Protein AF-L7ECY3-F1 (afdb_monomer_lite)

Structure (mmCIF, N/CA/C/O backbone):
data_AF-L7ECY3-F1
#
_entry.id   AF-L7ECY3-F1
#
loop_
_atom_site.group_PDB
_atom_site.id
_atom_site.type_symbol
_atom_site.label_atom_id
_atom_site.label_alt_id
_atom_site.label_comp_id
_atom_site.label_asym_id
_atom_site.label_entity_id
_atom_site.label_seq_id
_atom_site.pdbx_PDB_ins_code
_atom_site.Cartn_x
_atom_site.Cartn_y
_atom_site.Cartn_z
_atom_site.occupancy
_atom_site.B_iso_or_equiv
_atom_site.auth_seq_id
_atom_site.auth_comp_id
_atom_site.auth_asym_id
_atom_site.auth_atom_id
_atom_site.pdbx_PDB_model_num
ATOM 1 N N . MET A 1 1 ? -14.727 -26.544 20.961 1.00 54.22 1 MET A N 1
ATOM 2 C CA . MET A 1 1 ? -14.556 -26.053 19.570 1.00 54.22 1 MET A CA 1
ATOM 3 C C . MET A 1 1 ? -13.583 -24.887 19.441 1.00 54.22 1 MET A C 1
ATOM 5 O O . MET A 1 1 ? -12.848 -24.878 18.470 1.00 54.22 1 MET A O 1
ATOM 9 N N . ASN A 1 2 ? -13.467 -23.989 20.429 1.00 36.88 2 ASN A N 1
ATOM 10 C CA . ASN A 1 2 ? -12.485 -22.880 20.446 1.00 36.88 2 ASN A CA 1
ATOM 11 C C . ASN A 1 2 ? -10.991 -23.298 20.517 1.00 36.88 2 ASN A C 1
ATOM 13 O O . ASN A 1 2 ? -10.120 -22.446 20.679 1.00 36.88 2 ASN A O 1
ATOM 17 N N . SER A 1 3 ? -10.691 -24.599 20.462 1.00 44.31 3 SER A N 1
ATOM 18 C CA . SER A 1 3 ? -9.338 -25.172 20.406 1.00 44.31 3 SER A CA 1
ATOM 19 C C . SER A 1 3 ? -8.960 -25.699 19.016 1.00 44.31 3 SER A C 1
ATOM 21 O O . SER A 1 3 ? -7.806 -26.066 18.807 1.00 44.31 3 SER A O 1
ATOM 23 N N . LEU A 1 4 ? -9.905 -25.750 18.069 1.00 56.19 4 LEU A N 1
ATOM 24 C CA . LEU A 1 4 ? -9.630 -26.172 16.697 1.00 56.19 4 LEU A CA 1
ATOM 25 C C . LEU A 1 4 ? -8.868 -25.052 15.977 1.00 56.19 4 LEU A C 1
ATOM 27 O O . LEU A 1 4 ? -9.356 -23.928 15.875 1.00 56.19 4 LEU A O 1
ATOM 31 N N . LYS A 1 5 ? -7.666 -25.356 15.483 1.00 59.69 5 LYS A N 1
ATOM 32 C CA . LYS A 1 5 ? -6.870 -24.436 14.660 1.00 59.69 5 LYS A CA 1
ATOM 33 C C . LYS A 1 5 ? -7.397 -24.476 13.219 1.00 59.69 5 LYS A C 1
ATOM 35 O O . LYS A 1 5 ? -6.937 -25.295 12.434 1.00 59.69 5 LYS A O 1
ATOM 40 N N . LEU A 1 6 ? -8.377 -23.630 12.895 1.00 64.31 6 LEU A N 1
ATOM 41 C CA . LEU A 1 6 ? -9.083 -23.630 11.598 1.00 64.31 6 LEU A CA 1
ATOM 42 C C . LEU A 1 6 ? -8.637 -22.517 10.627 1.00 64.31 6 LEU A C 1
ATOM 44 O O . LEU A 1 6 ? -9.327 -22.232 9.657 1.00 64.31 6 LEU A O 1
ATOM 48 N N . GLY A 1 7 ? -7.497 -21.873 10.879 1.00 57.50 7 GLY A N 1
ATOM 49 C CA . GLY A 1 7 ? -7.129 -20.610 10.224 1.00 57.50 7 GLY A CA 1
ATOM 50 C C . GLY A 1 7 ? -7.496 -19.400 11.088 1.00 57.50 7 GLY A C 1
ATOM 51 O O . GLY A 1 7 ? -7.814 -19.561 12.269 1.00 57.50 7 GLY A O 1
ATOM 52 N N . LYS A 1 8 ? -7.395 -18.185 10.538 1.00 54.59 8 LYS A N 1
ATOM 53 C CA . LYS A 1 8 ? -7.606 -16.927 11.279 1.00 54.59 8 LYS A CA 1
ATOM 54 C C . LYS A 1 8 ? -9.090 -16.571 11.362 1.00 54.59 8 LYS A C 1
ATOM 56 O O . LYS A 1 8 ? -9.564 -16.187 12.429 1.00 54.59 8 LYS A O 1
ATOM 61 N N . THR A 1 9 ? -9.814 -16.726 10.261 1.00 59.56 9 THR A N 1
ATOM 62 C CA . THR A 1 9 ? -11.258 -16.476 10.154 1.00 59.56 9 THR A CA 1
ATOM 63 C C . THR A 1 9 ? -12.061 -17.752 9.898 1.00 59.56 9 THR A C 1
ATOM 65 O O . THR A 1 9 ? -13.291 -17.716 9.937 1.00 59.56 9 THR A O 1
ATOM 68 N N . GLY A 1 10 ? -11.394 -18.902 9.735 1.00 66.75 10 GLY A N 1
ATOM 69 C CA . GLY A 1 10 ? -12.051 -20.206 9.724 1.00 66.75 10 GLY A CA 1
ATOM 70 C C . GLY A 1 10 ? -12.831 -20.480 11.014 1.00 66.75 10 GLY A C 1
ATOM 71 O O . GLY A 1 10 ? -12.507 -19.997 12.104 1.00 66.75 10 GLY A O 1
ATOM 72 N N . TYR A 1 11 ? -13.916 -21.236 10.897 1.00 74.00 11 TYR A N 1
ATOM 73 C CA . TYR A 1 11 ? -14.860 -21.439 11.989 1.00 74.00 11 TYR A CA 1
ATOM 74 C C . TYR A 1 11 ? -15.510 -22.815 11.930 1.00 74.00 11 TYR A C 1
ATOM 76 O O . TYR A 1 11 ? -15.665 -23.405 10.869 1.00 74.00 11 TYR A O 1
ATOM 84 N N . GLY A 1 12 ? -15.913 -23.331 13.090 1.00 81.88 12 GLY A N 1
ATOM 85 C CA . GLY A 1 12 ? -16.667 -24.577 13.185 1.00 81.88 12 GLY A CA 1
ATOM 86 C C . GLY A 1 12 ? -18.099 -24.339 13.643 1.00 81.88 12 GLY A C 1
ATOM 87 O O . GLY A 1 12 ? -18.350 -23.416 14.416 1.00 81.88 12 GLY A O 1
ATOM 88 N N . PHE A 1 13 ? -19.022 -25.194 13.216 1.00 86.19 13 PHE A N 1
ATOM 89 C CA . PHE A 1 13 ? -20.404 -25.243 13.698 1.00 86.19 13 PHE A CA 1
ATOM 90 C C . PHE A 1 13 ? -20.873 -26.699 13.852 1.00 86.19 13 PHE A C 1
ATOM 92 O O . PHE A 1 13 ? -20.286 -27.608 13.273 1.00 86.19 13 PHE A O 1
ATOM 99 N N . ILE A 1 14 ? -21.896 -26.951 14.669 1.00 89.75 14 ILE A N 1
ATOM 100 C CA . ILE A 1 14 ? -22.497 -28.279 14.863 1.00 89.75 14 ILE A CA 1
ATOM 101 C C . ILE A 1 14 ? -23.955 -28.230 14.429 1.00 89.75 14 ILE A C 1
ATOM 103 O O . ILE A 1 14 ? -24.700 -27.332 14.825 1.00 89.75 14 ILE A O 1
ATOM 107 N N . LEU A 1 15 ? -24.366 -29.244 13.673 1.00 91.38 15 LEU A N 1
ATOM 108 C CA . LEU A 1 15 ? -25.742 -29.453 13.243 1.00 91.38 15 LEU A CA 1
ATOM 109 C C . LEU A 1 15 ? -26.373 -30.655 13.950 1.00 91.38 15 LEU A C 1
ATOM 111 O O . LEU A 1 15 ? -25.722 -31.676 14.169 1.00 91.38 15 LEU A O 1
ATOM 115 N N . SER A 1 16 ? -27.667 -30.560 14.245 1.00 91.06 16 SER A N 1
ATOM 116 C CA . SER A 1 16 ? -28.492 -31.689 14.683 1.00 91.06 16 SER A CA 1
ATOM 117 C C . SER A 1 16 ? -28.787 -32.654 13.527 1.00 91.06 16 SER A C 1
ATOM 119 O O . SER A 1 16 ? -28.632 -32.286 12.365 1.00 91.06 16 SER A O 1
ATOM 121 N N . LYS A 1 17 ? -29.343 -33.846 13.812 1.00 86.44 17 LYS A N 1
ATOM 122 C CA . LYS A 1 17 ? -29.855 -34.775 12.774 1.00 86.44 17 LYS A CA 1
ATOM 123 C C . LYS A 1 17 ? -30.837 -34.123 11.790 1.00 86.44 17 LYS A C 1
ATOM 125 O O . LYS A 1 17 ? -30.978 -34.585 10.663 1.00 86.44 17 LYS A O 1
ATOM 130 N N . LYS A 1 18 ? -31.547 -33.075 12.223 1.00 83.81 18 LYS A N 1
ATOM 131 C CA . LYS A 1 18 ? -32.533 -32.349 11.408 1.00 83.81 18 LYS A CA 1
ATOM 132 C C . LYS A 1 18 ? -31.918 -31.172 10.635 1.00 83.81 18 LYS A C 1
ATOM 134 O O . LYS A 1 18 ? -32.619 -30.540 9.853 1.00 83.81 18 LYS A O 1
ATOM 139 N N . GLY A 1 19 ? -30.627 -30.882 10.824 1.00 84.25 19 GLY A N 1
ATOM 140 C CA . GLY A 1 19 ? -29.931 -29.763 10.183 1.00 84.25 19 GLY A CA 1
ATOM 141 C C . GLY A 1 19 ? -30.067 -28.424 10.911 1.00 84.25 19 GLY A C 1
ATOM 142 O O . GLY A 1 19 ? -29.747 -27.393 10.326 1.00 84.25 19 GLY A O 1
ATOM 143 N N . THR A 1 20 ? -30.542 -28.428 12.158 1.00 90.88 20 THR A N 1
ATOM 144 C CA . THR A 1 20 ? -30.627 -27.241 13.027 1.00 90.88 20 THR A CA 1
ATOM 145 C C . THR A 1 20 ? -29.268 -26.941 13.652 1.00 90.88 20 THR A C 1
ATOM 147 O O . THR A 1 20 ? -28.582 -27.882 14.060 1.00 90.88 20 THR A O 1
ATOM 150 N N . PHE A 1 21 ? -28.885 -25.670 13.772 1.00 85.38 21 PHE A N 1
ATOM 151 C CA . PHE A 1 21 ? -27.644 -25.294 14.454 1.00 85.38 21 PHE A CA 1
ATOM 152 C C . PHE A 1 21 ? -27.738 -25.564 15.960 1.00 85.38 21 PHE A C 1
ATOM 154 O O . PHE A 1 21 ? -28.559 -24.982 16.660 1.00 85.38 21 PHE A O 1
ATOM 161 N N . ILE A 1 22 ? -26.875 -26.449 16.453 1.00 88.81 22 ILE A N 1
ATOM 162 C CA . ILE A 1 22 ? -26.677 -26.703 17.891 1.00 88.81 22 ILE A CA 1
ATOM 163 C C . ILE A 1 22 ? -25.593 -25.774 18.430 1.00 88.81 22 ILE A C 1
ATOM 165 O O . ILE A 1 22 ? -25.663 -25.288 19.553 1.00 88.81 22 ILE A O 1
ATOM 169 N N . TYR A 1 23 ? -24.584 -25.523 17.603 1.00 84.00 23 TYR A N 1
ATOM 170 C CA . TYR A 1 23 ? -23.548 -24.542 17.861 1.00 84.00 23 TYR A CA 1
ATOM 171 C C . TYR A 1 23 ? -23.211 -23.864 16.540 1.00 84.00 23 TYR A C 1
ATOM 173 O O . TYR A 1 23 ? -22.997 -24.541 15.538 1.00 84.00 23 TYR A O 1
ATOM 181 N N . SER A 1 24 ? -23.144 -22.543 16.536 1.00 80.00 24 SER A N 1
ATOM 182 C CA . SER A 1 24 ? -22.712 -21.740 15.398 1.00 80.00 24 SER A CA 1
ATOM 183 C C . SER A 1 24 ? -21.917 -20.551 15.928 1.00 80.00 24 SER A C 1
ATOM 185 O O . SER A 1 24 ? -22.194 -20.090 17.036 1.00 80.00 24 SER A O 1
ATOM 187 N N . PRO A 1 25 ? -20.957 -20.015 15.158 1.00 66.19 25 PRO A N 1
ATOM 188 C CA . PRO A 1 25 ? -20.384 -18.703 15.425 1.00 66.19 25 PRO A CA 1
ATOM 189 C C . PRO A 1 25 ? -21.398 -17.570 15.583 1.00 66.19 25 PRO A C 1
ATOM 191 O O . PRO A 1 25 ? -21.076 -16.586 16.238 1.00 66.19 25 PRO A O 1
ATOM 194 N N . ILE A 1 26 ? -22.565 -17.699 14.945 1.00 67.69 26 ILE A N 1
ATOM 195 C CA . ILE A 1 26 ? -23.657 -16.725 14.978 1.00 67.69 26 ILE A CA 1
ATOM 196 C C . ILE A 1 26 ? -24.711 -17.261 15.947 1.00 67.69 26 ILE A C 1
ATOM 198 O O . ILE A 1 26 ? -25.405 -18.235 15.642 1.00 67.69 26 ILE A O 1
ATOM 202 N N . GLU A 1 27 ? -24.787 -16.661 17.136 1.00 73.06 27 GLU A N 1
ATOM 203 C CA . GLU A 1 27 ? -25.639 -17.145 18.230 1.00 73.06 27 GLU A CA 1
ATOM 204 C C . GLU A 1 27 ? -27.126 -17.126 17.877 1.00 73.06 27 GLU A C 1
ATOM 206 O O . GLU A 1 27 ? -27.859 -18.030 18.282 1.00 73.06 27 GLU A O 1
ATOM 211 N N . ASP A 1 28 ? -27.568 -16.150 17.087 1.00 75.00 28 ASP A N 1
ATOM 212 C CA . ASP A 1 28 ? -28.979 -15.993 16.725 1.00 75.00 28 ASP A CA 1
ATOM 213 C C . ASP A 1 28 ? -29.500 -17.188 15.934 1.00 75.00 28 ASP A C 1
ATOM 215 O O . ASP A 1 28 ? -30.645 -17.596 16.090 1.00 75.00 28 ASP A O 1
ATOM 219 N N . TRP A 1 29 ? -28.641 -17.858 15.164 1.00 80.81 29 TRP A N 1
ATOM 220 C CA . TRP A 1 29 ? -29.030 -19.077 14.455 1.00 80.81 29 TRP A CA 1
ATOM 221 C C . TRP A 1 29 ? -29.322 -20.237 15.400 1.00 80.81 29 TRP A C 1
ATOM 223 O O . TRP A 1 29 ? -30.154 -21.088 15.087 1.00 80.81 29 TRP A O 1
ATOM 233 N N . VAL A 1 30 ? -28.636 -20.274 16.542 1.00 84.06 30 VAL A N 1
ATOM 234 C CA . VAL A 1 30 ? -28.876 -21.268 17.588 1.00 84.06 30 VAL A CA 1
ATOM 235 C C . VAL A 1 30 ? -30.139 -20.895 18.368 1.00 84.06 30 VAL A C 1
ATOM 237 O O . VAL A 1 30 ? -31.000 -21.751 18.565 1.00 84.06 30 VAL A O 1
ATOM 240 N N . LYS A 1 31 ? -30.289 -19.619 18.756 1.00 79.00 31 LYS A N 1
ATOM 241 C CA . LYS A 1 31 ? -31.447 -19.110 19.519 1.00 79.00 31 LYS A CA 1
ATOM 242 C C . LYS A 1 31 ? -32.758 -19.240 18.738 1.00 79.00 31 LYS A C 1
ATOM 244 O O . LYS A 1 31 ? -33.741 -19.739 19.275 1.00 79.00 31 LYS A O 1
ATOM 249 N N . GLU A 1 32 ? -32.752 -18.872 17.460 1.00 86.88 32 GLU A N 1
ATOM 250 C CA . GLU A 1 32 ? -33.910 -18.959 16.557 1.00 86.88 32 GLU A CA 1
ATOM 251 C C . GLU A 1 32 ? -34.105 -20.362 15.953 1.00 86.88 32 GLU A C 1
ATOM 253 O O . GLU A 1 32 ? -34.997 -20.564 15.132 1.00 86.88 32 GLU A O 1
ATOM 258 N N . GLN A 1 33 ? -33.268 -21.341 16.324 1.00 86.31 33 GLN A N 1
ATOM 259 C CA . GLN A 1 33 ? -33.304 -22.710 15.794 1.00 86.31 33 GLN A CA 1
ATOM 260 C C . GLN A 1 33 ? -33.306 -22.769 14.255 1.00 86.31 33 GLN A C 1
ATOM 262 O O . GLN A 1 33 ? -33.983 -23.605 13.642 1.00 86.31 33 GLN A O 1
ATOM 267 N N . LYS A 1 34 ? -32.514 -21.901 13.613 1.00 84.19 34 LYS A N 1
ATOM 268 C CA . LYS A 1 34 ? -32.373 -21.889 12.154 1.00 84.19 34 LYS A CA 1
ATOM 269 C C . LYS A 1 34 ? -31.776 -23.198 11.661 1.00 84.19 34 LYS A C 1
ATOM 271 O O . LYS A 1 34 ? -30.968 -23.859 12.323 1.00 84.19 34 LYS A O 1
ATOM 276 N N . THR A 1 35 ? -32.164 -23.568 10.449 1.00 87.50 35 THR A N 1
ATOM 277 C CA . THR A 1 35 ? -31.600 -24.721 9.747 1.00 87.50 35 THR A CA 1
ATOM 278 C C . THR A 1 35 ? -30.519 -24.279 8.774 1.00 87.50 35 THR A C 1
ATOM 280 O O . THR A 1 35 ? -30.615 -23.212 8.166 1.00 87.50 35 THR A O 1
ATOM 283 N N . ILE A 1 36 ? -29.518 -25.131 8.541 1.00 83.62 36 ILE A N 1
ATOM 284 C CA . ILE A 1 36 ? -28.485 -24.863 7.531 1.00 83.62 36 ILE A CA 1
ATOM 285 C C . ILE A 1 36 ? -29.093 -24.605 6.145 1.00 83.62 36 ILE A C 1
ATOM 287 O O . ILE A 1 36 ? -28.574 -23.807 5.375 1.00 83.62 36 ILE A O 1
ATOM 291 N N . PHE A 1 37 ? -30.238 -25.219 5.837 1.00 86.00 37 PHE A N 1
ATOM 292 C CA . PHE A 1 37 ? -30.914 -25.043 4.554 1.00 86.00 37 PHE A CA 1
ATOM 293 C C . PHE A 1 37 ? -31.521 -23.651 4.364 1.00 86.00 37 PHE A C 1
ATOM 295 O O . PHE A 1 37 ? -31.550 -23.191 3.227 1.00 86.00 37 PHE A O 1
ATOM 302 N N . GLN A 1 38 ? -31.952 -22.986 5.442 1.00 80.19 38 GLN A N 1
ATOM 303 C CA . GLN A 1 38 ? -32.421 -21.595 5.391 1.00 80.19 38 GLN A CA 1
ATOM 304 C C . GLN A 1 38 ? -31.268 -20.627 5.102 1.00 80.19 38 GLN A C 1
ATOM 306 O O . GLN A 1 38 ? -31.436 -19.682 4.337 1.00 80.19 38 GLN A O 1
ATOM 311 N N . ILE A 1 39 ? -30.084 -20.903 5.653 1.00 76.94 39 ILE A N 1
ATOM 312 C CA . ILE A 1 39 ? -28.880 -20.106 5.383 1.00 76.94 39 ILE A CA 1
ATOM 313 C C . ILE A 1 39 ? -28.397 -20.341 3.950 1.00 76.94 39 ILE A C 1
ATOM 315 O O . ILE A 1 39 ? -28.126 -19.396 3.219 1.00 76.94 39 ILE A O 1
ATOM 319 N N . ILE A 1 40 ? -28.362 -21.603 3.506 1.00 75.88 40 ILE A N 1
ATOM 320 C CA . ILE A 1 40 ? -27.972 -21.952 2.134 1.00 75.88 40 ILE A CA 1
ATOM 321 C C . ILE A 1 40 ? -28.878 -21.250 1.118 1.00 75.88 40 ILE A C 1
ATOM 323 O O . ILE A 1 40 ? -28.370 -20.753 0.119 1.00 75.88 40 ILE A O 1
ATOM 327 N N . SER A 1 41 ? -30.193 -21.172 1.361 1.00 71.19 41 SER A N 1
ATOM 328 C CA . SER A 1 41 ? -31.131 -20.518 0.436 1.00 71.19 41 SER A CA 1
ATOM 329 C C . SER A 1 41 ? -30.921 -19.013 0.263 1.00 71.19 41 SER A C 1
ATOM 331 O O . SER A 1 41 ? -31.427 -18.464 -0.709 1.00 71.19 41 SER A O 1
ATOM 333 N N . GLN A 1 42 ? -30.184 -18.360 1.164 1.00 65.19 42 GLN A N 1
ATOM 334 C CA . GLN A 1 42 ? -29.850 -16.935 1.069 1.00 65.19 42 GLN A CA 1
ATOM 335 C C . GLN A 1 42 ? -28.554 -16.679 0.275 1.00 65.19 42 GLN A C 1
ATOM 337 O O . GLN A 1 42 ? -28.247 -15.534 -0.034 1.00 65.19 42 GLN A O 1
ATOM 342 N N . GLY A 1 43 ? -27.792 -17.727 -0.065 1.00 57.00 43 GLY A N 1
ATOM 343 C CA . GLY A 1 43 ? -26.504 -17.619 -0.755 1.00 57.00 43 GLY A CA 1
ATOM 344 C C . GLY A 1 43 ? -26.574 -17.752 -2.281 1.00 57.00 43 GLY A C 1
ATOM 345 O O . GLY A 1 43 ? -27.524 -18.295 -2.849 1.00 57.00 43 GLY A O 1
ATOM 346 N N . TYR A 1 44 ? -25.509 -17.316 -2.959 1.00 45.44 44 TYR A N 1
ATOM 347 C CA . TYR A 1 44 ? -25.327 -17.487 -4.403 1.00 45.44 44 TYR A CA 1
ATOM 348 C C . TYR A 1 44 ? -25.124 -18.979 -4.760 1.00 45.44 44 TYR A C 1
ATOM 350 O O . TYR A 1 44 ? -24.268 -19.654 -4.194 1.00 45.44 44 TYR A O 1
ATOM 358 N N . LYS A 1 45 ? -25.917 -19.518 -5.704 1.00 58.12 45 LYS A N 1
ATOM 359 C CA . LYS A 1 45 ? -25.908 -20.939 -6.152 1.00 58.12 45 LYS A CA 1
ATOM 360 C C . LYS A 1 45 ? -26.132 -21.975 -5.019 1.00 58.12 45 LYS A C 1
ATOM 362 O O . LYS A 1 45 ? -25.305 -22.872 -4.819 1.00 58.12 45 LYS A O 1
ATOM 367 N N . PRO A 1 46 ? -27.300 -21.951 -4.349 1.00 63.50 46 PRO A N 1
ATOM 368 C CA . PRO A 1 46 ? -27.599 -22.770 -3.163 1.00 63.50 46 PRO A CA 1
ATOM 369 C C . PRO A 1 46 ? -27.536 -24.288 -3.407 1.00 63.50 46 PRO A C 1
ATOM 371 O O . PRO A 1 46 ? -27.222 -25.065 -2.502 1.00 63.50 46 PRO A O 1
ATOM 374 N N . GLU A 1 47 ? -27.808 -24.728 -4.638 1.00 68.56 47 GLU A N 1
ATOM 375 C CA . GLU A 1 47 ? -27.823 -26.140 -5.048 1.00 68.56 47 GLU A CA 1
ATOM 376 C C . GLU A 1 47 ? -26.496 -26.863 -4.752 1.00 68.56 47 GLU A C 1
ATOM 378 O O . GLU A 1 47 ? -26.505 -28.016 -4.309 1.00 68.56 47 GLU A O 1
ATOM 383 N N . LYS A 1 48 ? -25.353 -26.173 -4.912 1.00 75.31 48 LYS A N 1
ATOM 384 C CA . LYS A 1 48 ? -24.019 -26.768 -4.728 1.00 75.31 48 LYS A CA 1
ATOM 385 C C . LYS A 1 48 ? -23.754 -27.218 -3.291 1.00 75.31 48 LYS A C 1
ATOM 387 O O . LYS A 1 48 ? -23.141 -28.261 -3.101 1.00 75.31 48 LYS A O 1
ATOM 392 N N . LEU A 1 49 ? -24.232 -26.472 -2.292 1.00 77.31 49 LEU A N 1
ATOM 393 C CA . LEU A 1 49 ? -24.019 -26.780 -0.871 1.00 77.31 49 LEU A CA 1
ATOM 394 C C . LEU A 1 49 ? -25.173 -27.602 -0.270 1.00 77.31 49 LEU A C 1
ATOM 396 O O . LEU A 1 49 ? -24.986 -28.365 0.681 1.00 77.31 49 LEU A O 1
ATOM 400 N N . ARG A 1 50 ? -26.373 -27.516 -0.857 1.00 81.81 50 ARG A N 1
ATOM 401 C CA . ARG A 1 50 ? -27.578 -28.196 -0.361 1.00 81.81 50 ARG A CA 1
ATOM 402 C C . ARG A 1 50 ? -27.506 -29.719 -0.466 1.00 81.81 50 ARG A C 1
ATOM 404 O O . ARG A 1 50 ? -27.910 -30.413 0.470 1.00 81.81 50 ARG A O 1
ATOM 411 N N . VAL A 1 51 ? -27.030 -30.248 -1.596 1.00 82.50 51 VAL A N 1
ATOM 412 C CA . VAL A 1 51 ? -26.937 -31.703 -1.822 1.00 82.50 51 VAL A CA 1
ATOM 413 C C . VAL A 1 51 ? -25.911 -32.354 -0.884 1.00 82.50 51 VAL A C 1
ATOM 415 O O . VAL A 1 51 ? -26.264 -33.344 -0.232 1.00 82.50 51 VAL A O 1
ATOM 418 N N . PRO A 1 52 ? -24.690 -31.807 -0.737 1.00 83.00 52 PRO A N 1
ATOM 419 C CA . PRO A 1 52 ? -23.718 -32.319 0.220 1.00 83.00 52 PRO A CA 1
ATOM 420 C C . PRO A 1 52 ? -24.216 -32.203 1.664 1.00 83.00 52 PRO A C 1
ATOM 422 O O . PRO A 1 52 ? -24.230 -33.208 2.367 1.00 83.00 52 PRO A O 1
ATOM 425 N N . ALA A 1 53 ? -24.774 -31.063 2.087 1.00 83.00 53 ALA A N 1
ATOM 426 C CA . ALA A 1 53 ? -25.314 -30.917 3.444 1.00 83.00 53 ALA A CA 1
ATOM 427 C C . ALA A 1 53 ? -26.381 -31.982 3.785 1.00 83.00 53 ALA A C 1
ATOM 429 O O . ALA A 1 53 ? -26.363 -32.560 4.870 1.00 83.00 53 ALA A O 1
ATOM 430 N N . LYS A 1 54 ? -27.275 -32.334 2.845 1.00 86.25 54 LYS A N 1
ATOM 431 C CA . LYS A 1 54 ? -28.244 -33.434 3.042 1.00 86.25 54 LYS A CA 1
ATOM 432 C C . LYS A 1 54 ? -27.578 -34.798 3.224 1.00 86.25 54 LYS A C 1
ATOM 434 O O . LYS A 1 54 ? -28.065 -35.603 4.015 1.00 86.25 54 LYS A O 1
ATOM 439 N N . LYS A 1 55 ? -26.511 -35.086 2.475 1.00 84.75 55 LYS A N 1
ATOM 440 C CA . LYS A 1 55 ? -25.751 -36.339 2.607 1.00 84.75 55 LYS A CA 1
ATOM 441 C C . LYS A 1 55 ? -24.979 -36.376 3.932 1.00 84.75 55 LYS A C 1
ATOM 443 O O . LYS A 1 55 ? -24.996 -37.404 4.603 1.00 84.75 55 LYS A O 1
ATOM 448 N N . ALA A 1 56 ? -24.408 -35.250 4.357 1.00 85.38 56 ALA A N 1
ATOM 449 C CA . ALA A 1 56 ? -23.718 -35.120 5.638 1.00 85.38 56 ALA A CA 1
ATOM 450 C C . ALA A 1 56 ? -24.632 -35.435 6.833 1.00 85.38 56 ALA A C 1
ATOM 452 O O . ALA A 1 56 ? -24.267 -36.218 7.709 1.00 85.38 56 ALA A O 1
ATOM 453 N N . LEU A 1 57 ? -25.868 -34.921 6.819 1.00 85.44 57 LEU A N 1
ATOM 454 C CA . LEU A 1 57 ? -26.870 -35.206 7.857 1.00 85.44 57 LEU A CA 1
ATOM 455 C C . LEU A 1 57 ? -27.320 -36.678 7.898 1.00 85.44 57 LEU A C 1
ATOM 457 O O . LEU A 1 57 ? -27.833 -37.135 8.917 1.00 85.44 57 LEU A O 1
ATOM 461 N N . LYS A 1 58 ? -27.116 -37.439 6.814 1.00 85.88 58 LYS A N 1
ATOM 462 C CA . LYS A 1 58 ? -27.354 -38.894 6.768 1.00 85.88 58 LYS A CA 1
ATOM 463 C C . LYS A 1 58 ? -26.160 -39.720 7.262 1.00 85.88 58 LYS A C 1
ATOM 465 O O . LYS A 1 58 ? -26.216 -40.944 7.199 1.00 85.88 58 LYS A O 1
ATOM 470 N N . GLY A 1 59 ? -25.104 -39.076 7.760 1.00 82.06 59 GLY A N 1
ATOM 471 C CA . GLY A 1 59 ? -23.933 -39.748 8.323 1.00 82.06 59 GLY A CA 1
ATOM 472 C C . GLY A 1 59 ? -22.780 -39.951 7.342 1.00 82.06 59 GLY A C 1
ATOM 473 O O . GLY A 1 59 ? -21.883 -40.739 7.627 1.00 82.06 59 GLY A O 1
ATOM 474 N N . SER A 1 60 ? -22.772 -39.272 6.191 1.00 84.69 60 SER A N 1
ATOM 475 C CA . SER A 1 60 ? -21.621 -39.292 5.280 1.00 84.69 60 SER A CA 1
ATOM 476 C C . SER A 1 60 ? -20.587 -38.234 5.667 1.00 84.69 60 SER A C 1
ATOM 478 O O . SER A 1 60 ? -20.948 -37.090 5.933 1.00 84.69 60 SER A O 1
ATOM 480 N N . LYS A 1 61 ? -19.301 -38.596 5.637 1.00 87.81 61 LYS A N 1
ATOM 481 C CA . LYS A 1 61 ? -18.205 -37.619 5.668 1.00 87.81 61 LYS A CA 1
ATOM 482 C C . LYS A 1 61 ? -18.136 -36.902 4.330 1.00 87.81 61 LYS A C 1
ATOM 484 O O . LYS A 1 61 ? -18.232 -37.556 3.289 1.00 87.81 61 LYS A O 1
ATOM 489 N N . ILE A 1 62 ? -18.006 -35.583 4.353 1.00 86.06 62 ILE A N 1
ATOM 490 C CA . ILE A 1 62 ? -17.960 -34.775 3.135 1.00 86.06 62 ILE A CA 1
ATOM 491 C C . ILE A 1 62 ? -16.901 -33.703 3.285 1.00 86.06 62 ILE A C 1
ATOM 493 O O . ILE A 1 62 ? -16.900 -32.962 4.260 1.00 86.06 62 ILE A O 1
ATOM 497 N N . GLU A 1 63 ? -16.068 -33.595 2.267 1.00 87.62 63 GLU A N 1
ATOM 498 C CA . GLU A 1 63 ? -15.156 -32.489 2.045 1.00 87.62 63 GLU A CA 1
ATOM 499 C C . GLU A 1 63 ? -15.521 -31.865 0.704 1.00 87.62 63 GLU A C 1
ATOM 501 O O . GLU A 1 63 ? -15.784 -32.581 -0.268 1.00 87.62 63 GLU A O 1
ATOM 506 N N . MET A 1 64 ? -15.600 -30.540 0.657 1.00 83.56 64 MET A N 1
ATOM 507 C CA . MET A 1 64 ? -15.836 -29.842 -0.596 1.00 83.56 64 MET A CA 1
ATOM 508 C C . MET A 1 64 ? -15.303 -28.417 -0.572 1.00 83.56 64 MET A C 1
ATOM 510 O O . MET A 1 64 ? -15.317 -27.738 0.459 1.00 83.56 64 MET A O 1
ATOM 514 N N . ASP A 1 65 ? -14.943 -27.955 -1.762 1.00 80.31 65 ASP A N 1
ATOM 515 C CA . ASP A 1 65 ? -14.820 -26.539 -2.059 1.00 80.31 65 ASP A CA 1
ATOM 516 C C . ASP A 1 65 ? -16.213 -25.917 -2.112 1.00 80.31 65 ASP A C 1
ATOM 518 O O . ASP A 1 65 ? -17.135 -26.434 -2.758 1.00 80.31 65 ASP A O 1
ATOM 522 N N . PHE A 1 66 ? -16.372 -24.778 -1.460 1.00 73.44 66 PHE A N 1
ATOM 523 C CA . PHE A 1 66 ? -17.564 -23.962 -1.582 1.00 73.44 66 PHE A CA 1
ATOM 524 C C . PHE A 1 66 ? -17.205 -22.486 -1.493 1.00 73.44 66 PHE A C 1
ATOM 526 O O . PHE A 1 66 ? -16.219 -22.083 -0.882 1.00 73.44 66 PHE A O 1
ATOM 533 N N . GLU A 1 67 ? -18.036 -21.668 -2.115 1.00 63.53 67 GLU A N 1
ATOM 534 C CA . GLU A 1 67 ? -18.004 -20.235 -1.894 1.00 63.53 67 GLU A CA 1
ATOM 535 C C . GLU A 1 67 ? -18.797 -19.968 -0.619 1.00 63.53 67 GLU A C 1
ATOM 537 O O . GLU A 1 67 ? -19.968 -20.346 -0.520 1.00 63.53 67 GLU A O 1
ATOM 542 N N . ASN A 1 68 ? -18.138 -19.410 0.391 1.00 59.19 68 ASN A N 1
ATOM 543 C CA . ASN A 1 68 ? -18.758 -19.208 1.689 1.00 59.19 68 ASN A CA 1
ATOM 544 C C . ASN A 1 68 ? -19.901 -18.186 1.565 1.00 59.19 68 ASN A C 1
ATOM 546 O O . ASN A 1 68 ? -19.622 -17.024 1.280 1.00 59.19 68 ASN A O 1
ATOM 550 N N . PRO A 1 69 ? -21.170 -18.564 1.822 1.00 55.88 69 PRO A N 1
ATOM 551 C CA . PRO A 1 69 ? -22.315 -17.670 1.648 1.00 55.88 69 PRO A CA 1
ATOM 552 C C . PRO A 1 69 ? -22.252 -16.411 2.513 1.00 55.88 69 PRO A C 1
ATOM 554 O O . PRO A 1 69 ? -22.900 -15.424 2.194 1.00 55.88 69 PRO A O 1
ATOM 557 N N . LEU A 1 70 ? -21.493 -16.456 3.612 1.00 52.34 70 LEU A N 1
ATOM 558 C CA . LEU A 1 70 ? -21.345 -15.344 4.549 1.00 52.34 70 LEU A CA 1
ATOM 559 C C . LEU A 1 70 ? -20.227 -14.381 4.156 1.00 52.34 70 LEU A C 1
ATOM 561 O O . LEU A 1 70 ? -20.220 -13.249 4.622 1.00 52.34 70 LEU A O 1
ATOM 565 N N . THR A 1 71 ? -19.245 -14.838 3.373 1.00 53.62 71 THR A N 1
ATOM 566 C CA . THR A 1 71 ? -18.027 -14.056 3.099 1.00 53.62 71 THR A CA 1
ATOM 567 C C . THR A 1 71 ? -17.716 -13.884 1.614 1.00 53.62 71 THR A C 1
ATOM 569 O O . THR A 1 71 ? -16.849 -13.083 1.283 1.00 53.62 71 THR A O 1
ATOM 572 N N . GLY A 1 72 ? -18.370 -14.631 0.719 1.00 52.91 72 GLY A N 1
ATOM 573 C CA . GLY A 1 72 ? -18.065 -14.673 -0.717 1.00 52.91 72 GLY A CA 1
ATOM 574 C C . GLY A 1 72 ? -16.695 -15.279 -1.051 1.00 52.91 72 GLY A C 1
ATOM 575 O O . GLY A 1 72 ? -16.240 -15.194 -2.185 1.00 52.91 72 GLY A O 1
ATOM 576 N N . GLN A 1 73 ? -15.994 -15.860 -0.071 1.00 56.69 73 GLN A N 1
ATOM 577 C CA . GLN A 1 73 ? -14.625 -16.358 -0.242 1.00 56.69 73 GLN A CA 1
ATOM 578 C C . GLN A 1 73 ? -14.591 -17.853 -0.559 1.00 56.69 73 GLN A C 1
ATOM 580 O O . GLN A 1 73 ? -15.330 -18.643 0.042 1.00 56.69 73 GLN A O 1
ATOM 585 N N . SER A 1 74 ? -13.655 -18.253 -1.424 1.00 70.00 74 SER A N 1
ATOM 586 C CA . SER A 1 74 ? -13.326 -19.659 -1.672 1.00 70.00 74 SER A CA 1
ATOM 587 C C . SER A 1 74 ? -12.868 -20.335 -0.383 1.00 70.00 74 SER A C 1
ATOM 589 O O . SER A 1 74 ? -11.879 -19.952 0.247 1.00 70.00 74 SER A O 1
ATOM 591 N N . SER A 1 75 ? -13.629 -21.335 0.039 1.00 76.00 75 SER A N 1
ATOM 592 C CA . SER A 1 75 ? -13.475 -21.995 1.328 1.00 76.00 75 SER A CA 1
ATOM 593 C C . SER A 1 75 ? -13.576 -23.508 1.170 1.00 76.00 75 SER A C 1
ATOM 595 O O . SER A 1 75 ? -14.272 -24.016 0.293 1.00 76.00 75 SER A O 1
ATOM 597 N N . TRP A 1 76 ? -12.917 -24.241 2.058 1.00 83.62 76 TRP A N 1
ATOM 598 C CA . TRP A 1 76 ? -13.162 -25.662 2.269 1.00 83.62 76 TRP A CA 1
ATOM 599 C C . TRP A 1 76 ? -14.158 -25.843 3.404 1.00 83.62 76 TRP A C 1
ATOM 601 O O . TRP A 1 76 ? -14.014 -25.219 4.458 1.00 83.62 76 TRP A O 1
ATOM 611 N N . ILE A 1 77 ? -15.149 -26.711 3.217 1.00 86.81 77 ILE A N 1
ATOM 612 C CA . ILE A 1 77 ? -16.008 -27.181 4.305 1.00 86.81 77 ILE A CA 1
ATOM 613 C C . ILE A 1 77 ? -15.874 -28.685 4.472 1.00 86.81 77 ILE A C 1
ATOM 615 O O . ILE A 1 77 ? -15.970 -29.455 3.517 1.00 86.81 77 ILE A O 1
ATOM 619 N N . PHE A 1 78 ? -15.690 -29.086 5.722 1.00 88.88 78 PHE A N 1
ATOM 620 C CA . PHE A 1 78 ? -15.619 -30.472 6.147 1.00 88.88 78 PHE A CA 1
ATOM 621 C C . PHE A 1 78 ? -16.821 -30.762 7.027 1.00 88.88 78 PHE A C 1
ATOM 623 O O . PHE A 1 78 ? -17.007 -30.087 8.036 1.00 88.88 78 PHE A O 1
ATOM 630 N N . PHE A 1 79 ? -17.615 -31.760 6.662 1.00 89.38 79 PHE A N 1
ATOM 631 C CA . PHE A 1 79 ? -18.694 -32.303 7.472 1.00 89.38 79 PHE A CA 1
ATOM 632 C C . PHE A 1 79 ? -18.287 -33.671 8.013 1.00 89.38 79 PHE A C 1
ATOM 634 O O . PHE A 1 79 ? -18.099 -34.617 7.247 1.00 89.38 79 PHE A O 1
ATOM 641 N N . GLU A 1 80 ? -18.222 -33.779 9.334 1.00 90.19 80 GLU A N 1
ATOM 642 C CA . GLU A 1 80 ? -17.840 -34.981 10.060 1.00 90.19 80 GLU A CA 1
ATOM 643 C C . GLU A 1 80 ? -18.989 -35.408 10.997 1.00 90.19 80 GLU A C 1
ATOM 645 O O . GLU A 1 80 ? -19.333 -34.684 11.938 1.00 90.19 80 GLU A O 1
ATOM 650 N N . PRO A 1 81 ? -19.640 -36.560 10.762 1.00 88.25 81 PRO A N 1
ATOM 651 C CA . PRO A 1 81 ? -20.705 -37.050 11.625 1.00 88.25 81 PRO A CA 1
ATOM 652 C C . PRO A 1 81 ? -20.141 -37.547 12.963 1.00 88.25 81 PRO A C 1
ATOM 654 O O . PRO A 1 81 ? -19.153 -38.274 13.008 1.00 88.25 81 PRO A O 1
ATOM 657 N N . ILE A 1 82 ? -20.805 -37.190 14.061 1.00 88.69 82 ILE A N 1
ATOM 658 C CA . ILE A 1 82 ? -20.505 -37.633 15.425 1.00 88.69 82 ILE A CA 1
ATOM 659 C C . ILE A 1 82 ? -21.340 -38.897 15.697 1.00 88.69 82 ILE A C 1
ATOM 661 O O . ILE A 1 82 ? -22.560 -38.787 15.866 1.00 88.69 82 ILE A O 1
ATOM 665 N N . PRO A 1 83 ? -20.735 -40.102 15.756 1.00 80.44 83 PRO A N 1
ATOM 666 C CA . PRO A 1 83 ? -21.485 -41.365 15.755 1.00 80.44 83 PRO A CA 1
ATOM 667 C C . PRO A 1 83 ? -22.431 -41.540 16.949 1.00 80.44 83 PRO A C 1
ATOM 669 O O . PRO A 1 83 ? -23.496 -42.134 16.815 1.00 80.44 83 PRO A O 1
ATOM 672 N N . THR A 1 84 ? -22.061 -41.004 18.112 1.00 81.81 84 THR A N 1
ATOM 673 C CA . THR A 1 84 ? -22.789 -41.194 19.375 1.00 81.81 84 THR A CA 1
ATOM 674 C C . THR A 1 84 ? -24.072 -40.371 19.466 1.00 81.81 84 THR A C 1
ATOM 676 O O . THR A 1 84 ? -25.048 -40.824 20.055 1.00 81.81 84 THR A O 1
ATOM 679 N N . THR A 1 85 ? -24.104 -39.177 18.871 1.00 85.81 85 THR A N 1
ATOM 680 C CA . THR A 1 85 ? -25.261 -38.263 18.923 1.00 85.81 85 THR A CA 1
ATOM 681 C C . THR A 1 85 ? -26.024 -38.199 17.599 1.00 85.81 85 THR A C 1
ATOM 683 O O . THR A 1 85 ? -27.184 -37.784 17.552 1.00 85.81 85 THR A O 1
ATOM 686 N N . GLY A 1 86 ? -25.381 -38.601 16.499 1.00 82.12 86 GLY A N 1
ATOM 687 C CA . GLY A 1 86 ? -25.858 -38.374 15.138 1.00 82.12 86 GLY A CA 1
ATOM 688 C C . GLY A 1 86 ? -25.865 -36.899 14.731 1.00 82.12 86 GLY A C 1
ATOM 689 O O . GLY A 1 86 ? -26.569 -36.532 13.794 1.00 82.12 86 GLY A O 1
ATOM 690 N N . TRP A 1 87 ? -25.137 -36.048 15.452 1.00 92.44 87 TRP A N 1
ATOM 691 C CA . TRP A 1 87 ? -24.880 -34.666 15.051 1.00 92.44 87 TRP A CA 1
ATOM 692 C C . TRP A 1 87 ? -23.781 -34.617 13.993 1.00 92.44 87 TRP A C 1
ATOM 694 O O . TRP A 1 87 ? -23.022 -35.570 13.839 1.00 92.44 87 TRP A O 1
ATOM 704 N N . THR A 1 88 ? -23.657 -33.499 13.291 1.00 90.25 88 THR A N 1
ATOM 705 C CA . THR A 1 88 ? -22.586 -33.286 12.313 1.00 90.25 88 THR A CA 1
ATOM 706 C C . THR A 1 88 ? -21.731 -32.112 12.757 1.00 90.25 88 THR A C 1
ATOM 708 O O . THR A 1 88 ? -22.221 -30.986 12.849 1.00 90.25 88 THR A O 1
ATOM 711 N N . LEU A 1 89 ? -20.453 -32.366 13.031 1.00 89.75 89 LEU A N 1
ATOM 712 C CA . LEU A 1 89 ? -19.449 -31.327 13.212 1.00 89.75 89 LEU A CA 1
ATOM 713 C C . LEU A 1 89 ? -19.044 -30.808 11.837 1.00 89.75 89 LEU A C 1
ATOM 715 O O . LEU A 1 89 ? -18.675 -31.583 10.964 1.00 89.75 89 LEU A O 1
ATOM 719 N N . SER A 1 90 ? -19.108 -29.500 11.649 1.00 87.75 90 SER A N 1
ATOM 720 C CA . SER A 1 90 ? -18.695 -28.847 10.414 1.00 87.75 90 SER A CA 1
ATOM 721 C C . SER A 1 90 ? -17.540 -27.900 10.698 1.00 87.75 90 SER A C 1
ATOM 723 O O . SER A 1 90 ? -17.594 -27.147 11.672 1.00 87.75 90 SER A O 1
ATOM 725 N N . ALA A 1 91 ? -16.504 -27.929 9.869 1.00 86.62 91 ALA A N 1
ATOM 726 C CA . ALA A 1 91 ? -15.372 -27.014 9.941 1.00 86.62 91 ALA A CA 1
ATOM 727 C C . ALA A 1 91 ? -15.199 -26.309 8.597 1.00 86.62 91 ALA A C 1
ATOM 729 O O . ALA A 1 91 ? -15.110 -26.963 7.561 1.00 86.62 91 ALA A O 1
ATOM 730 N N . VAL A 1 92 ? -15.165 -24.981 8.632 1.00 81.44 92 VAL A N 1
ATOM 731 C CA . VAL A 1 92 ? -14.942 -24.112 7.480 1.00 81.44 92 VAL A CA 1
ATOM 732 C C . VAL A 1 92 ? -13.544 -23.525 7.580 1.00 81.44 92 VAL A C 1
ATOM 734 O O . VAL A 1 92 ? -13.188 -22.909 8.586 1.00 81.44 92 VAL A O 1
ATOM 737 N N . PHE A 1 93 ? -12.776 -23.707 6.519 1.00 76.69 93 PHE A N 1
ATOM 738 C CA . PHE A 1 93 ? -11.409 -23.244 6.360 1.00 76.69 93 PHE A CA 1
ATOM 739 C C . PHE A 1 93 ? -11.350 -22.313 5.152 1.00 76.69 93 PHE A C 1
ATOM 741 O O . PHE A 1 93 ? -11.854 -22.657 4.086 1.00 76.69 93 PHE A O 1
ATOM 748 N N . ILE A 1 94 ? -10.730 -21.148 5.295 1.00 70.38 94 ILE A N 1
ATOM 749 C CA . ILE A 1 94 ? -10.585 -20.210 4.178 1.00 70.38 94 ILE A CA 1
ATOM 750 C C . ILE A 1 94 ? -9.271 -20.520 3.469 1.00 70.38 94 ILE A C 1
ATOM 752 O O . ILE A 1 94 ? -8.203 -20.501 4.088 1.00 70.38 94 ILE A O 1
ATOM 756 N N . GLN A 1 95 ? -9.365 -20.863 2.180 1.00 66.12 95 GLN A N 1
ATOM 757 C CA . GLN A 1 95 ? -8.232 -21.349 1.381 1.00 66.12 95 GLN A CA 1
ATOM 758 C C . GLN A 1 95 ? -7.090 -20.331 1.389 1.00 66.12 95 GLN A C 1
ATOM 760 O O . GLN A 1 95 ? -5.934 -20.667 1.667 1.00 66.12 95 GLN A O 1
ATOM 765 N N . ASP A 1 96 ? -7.468 -19.066 1.215 1.00 56.88 96 ASP A N 1
ATOM 766 C CA . ASP A 1 96 ? -6.579 -17.912 1.188 1.00 56.88 96 ASP A CA 1
ATOM 767 C C . ASP A 1 96 ? -5.868 -17.650 2.513 1.00 56.88 96 ASP A C 1
ATOM 769 O O . ASP A 1 96 ? -4.991 -16.810 2.525 1.00 56.88 96 ASP A O 1
ATOM 773 N N . GLU A 1 97 ? -6.209 -18.298 3.631 1.00 59.12 97 GLU A N 1
ATOM 774 C CA . GLU A 1 97 ? -5.523 -18.087 4.917 1.00 59.12 97 GLU A CA 1
ATOM 775 C C . GLU A 1 97 ? -4.541 -19.201 5.274 1.00 59.12 97 GLU A C 1
ATOM 777 O O . GLU A 1 97 ? -3.567 -18.975 5.993 1.00 59.12 97 GLU A O 1
ATOM 782 N N . ILE A 1 98 ? -4.807 -20.414 4.798 1.00 59.19 98 ILE A N 1
ATOM 783 C CA . ILE A 1 98 ? -4.067 -21.628 5.170 1.00 59.19 98 ILE A CA 1
ATOM 784 C C . ILE A 1 98 ? -2.896 -21.857 4.226 1.00 59.19 98 ILE A C 1
ATOM 786 O O . ILE A 1 98 ? -1.841 -22.330 4.644 1.00 59.19 98 ILE A O 1
ATOM 790 N N . LEU A 1 99 ? -3.052 -21.459 2.965 1.00 54.38 99 LEU A N 1
ATOM 791 C CA . LEU A 1 99 ? -1.994 -21.522 1.962 1.00 54.38 99 LEU A CA 1
ATOM 792 C C . LEU A 1 99 ? -0.914 -20.437 2.173 1.00 54.38 99 LEU A C 1
ATOM 794 O O . LEU A 1 99 ? 0.128 -20.457 1.519 1.00 54.38 99 LEU A O 1
ATOM 798 N N . LEU A 1 100 ? -1.112 -19.517 3.127 1.00 52.53 100 LEU A N 1
ATOM 799 C CA . LEU A 1 100 ? -0.250 -18.362 3.389 1.00 52.53 100 LEU A CA 1
ATOM 800 C C . LEU A 1 100 ? 0.967 -18.664 4.281 1.00 52.53 100 LEU A C 1
ATOM 802 O O . LEU A 1 100 ? 1.244 -17.933 5.233 1.00 52.53 100 LEU A O 1
ATOM 806 N N . ASN A 1 101 ? 1.793 -19.651 3.925 1.00 49.84 101 ASN A N 1
ATOM 807 C CA . ASN A 1 101 ? 3.216 -19.585 4.296 1.00 49.84 101 ASN A CA 1
ATOM 808 C C . ASN A 1 101 ? 3.951 -18.645 3.306 1.00 49.84 101 ASN A C 1
ATOM 810 O O . ASN A 1 101 ? 4.804 -19.059 2.515 1.00 49.84 101 ASN A O 1
ATOM 814 N N . THR A 1 102 ? 3.522 -17.374 3.301 1.00 57.59 102 THR A N 1
ATOM 815 C CA . THR A 1 102 ? 3.616 -16.403 2.188 1.00 57.59 102 THR A CA 1
ATOM 816 C C . THR A 1 102 ? 5.019 -16.017 1.778 1.00 57.59 102 THR A C 1
ATOM 818 O O . THR A 1 102 ? 5.315 -16.018 0.589 1.00 57.59 102 THR A O 1
ATOM 821 N N . LYS A 1 103 ? 5.912 -15.716 2.727 1.00 62.09 103 LYS A N 1
ATOM 822 C CA . LYS A 1 103 ? 7.247 -15.201 2.375 1.00 62.09 103 LYS A CA 1
ATOM 823 C C . LYS A 1 103 ? 8.082 -16.222 1.603 1.00 62.09 103 LYS A C 1
ATOM 825 O O . LYS A 1 103 ? 8.773 -15.872 0.653 1.00 62.09 103 LYS A O 1
ATOM 830 N N . SER A 1 104 ? 7.994 -17.499 1.981 1.00 68.50 104 SER A N 1
ATOM 831 C CA . SER A 1 104 ? 8.751 -18.560 1.306 1.00 68.50 104 SER A CA 1
ATOM 832 C C . SER A 1 104 ? 8.219 -18.855 -0.099 1.00 68.50 104 SER A C 1
ATOM 834 O O . SER A 1 104 ? 9.002 -19.165 -0.994 1.00 68.50 104 SER A O 1
ATOM 836 N N . LEU A 1 105 ? 6.902 -18.739 -0.301 1.00 75.88 105 LEU A N 1
ATOM 837 C CA . LEU A 1 105 ? 6.263 -18.936 -1.597 1.00 75.88 105 LEU A CA 1
ATOM 838 C C . LEU A 1 105 ? 6.533 -17.748 -2.527 1.00 75.88 105 LEU A C 1
ATOM 840 O O . LEU A 1 105 ? 6.927 -17.961 -3.668 1.00 75.88 105 LEU A O 1
ATOM 844 N N . HIS A 1 106 ? 6.411 -16.519 -2.022 1.00 78.12 106 HIS A N 1
ATOM 845 C CA . HIS A 1 106 ? 6.673 -15.292 -2.775 1.00 78.12 106 HIS A CA 1
ATOM 846 C C . HIS A 1 106 ? 8.093 -15.279 -3.360 1.00 78.12 106 HIS A C 1
ATOM 848 O O . HIS A 1 106 ? 8.263 -15.185 -4.575 1.00 78.12 106 HIS A O 1
ATOM 854 N N . ASN A 1 107 ? 9.109 -15.525 -2.526 1.00 82.25 107 ASN A N 1
ATOM 855 C CA . ASN A 1 107 ? 10.504 -15.561 -2.977 1.00 82.25 107 ASN A CA 1
ATOM 856 C C . ASN A 1 107 ? 10.758 -16.677 -4.005 1.00 82.25 107 ASN A C 1
ATOM 858 O O . ASN A 1 107 ? 11.521 -16.493 -4.953 1.00 82.25 107 ASN A O 1
ATOM 862 N N . LYS A 1 108 ? 10.103 -17.838 -3.850 1.00 88.19 108 LYS A N 1
ATOM 863 C CA . LYS A 1 108 ? 10.186 -18.929 -4.834 1.00 88.19 108 LYS A CA 1
ATOM 864 C C . LYS A 1 108 ? 9.555 -18.536 -6.167 1.00 88.19 108 LYS A C 1
ATOM 866 O O . LYS A 1 108 ? 10.130 -18.847 -7.204 1.00 88.19 108 LYS A O 1
ATOM 871 N N . LEU A 1 109 ? 8.413 -17.847 -6.156 1.00 90.19 109 LEU A N 1
ATOM 872 C CA . LEU A 1 109 ? 7.750 -17.379 -7.375 1.00 90.19 109 LEU A CA 1
ATOM 873 C C . LEU A 1 109 ? 8.587 -16.328 -8.118 1.00 90.19 109 LEU A C 1
ATOM 875 O O . LEU A 1 109 ? 8.686 -16.408 -9.341 1.00 90.19 109 LEU A O 1
ATOM 879 N N . ILE A 1 110 ? 9.247 -15.410 -7.403 1.00 90.25 110 ILE A N 1
ATOM 880 C CA . ILE A 1 110 ? 10.195 -14.454 -8.004 1.00 90.25 110 ILE A CA 1
ATOM 881 C C . ILE A 1 110 ? 11.376 -15.194 -8.650 1.00 90.25 110 ILE A C 1
ATOM 883 O O . ILE A 1 110 ? 11.759 -14.899 -9.782 1.00 90.25 110 ILE A O 1
ATOM 887 N N . LEU A 1 111 ? 11.931 -16.203 -7.972 1.00 92.00 111 LEU A N 1
ATOM 888 C CA . LEU A 1 111 ? 13.053 -16.979 -8.506 1.00 92.00 111 LEU A CA 1
ATOM 889 C C . LEU A 1 111 ? 12.658 -17.796 -9.747 1.00 92.00 111 LEU A C 1
ATOM 891 O O . LEU A 1 111 ? 13.408 -17.836 -10.723 1.00 92.00 111 LEU A O 1
ATOM 895 N N . ILE A 1 112 ? 11.466 -18.399 -9.745 1.00 94.19 112 ILE A N 1
ATOM 896 C CA . ILE A 1 112 ? 10.896 -19.077 -10.920 1.00 94.19 112 ILE A CA 1
ATOM 897 C C . ILE A 1 112 ? 10.715 -18.084 -12.073 1.00 94.19 112 ILE A C 1
ATOM 899 O O . ILE A 1 112 ? 11.067 -18.395 -13.210 1.00 94.19 112 ILE A O 1
ATOM 903 N N . ASN A 1 113 ? 10.222 -16.874 -11.795 1.00 95.06 113 ASN A N 1
ATOM 904 C CA . ASN A 1 113 ? 10.072 -15.831 -12.806 1.00 95.06 113 ASN A CA 1
ATOM 905 C C . ASN A 1 113 ? 11.416 -15.490 -13.478 1.00 95.06 113 ASN A C 1
ATOM 907 O O . ASN A 1 113 ? 11.492 -15.461 -14.706 1.00 95.06 113 ASN A O 1
ATOM 911 N N . LEU A 1 114 ? 12.495 -15.345 -12.702 1.00 95.19 114 LEU A N 1
ATOM 912 C CA . LEU A 1 114 ? 13.834 -15.087 -13.242 1.00 95.19 114 LEU A CA 1
ATOM 913 C C . LEU A 1 114 ? 14.341 -16.230 -14.140 1.00 95.19 114 LEU A C 1
ATOM 915 O O . LEU A 1 114 ? 14.912 -15.982 -15.205 1.00 95.19 114 LEU A O 1
ATOM 919 N N . GLN A 1 115 ? 14.108 -17.484 -13.741 1.00 96.75 115 GLN A N 1
ATOM 920 C CA . GLN A 1 115 ? 14.470 -18.655 -14.547 1.00 96.75 115 GLN A CA 1
ATOM 921 C C . GLN A 1 115 ? 13.704 -18.690 -15.872 1.00 96.75 115 GLN A C 1
ATOM 923 O O . GLN A 1 115 ? 14.297 -18.977 -16.911 1.00 96.75 115 GLN A O 1
ATOM 928 N N . ILE A 1 116 ? 12.413 -18.344 -15.854 1.00 96.81 116 ILE A N 1
ATOM 929 C CA . ILE A 1 116 ? 11.579 -18.247 -17.058 1.00 96.81 116 ILE A CA 1
ATOM 930 C C . ILE A 1 116 ? 12.124 -17.170 -18.005 1.00 96.81 116 ILE A C 1
ATOM 932 O O . ILE A 1 116 ? 12.289 -17.431 -19.197 1.00 96.81 116 ILE A O 1
ATOM 936 N N . ILE A 1 117 ? 12.460 -15.985 -17.489 1.00 97.06 117 ILE A N 1
ATOM 937 C CA . ILE A 1 117 ? 13.038 -14.894 -18.290 1.00 97.06 117 ILE A CA 1
ATOM 938 C C . ILE A 1 117 ? 14.360 -15.334 -18.929 1.00 97.06 117 ILE A C 1
ATOM 940 O O . ILE A 1 117 ? 14.560 -15.149 -20.131 1.00 97.06 117 ILE A O 1
ATOM 944 N N . SER A 1 118 ? 15.243 -15.959 -18.146 1.00 96.19 118 SER A N 1
ATOM 945 C CA . SER A 1 118 ? 16.530 -16.462 -18.634 1.00 96.19 118 SER A CA 1
ATOM 946 C C . SER A 1 118 ? 16.349 -17.534 -19.714 1.00 96.19 118 SER A C 1
ATOM 948 O O . SER A 1 118 ? 16.971 -17.458 -20.774 1.00 96.19 118 SER A O 1
ATOM 950 N N . PHE A 1 119 ? 15.437 -18.484 -19.495 1.00 97.69 119 PHE A N 1
ATOM 951 C CA . PHE A 1 119 ? 15.093 -19.515 -20.471 1.00 97.69 119 PHE A CA 1
ATOM 952 C C . PHE A 1 119 ? 14.624 -18.909 -21.800 1.00 97.69 119 PHE A C 1
ATOM 954 O O . PHE A 1 119 ? 15.154 -19.264 -22.854 1.00 97.69 119 PHE A O 1
ATOM 961 N N . PHE A 1 120 ? 13.685 -17.958 -21.765 1.00 97.31 120 PHE A N 1
ATOM 962 C CA . PHE A 1 120 ? 13.184 -17.311 -22.979 1.00 97.31 120 PHE A CA 1
ATOM 963 C C . PHE A 1 120 ? 14.252 -16.477 -23.691 1.00 97.31 120 PHE A C 1
ATOM 965 O O . PHE A 1 120 ? 14.309 -16.501 -24.919 1.00 97.31 120 PHE A O 1
ATOM 972 N N . PHE A 1 121 ? 15.140 -15.803 -22.958 1.00 95.31 121 PHE A N 1
ATOM 973 C CA . PHE A 1 121 ? 16.269 -15.084 -23.551 1.00 95.31 121 PHE A CA 1
ATOM 974 C C . PHE A 1 121 ? 17.161 -16.013 -24.393 1.00 95.31 121 PHE A C 1
ATOM 976 O O . PHE A 1 121 ? 17.398 -15.746 -25.576 1.00 95.31 121 PHE A O 1
ATOM 983 N N . PHE A 1 122 ? 17.596 -17.144 -23.827 1.00 96.12 122 PHE A N 1
ATOM 984 C CA . PHE A 1 122 ? 18.397 -18.129 -24.563 1.00 96.12 122 PHE A CA 1
ATOM 985 C C . PHE A 1 122 ? 17.612 -18.774 -25.711 1.00 96.12 122 PHE A C 1
ATOM 987 O O . PHE A 1 122 ? 18.157 -18.983 -26.799 1.00 96.12 122 PHE A O 1
ATOM 994 N N . LEU A 1 123 ? 16.318 -19.030 -25.511 1.00 96.62 123 LEU A N 1
ATOM 995 C CA . LEU A 1 123 ? 15.441 -19.565 -26.546 1.00 96.62 123 LEU A CA 1
ATOM 996 C C . LEU A 1 123 ? 15.326 -18.611 -27.747 1.00 96.62 123 LEU A C 1
ATOM 998 O O . LEU A 1 123 ? 15.434 -19.054 -28.890 1.00 96.62 123 LEU A O 1
ATOM 1002 N N . PHE A 1 124 ? 15.169 -17.303 -27.523 1.00 96.31 124 PHE A N 1
ATOM 1003 C CA . PHE A 1 124 ? 15.078 -16.314 -28.601 1.00 96.31 124 PHE A CA 1
ATOM 1004 C C . PHE A 1 124 ? 16.374 -16.201 -29.404 1.00 96.31 124 PHE A C 1
ATOM 1006 O O . PHE A 1 124 ? 16.318 -16.085 -30.631 1.00 96.31 124 PHE A O 1
ATOM 1013 N N . ILE A 1 125 ? 17.537 -16.309 -28.753 1.00 94.00 125 ILE A N 1
ATOM 1014 C CA . ILE A 1 125 ? 18.839 -16.352 -29.440 1.00 94.00 125 ILE A CA 1
ATOM 1015 C C . ILE A 1 125 ? 18.886 -17.513 -30.446 1.00 94.00 125 ILE A C 1
ATOM 1017 O O . ILE A 1 125 ? 19.353 -17.331 -31.578 1.00 94.00 125 ILE A O 1
ATOM 1021 N N . LEU A 1 126 ? 18.372 -18.686 -30.060 1.00 94.69 126 LEU A N 1
ATOM 1022 C CA . LEU A 1 126 ? 18.325 -19.878 -30.910 1.00 94.69 126 LEU A CA 1
ATOM 1023 C C . LEU A 1 126 ? 17.280 -19.755 -32.029 1.00 94.69 126 LEU A C 1
ATOM 1025 O O . LEU A 1 126 ? 17.622 -19.955 -33.198 1.00 94.69 126 LEU A O 1
ATOM 1029 N N . ILE A 1 127 ? 16.039 -19.380 -31.696 1.00 95.25 127 ILE A N 1
ATOM 1030 C CA . ILE A 1 127 ? 14.916 -19.271 -32.647 1.00 95.25 127 ILE A CA 1
ATOM 1031 C C . ILE A 1 127 ? 15.226 -18.252 -33.744 1.00 95.25 127 ILE A C 1
ATOM 1033 O O . ILE A 1 127 ? 15.119 -18.562 -34.933 1.00 95.25 127 ILE A O 1
ATOM 1037 N N . PHE A 1 128 ? 15.665 -17.050 -33.366 1.00 94.88 128 PHE A N 1
ATOM 1038 C CA . PHE A 1 128 ? 15.974 -15.993 -34.329 1.00 94.88 128 PHE A CA 1
ATOM 1039 C C . PHE A 1 128 ? 17.360 -16.139 -34.956 1.00 94.88 128 PHE A C 1
ATOM 1041 O O . PHE A 1 128 ? 17.725 -15.344 -35.822 1.00 94.88 128 PHE A O 1
ATOM 1048 N N . ARG A 1 129 ? 18.124 -17.171 -34.571 1.00 92.56 129 ARG A N 1
ATOM 1049 C CA . ARG A 1 129 ? 19.469 -17.460 -35.085 1.00 92.56 129 ARG A CA 1
ATOM 1050 C C . ARG A 1 129 ? 20.396 -16.250 -34.960 1.00 92.56 129 ARG A C 1
ATOM 1052 O O . ARG A 1 129 ? 21.115 -15.909 -35.901 1.00 92.56 129 ARG A O 1
ATOM 1059 N N . ALA A 1 130 ? 20.387 -15.600 -33.796 1.00 88.38 130 ALA A N 1
ATOM 1060 C CA . ALA A 1 130 ? 21.155 -14.377 -33.557 1.00 88.38 130 ALA A CA 1
ATOM 1061 C C . ALA A 1 130 ? 22.670 -14.568 -33.735 1.00 88.38 130 ALA A C 1
ATOM 1063 O O . ALA A 1 130 ? 23.361 -13.622 -34.108 1.00 88.38 130 ALA A O 1
ATOM 1064 N N . TYR A 1 131 ? 23.165 -15.804 -33.600 1.00 87.75 131 TYR A N 1
ATOM 1065 C CA . TYR A 1 131 ? 24.545 -16.190 -33.915 1.00 87.75 131 TYR A CA 1
ATOM 1066 C C . TYR A 1 131 ? 24.965 -15.881 -35.365 1.00 87.75 131 TYR A C 1
ATOM 1068 O O . TYR A 1 131 ? 26.152 -15.764 -35.644 1.00 87.75 131 TYR A O 1
ATOM 1076 N N . LYS A 1 132 ? 24.016 -15.710 -36.300 1.00 87.88 132 LYS A N 1
ATOM 1077 C CA . LYS A 1 132 ? 24.303 -15.293 -37.684 1.00 87.88 132 LYS A CA 1
ATOM 1078 C C . LYS A 1 132 ? 24.569 -13.789 -37.826 1.00 87.88 132 LYS A C 1
ATOM 1080 O O . LYS A 1 132 ? 24.931 -13.340 -38.909 1.00 87.88 132 LYS A O 1
ATOM 1085 N N . GLY A 1 133 ? 24.341 -12.993 -36.778 1.00 83.38 133 GLY A N 1
ATOM 1086 C CA . GLY A 1 133 ? 24.656 -11.560 -36.750 1.00 83.38 133 GLY A CA 1
ATOM 1087 C C . GLY A 1 133 ? 23.825 -10.682 -37.696 1.00 83.38 133 GLY A C 1
ATOM 1088 O O . GLY A 1 133 ? 24.235 -9.561 -38.014 1.00 83.38 133 GLY A O 1
ATOM 1089 N N . SER A 1 134 ? 22.670 -11.159 -38.177 1.00 91.25 134 SER A N 1
ATOM 1090 C CA . SER A 1 134 ? 21.794 -10.362 -39.046 1.00 91.25 134 SER A CA 1
ATOM 1091 C C . SER A 1 134 ? 21.105 -9.246 -38.249 1.00 91.25 134 SER A C 1
ATOM 1093 O O . SER A 1 134 ? 20.705 -9.443 -37.104 1.00 91.25 134 SER A O 1
ATOM 1095 N N . VAL A 1 135 ? 20.934 -8.062 -38.846 1.00 90.69 135 VAL A N 1
ATOM 1096 C CA . VAL A 1 135 ? 20.318 -6.916 -38.148 1.00 90.69 135 VAL A CA 1
ATOM 1097 C C . VAL A 1 135 ? 18.891 -7.251 -37.699 1.00 90.69 135 VAL A C 1
ATOM 1099 O O . VAL A 1 135 ? 18.528 -6.991 -36.557 1.00 90.69 135 VAL A O 1
ATOM 1102 N N . ARG A 1 136 ? 18.111 -7.921 -38.559 1.00 92.06 136 ARG A N 1
ATOM 1103 C CA . ARG A 1 136 ? 16.738 -8.348 -38.247 1.00 92.06 136 ARG A CA 1
ATOM 1104 C C . ARG A 1 136 ? 16.681 -9.346 -37.089 1.00 92.06 136 ARG A C 1
ATOM 1106 O O . ARG A 1 136 ? 15.836 -9.192 -36.216 1.00 92.06 136 ARG A O 1
ATOM 1113 N N . SER A 1 137 ? 17.581 -10.335 -37.052 1.00 93.81 137 SER A N 1
ATOM 1114 C CA . SER A 1 137 ? 17.613 -11.306 -35.946 1.00 93.81 137 SER A CA 1
ATOM 1115 C C . SER A 1 137 ? 17.957 -10.651 -34.613 1.00 93.81 137 SER A C 1
ATOM 1117 O O . SER A 1 137 ? 17.382 -11.014 -33.594 1.00 93.81 137 SER A O 1
ATOM 1119 N N . LEU A 1 138 ? 18.877 -9.681 -34.611 1.00 93.81 138 LEU A N 1
ATOM 1120 C CA . LEU A 1 138 ? 19.265 -8.975 -33.390 1.00 93.81 138 LEU A CA 1
ATOM 1121 C C . LEU A 1 138 ? 18.121 -8.106 -32.848 1.00 93.81 138 LEU A C 1
ATOM 1123 O O . LEU A 1 138 ? 17.853 -8.144 -31.649 1.00 93.81 138 LEU A O 1
ATOM 1127 N N . TRP A 1 139 ? 17.403 -7.396 -33.726 1.00 95.12 139 TRP A N 1
ATOM 1128 C CA . TRP A 1 139 ? 16.188 -6.664 -33.350 1.00 95.12 139 TRP A CA 1
ATOM 1129 C C . TRP A 1 139 ? 15.109 -7.594 -32.798 1.00 95.12 139 TRP A C 1
ATOM 1131 O O . TRP A 1 139 ? 14.547 -7.306 -31.748 1.00 95.12 139 TRP A O 1
ATOM 1141 N N . ALA A 1 140 ? 14.875 -8.741 -33.443 1.00 95.56 140 ALA A N 1
ATOM 1142 C CA . ALA A 1 140 ? 13.898 -9.717 -32.968 1.00 95.56 140 ALA A CA 1
ATOM 1143 C C . ALA A 1 140 ? 14.227 -10.235 -31.556 1.00 95.56 140 ALA A C 1
ATOM 1145 O O . ALA A 1 140 ? 13.329 -10.313 -30.715 1.00 95.56 140 ALA A O 1
ATOM 1146 N N . VAL A 1 141 ? 15.502 -10.530 -31.264 1.00 96.25 141 VAL A N 1
ATOM 1147 C CA . VAL A 1 141 ? 15.937 -10.925 -29.912 1.00 96.25 141 VAL A CA 1
ATOM 1148 C C . VAL A 1 141 ? 15.756 -9.788 -28.916 1.00 96.25 141 VAL A C 1
ATOM 1150 O O . VAL A 1 141 ? 15.175 -10.021 -27.859 1.00 96.25 141 VAL A O 1
ATOM 1153 N N . SER A 1 142 ? 16.219 -8.577 -29.240 1.00 96.81 142 SER A N 1
ATOM 1154 C CA . SER A 1 142 ? 16.096 -7.411 -28.356 1.00 96.81 142 SER A CA 1
ATOM 1155 C C . SER A 1 142 ? 14.633 -7.152 -27.987 1.00 96.81 142 SER A C 1
ATOM 1157 O O . SER A 1 142 ? 14.284 -7.199 -26.809 1.00 96.81 142 SER A O 1
ATOM 1159 N N . SER A 1 143 ? 13.755 -7.007 -28.984 1.00 96.50 143 SER A N 1
ATOM 1160 C CA . SER A 1 143 ? 12.335 -6.730 -28.762 1.00 96.50 143 SER A CA 1
ATOM 1161 C C . SER A 1 143 ? 11.632 -7.855 -27.999 1.00 96.50 143 SER A C 1
ATOM 1163 O O . SER A 1 143 ? 10.899 -7.579 -27.053 1.00 96.50 143 SER A O 1
ATOM 1165 N N . SER A 1 144 ? 11.883 -9.123 -28.347 1.00 97.44 144 SER A N 1
ATOM 1166 C CA . SER A 1 144 ? 11.255 -10.257 -27.648 1.00 97.44 144 SER A CA 1
ATOM 1167 C C . SER A 1 144 ? 11.728 -10.365 -26.195 1.00 97.44 144 SER A C 1
ATOM 1169 O O . SER A 1 144 ? 10.929 -10.626 -25.298 1.00 97.44 144 SER A O 1
ATOM 1171 N N . THR A 1 145 ? 13.013 -10.100 -25.940 1.00 97.31 145 THR A N 1
ATOM 1172 C CA . THR A 1 145 ? 13.574 -10.064 -24.579 1.00 97.31 145 THR A CA 1
ATOM 1173 C C . THR A 1 145 ? 12.947 -8.942 -23.761 1.00 97.31 145 THR A C 1
ATOM 1175 O O . THR A 1 145 ? 12.556 -9.168 -22.619 1.00 97.31 145 THR A O 1
ATOM 1178 N N . SER A 1 146 ? 12.783 -7.751 -24.341 1.00 98.19 146 SER A N 1
ATOM 1179 C CA . SER A 1 146 ? 12.093 -6.634 -23.690 1.00 98.19 146 SER A CA 1
ATOM 1180 C C . SER A 1 146 ? 10.650 -6.976 -23.323 1.00 98.19 146 SER A C 1
ATOM 1182 O O . SER A 1 146 ? 10.233 -6.704 -22.203 1.00 98.19 146 SER A O 1
ATOM 1184 N N . VAL A 1 147 ? 9.901 -7.635 -24.211 1.00 98.06 147 VAL A N 1
ATOM 1185 C CA . VAL A 1 147 ? 8.525 -8.067 -23.910 1.00 98.06 147 VAL A CA 1
ATOM 1186 C C . VAL A 1 147 ? 8.491 -9.045 -22.732 1.00 98.06 147 VAL A C 1
ATOM 1188 O O . VAL A 1 147 ? 7.661 -8.894 -21.838 1.00 98.06 147 VAL A O 1
ATOM 1191 N N . VAL A 1 148 ? 9.412 -10.012 -22.683 1.00 97.94 148 VAL A N 1
ATOM 1192 C CA . VAL A 1 148 ? 9.489 -10.976 -21.573 1.00 97.94 148 VAL A CA 1
ATOM 1193 C C . VAL A 1 148 ? 9.903 -10.311 -20.258 1.00 97.94 148 VAL A C 1
ATOM 1195 O O . VAL A 1 148 ? 9.326 -10.624 -19.219 1.00 97.94 148 VAL A O 1
ATOM 1198 N N . LEU A 1 149 ? 10.842 -9.360 -20.286 1.00 98.19 149 LEU A N 1
ATOM 1199 C CA . LEU A 1 149 ? 11.208 -8.572 -19.103 1.00 98.19 149 LEU A CA 1
ATOM 1200 C C . LEU A 1 149 ? 10.018 -7.753 -18.589 1.00 98.19 149 LEU A C 1
ATOM 1202 O O . LEU A 1 149 ? 9.733 -7.780 -17.395 1.00 98.19 149 LEU A O 1
ATOM 1206 N N . LEU A 1 150 ? 9.290 -7.079 -19.484 1.00 97.44 150 LEU A N 1
ATOM 1207 C CA . LEU A 1 150 ? 8.100 -6.303 -19.129 1.00 97.44 150 LEU A CA 1
ATOM 1208 C C . LEU A 1 150 ? 7.007 -7.192 -18.519 1.00 97.44 150 LEU A C 1
ATOM 1210 O O . LEU A 1 150 ? 6.423 -6.835 -17.497 1.00 97.44 150 LEU A O 1
ATOM 1214 N N . ALA A 1 151 ? 6.769 -8.373 -19.097 1.00 97.81 151 ALA A N 1
ATOM 1215 C CA . ALA A 1 151 ? 5.849 -9.360 -18.536 1.00 97.81 151 ALA A CA 1
ATOM 1216 C C . ALA A 1 151 ? 6.313 -9.862 -17.157 1.00 97.81 151 ALA A C 1
ATOM 1218 O O . ALA A 1 151 ? 5.490 -10.056 -16.265 1.00 97.81 151 ALA A O 1
ATOM 1219 N N . GLY A 1 152 ? 7.624 -10.027 -16.958 1.00 97.38 152 GLY A N 1
ATOM 1220 C CA . GLY A 1 152 ? 8.221 -10.372 -15.669 1.00 97.38 152 GLY A CA 1
ATOM 1221 C C . GLY A 1 152 ? 7.967 -9.322 -14.589 1.00 97.38 152 GLY A C 1
ATOM 1222 O O . GLY A 1 152 ? 7.509 -9.659 -13.500 1.00 97.38 152 GLY A O 1
ATOM 1223 N N . ILE A 1 153 ? 8.172 -8.045 -14.918 1.00 96.69 153 ILE A N 1
ATOM 1224 C CA . ILE A 1 153 ? 7.860 -6.919 -14.025 1.00 96.69 153 ILE A CA 1
ATOM 1225 C C . ILE A 1 153 ? 6.365 -6.914 -13.684 1.00 96.69 153 ILE A C 1
ATOM 1227 O O . ILE A 1 153 ? 6.000 -6.871 -12.510 1.00 96.69 153 ILE A O 1
ATOM 1231 N N . GLY A 1 154 ? 5.500 -7.030 -14.699 1.00 95.19 154 GLY A N 1
ATOM 1232 C CA . GLY A 1 154 ? 4.050 -7.084 -14.509 1.00 95.19 154 GLY A CA 1
ATOM 1233 C C . GLY A 1 154 ? 3.604 -8.261 -13.637 1.00 95.19 154 GLY A C 1
ATOM 1234 O O . GLY A 1 154 ? 2.692 -8.113 -12.827 1.00 95.19 154 GLY A O 1
ATOM 1235 N N . PHE A 1 155 ? 4.278 -9.409 -13.738 1.00 95.19 155 PHE A N 1
ATOM 1236 C CA . PHE A 1 155 ? 4.030 -10.556 -12.868 1.00 95.19 155 PHE A CA 1
ATOM 1237 C C . PHE A 1 155 ? 4.396 -10.266 -11.408 1.00 95.19 155 PHE A C 1
ATOM 1239 O O . PHE A 1 155 ? 3.610 -10.589 -10.520 1.00 95.19 155 PHE A O 1
ATOM 1246 N N . ILE A 1 156 ? 5.535 -9.618 -11.136 1.00 93.94 156 ILE A N 1
ATOM 1247 C CA . ILE A 1 156 ? 5.905 -9.240 -9.761 1.00 93.94 156 ILE A CA 1
ATOM 1248 C C . ILE A 1 156 ? 4.909 -8.218 -9.197 1.00 93.94 156 ILE A C 1
ATOM 1250 O O . ILE A 1 156 ? 4.442 -8.382 -8.071 1.00 93.94 156 ILE A O 1
ATOM 1254 N N . TRP A 1 157 ? 4.507 -7.215 -9.986 1.00 93.31 157 TRP A N 1
ATOM 1255 C CA . TRP A 1 157 ? 3.455 -6.275 -9.580 1.00 93.31 157 TRP A CA 1
ATOM 1256 C C . TRP A 1 157 ? 2.135 -6.988 -9.285 1.00 93.31 157 TRP A C 1
ATOM 1258 O O . TRP A 1 157 ? 1.499 -6.704 -8.274 1.00 93.31 157 TRP A O 1
ATOM 1268 N N . TYR A 1 158 ? 1.741 -7.952 -10.119 1.00 90.88 158 TYR A N 1
ATOM 1269 C CA . TYR A 1 158 ? 0.546 -8.762 -9.891 1.00 90.88 158 TYR A CA 1
ATOM 1270 C C . TYR A 1 158 ? 0.626 -9.553 -8.580 1.00 90.88 158 TYR A C 1
ATOM 1272 O O . TYR A 1 158 ? -0.341 -9.559 -7.815 1.00 90.88 158 TYR A O 1
ATOM 1280 N N . LEU A 1 159 ? 1.772 -10.179 -8.288 1.00 87.75 159 LEU A N 1
ATOM 1281 C CA . LEU A 1 159 ? 1.989 -10.879 -7.020 1.00 87.75 159 LEU A CA 1
ATOM 1282 C C . LEU A 1 159 ? 1.868 -9.929 -5.829 1.00 87.75 159 LEU A C 1
ATOM 1284 O O . LEU A 1 159 ? 1.205 -10.272 -4.854 1.00 87.75 159 LEU A O 1
ATOM 1288 N N . GLN A 1 160 ? 2.463 -8.739 -5.920 1.00 87.06 160 GLN A N 1
ATOM 1289 C CA . GLN A 1 160 ? 2.422 -7.738 -4.858 1.00 87.06 160 GLN A CA 1
ATOM 1290 C C . GLN A 1 160 ? 1.004 -7.180 -4.637 1.00 87.06 160 GLN A C 1
ATOM 1292 O O . GLN A 1 160 ? 0.587 -7.027 -3.493 1.00 87.06 160 GLN A O 1
ATOM 1297 N N . ILE A 1 161 ? 0.238 -6.913 -5.701 1.00 84.69 161 ILE A N 1
ATOM 1298 C CA . ILE A 1 161 ? -1.162 -6.447 -5.613 1.00 84.69 161 ILE A CA 1
ATOM 1299 C C . ILE A 1 161 ? -2.073 -7.527 -5.022 1.00 84.69 161 ILE A C 1
ATOM 1301 O O . ILE A 1 161 ? -3.010 -7.216 -4.285 1.00 84.69 161 ILE A O 1
ATOM 1305 N N . SER A 1 162 ? -1.811 -8.790 -5.362 1.00 78.12 162 SER A N 1
ATOM 1306 C CA . SER A 1 162 ? -2.605 -9.937 -4.910 1.00 78.12 162 SER A CA 1
ATOM 1307 C C . SER A 1 162 ? -2.270 -10.362 -3.478 1.00 78.12 162 SER A C 1
ATOM 1309 O O . SER A 1 162 ? -3.036 -11.102 -2.858 1.00 78.12 162 SER A O 1
ATOM 1311 N N . GLU A 1 163 ? -1.137 -9.920 -2.929 1.00 70.19 163 GLU A N 1
ATOM 1312 C CA . GLU A 1 163 ? -0.724 -10.288 -1.582 1.00 70.19 163 GLU A CA 1
ATOM 1313 C C . GLU A 1 163 ? -1.561 -9.543 -0.530 1.00 70.19 163 GLU A C 1
ATOM 1315 O O . GLU A 1 163 ? -1.328 -8.380 -0.206 1.00 70.19 163 GLU A O 1
ATOM 1320 N N . ARG A 1 164 ? -2.526 -10.243 0.075 1.00 57.12 164 ARG A N 1
ATOM 1321 C CA . ARG A 1 164 ? -3.260 -9.744 1.246 1.00 57.12 164 ARG A CA 1
ATOM 1322 C C . ARG A 1 164 ? -2.390 -9.871 2.499 1.00 57.12 164 ARG A C 1
ATOM 1324 O O . ARG A 1 164 ? -2.487 -10.843 3.251 1.00 57.12 164 ARG A O 1
ATOM 1331 N N . LYS A 1 165 ? -1.515 -8.893 2.738 1.00 53.91 165 LYS A N 1
ATOM 1332 C CA . LYS A 1 165 ? -0.771 -8.791 4.001 1.00 53.91 165 LYS A CA 1
ATOM 1333 C C . LYS A 1 165 ? -1.689 -8.257 5.101 1.00 53.91 165 LYS A C 1
ATOM 1335 O O . LYS A 1 165 ? -1.817 -7.057 5.271 1.00 53.91 165 LYS A O 1
ATOM 1340 N N . ILE A 1 166 ? -2.281 -9.150 5.894 1.00 48.44 166 ILE A N 1
ATOM 1341 C CA . ILE A 1 166 ? -2.648 -8.790 7.271 1.00 48.44 166 ILE A CA 1
ATOM 1342 C C . ILE A 1 166 ? -1.364 -8.946 8.083 1.00 48.44 166 ILE A C 1
ATOM 1344 O O . ILE A 1 166 ? -1.002 -10.071 8.456 1.00 48.44 166 ILE A O 1
ATOM 1348 N N . GLU A 1 167 ? -0.628 -7.852 8.288 1.00 43.72 167 GLU A N 1
ATOM 1349 C CA . GLU A 1 167 ? 0.575 -7.871 9.118 1.00 43.72 167 GLU A CA 1
ATOM 1350 C C . GLU A 1 167 ? 0.205 -8.228 10.563 1.00 43.72 167 GLU A C 1
ATOM 1352 O O . GLU A 1 167 ? -0.335 -7.440 11.330 1.00 43.72 167 GLU A O 1
ATOM 1357 N N . GLN A 1 168 ? 0.502 -9.467 10.951 1.00 40.44 168 GLN A N 1
ATOM 1358 C CA . GLN A 1 168 ? 0.289 -9.976 12.305 1.00 40.44 168 GLN A CA 1
ATOM 1359 C C . GLN A 1 168 ? 1.541 -9.821 13.167 1.00 40.44 168 GLN A C 1
ATOM 1361 O O . GLN A 1 168 ? 2.027 -10.788 13.756 1.00 40.44 168 GLN A O 1
ATOM 1366 N N . ARG A 1 169 ? 2.092 -8.611 13.258 1.00 36.28 169 ARG A N 1
ATOM 1367 C CA . ARG A 1 169 ? 3.057 -8.318 14.322 1.00 36.28 169 ARG A CA 1
ATOM 1368 C C . ARG A 1 169 ? 2.279 -7.816 15.538 1.00 36.28 169 ARG A C 1
ATOM 1370 O O . ARG A 1 169 ? 1.897 -6.662 15.592 1.00 36.28 169 ARG A O 1
ATOM 1377 N N . ASN A 1 170 ? 2.036 -8.718 16.491 1.00 44.12 170 ASN A N 1
ATOM 1378 C CA . ASN A 1 170 ? 1.520 -8.451 17.846 1.00 44.12 170 ASN A CA 1
ATOM 1379 C C . ASN A 1 170 ? 0.058 -7.977 17.993 1.00 44.12 170 ASN A C 1
ATOM 1381 O O . ASN A 1 170 ? -0.350 -7.635 19.102 1.00 44.12 170 ASN A O 1
ATOM 1385 N N . ASN A 1 171 ? -0.751 -8.025 16.934 1.00 57.34 171 ASN A N 1
ATOM 1386 C CA . ASN A 1 171 ? -2.153 -7.607 16.997 1.00 57.34 171 ASN A CA 1
ATOM 1387 C C . ASN A 1 171 ? -3.085 -8.793 17.284 1.00 57.34 171 ASN A C 1
ATOM 1389 O O . ASN A 1 171 ? -3.006 -9.836 16.625 1.00 57.34 171 ASN A O 1
ATOM 1393 N N . ILE A 1 172 ? -4.009 -8.625 18.231 1.00 58.78 172 ILE A N 1
ATOM 1394 C CA . ILE A 1 172 ? -5.076 -9.595 18.504 1.00 58.78 172 ILE A CA 1
ATOM 1395 C C . ILE A 1 172 ? -6.341 -9.088 17.825 1.00 58.78 172 ILE A C 1
ATOM 1397 O O . ILE A 1 172 ? -7.009 -8.195 18.340 1.00 58.78 172 ILE A O 1
ATOM 1401 N N . VAL A 1 173 ? -6.670 -9.656 16.665 1.00 61.03 173 VAL A N 1
ATOM 1402 C CA . VAL A 1 173 ? -7.895 -9.303 15.937 1.00 61.03 173 VAL A CA 1
ATOM 1403 C C . VAL A 1 173 ? -9.110 -9.843 16.693 1.00 61.03 173 VAL A C 1
ATOM 1405 O O . VAL A 1 173 ? -9.221 -11.043 16.963 1.00 61.03 173 VAL A O 1
ATOM 1408 N N . LEU A 1 174 ? -10.029 -8.949 17.042 1.00 58.41 174 LEU A N 1
ATOM 1409 C CA . LEU A 1 174 ? -11.204 -9.238 17.852 1.00 58.41 174 LEU A CA 1
ATOM 1410 C C . LEU A 1 174 ? -12.402 -9.484 16.939 1.00 58.41 174 LEU A C 1
ATOM 1412 O O . LEU A 1 174 ? -13.168 -8.582 16.627 1.00 58.41 174 LEU A O 1
ATOM 1416 N N . LEU A 1 175 ? -12.555 -10.735 16.512 1.00 56.47 175 LEU A N 1
ATOM 1417 C CA . LEU A 1 175 ? -13.624 -11.129 15.590 1.00 56.47 175 LEU A CA 1
ATOM 1418 C C . LEU A 1 175 ? -14.915 -11.558 16.302 1.00 56.47 175 LEU A C 1
ATOM 1420 O O . LEU A 1 175 ? -15.980 -11.557 15.694 1.00 56.47 175 LEU A O 1
ATOM 1424 N N . LYS A 1 176 ? -14.820 -12.023 17.560 1.00 56.00 176 LYS A N 1
ATOM 1425 C CA . LYS A 1 176 ? -15.940 -12.631 18.305 1.00 56.00 176 LYS A CA 1
ATOM 1426 C C . LYS A 1 176 ? -15.821 -12.437 19.814 1.00 56.00 176 LYS A C 1
ATOM 1428 O O . LYS A 1 176 ? -14.724 -12.523 20.375 1.00 56.00 176 LYS A O 1
ATOM 1433 N N . LYS A 1 177 ? -16.979 -12.395 20.481 1.00 56.62 177 LYS A N 1
ATOM 1434 C CA . LYS A 1 177 ? -17.128 -12.431 21.948 1.00 56.62 177 LYS A CA 1
ATOM 1435 C C . LYS A 1 177 ? -16.368 -13.574 22.622 1.00 56.62 177 LYS A C 1
ATOM 1437 O O . LYS A 1 177 ? -15.739 -13.369 23.649 1.00 56.62 177 LYS A O 1
ATOM 1442 N N . ALA A 1 178 ? -16.370 -14.777 22.046 1.00 43.97 178 ALA A N 1
ATOM 1443 C CA . ALA A 1 178 ? -15.676 -15.925 22.637 1.00 43.97 178 ALA A CA 1
ATOM 1444 C C . ALA A 1 178 ? -14.142 -15.760 22.662 1.00 43.97 178 ALA A C 1
ATOM 1446 O O . ALA A 1 178 ? -13.493 -16.166 23.627 1.00 43.97 178 ALA A O 1
ATOM 1447 N N . GLY A 1 179 ? -13.570 -15.158 21.612 1.00 52.12 179 GLY A N 1
ATOM 1448 C CA . GLY A 1 179 ? -12.140 -14.84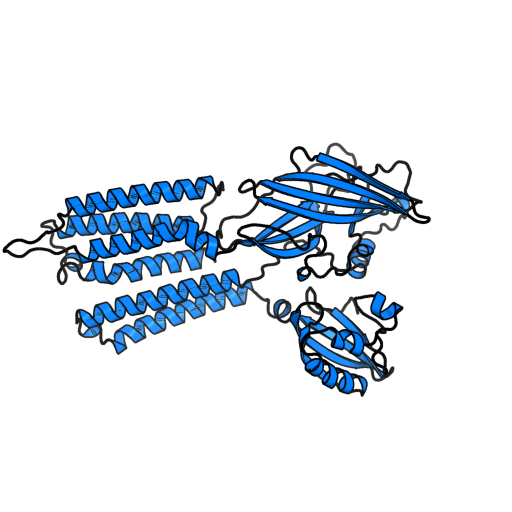4 21.545 1.00 52.12 179 GLY A CA 1
ATOM 1449 C C . GLY A 1 179 ? -11.764 -13.746 22.536 1.00 52.12 179 GLY A C 1
ATOM 1450 O O . GLY A 1 179 ? -10.797 -13.903 23.281 1.00 52.12 179 GLY A O 1
ATOM 1451 N N . LEU A 1 180 ? -12.595 -12.701 22.610 1.00 60.66 180 LEU A N 1
ATOM 1452 C CA . LEU A 1 180 ? -12.484 -11.640 23.607 1.00 60.66 180 LEU A CA 1
ATOM 1453 C C . LEU A 1 180 ? -12.531 -12.211 25.031 1.00 60.66 180 LEU A C 1
ATOM 1455 O O . LEU A 1 180 ? -11.597 -12.014 25.795 1.00 60.66 180 LEU A O 1
ATOM 1459 N N . ASN A 1 181 ? -13.553 -12.996 25.370 1.00 59.78 181 ASN A N 1
ATOM 1460 C CA . ASN A 1 181 ? -13.725 -13.555 26.712 1.00 59.78 181 ASN A CA 1
ATOM 1461 C C . ASN A 1 181 ? -12.540 -14.426 27.140 1.00 59.78 181 ASN A C 1
ATOM 1463 O O . ASN A 1 181 ? -12.122 -14.349 28.290 1.00 59.78 181 ASN A O 1
ATOM 1467 N N . LYS A 1 182 ? -11.958 -15.214 26.227 1.00 56.06 182 LYS A N 1
ATOM 1468 C CA . LYS A 1 182 ? -10.752 -16.005 26.514 1.00 56.06 182 LYS A CA 1
ATOM 1469 C C . LYS A 1 182 ? -9.540 -15.112 26.804 1.00 56.06 182 LYS A C 1
ATOM 1471 O O . LYS A 1 182 ? -8.794 -15.384 27.742 1.00 56.06 182 LYS A O 1
ATOM 1476 N N . PHE A 1 183 ? -9.352 -14.055 26.015 1.00 63.19 183 PHE A N 1
ATOM 1477 C CA . PHE A 1 183 ? -8.280 -13.084 26.230 1.00 63.19 183 PHE A CA 1
ATOM 1478 C C . PHE A 1 183 ? -8.455 -12.347 27.565 1.00 63.19 183 PHE A C 1
ATOM 1480 O O . PHE A 1 183 ? -7.531 -12.306 28.374 1.00 63.19 183 PHE A O 1
ATOM 1487 N N . LEU A 1 184 ? -9.663 -11.859 27.846 1.00 68.81 184 LEU A N 1
ATOM 1488 C CA . LEU A 1 184 ? -9.989 -11.168 29.090 1.00 68.81 184 LEU A CA 1
ATOM 1489 C C . LEU A 1 184 ? -9.852 -12.083 30.317 1.00 68.81 184 LEU A C 1
ATOM 1491 O O . LEU A 1 184 ? -9.325 -11.654 31.337 1.00 68.81 184 LEU A O 1
ATOM 1495 N N . GLN A 1 185 ? -10.254 -13.357 30.218 1.00 65.00 185 GLN A N 1
ATOM 1496 C CA . GLN A 1 185 ? -10.077 -14.344 31.292 1.00 65.00 185 GLN A CA 1
ATOM 1497 C C . GLN A 1 185 ? -8.608 -14.572 31.644 1.00 65.00 185 GLN A C 1
ATOM 1499 O O . GLN A 1 185 ? -8.294 -14.689 32.822 1.00 65.00 185 GLN A O 1
ATOM 1504 N N . SER A 1 186 ? -7.703 -14.573 30.659 1.00 63.41 186 SER A N 1
ATOM 1505 C CA . SER A 1 186 ? -6.261 -14.705 30.926 1.00 63.41 186 SER A CA 1
ATOM 1506 C C . SER A 1 186 ? -5.654 -13.515 31.682 1.00 63.41 186 SER A C 1
ATOM 1508 O O . SER A 1 186 ? -4.515 -13.590 32.132 1.00 63.41 186 SER A O 1
ATOM 1510 N N . ARG A 1 187 ? -6.406 -12.416 31.810 1.00 64.88 187 ARG A N 1
ATOM 1511 C CA . ARG A 1 187 ? -6.001 -11.171 32.472 1.00 64.88 187 ARG A CA 1
ATOM 1512 C C . ARG A 1 187 ? -6.793 -10.879 33.749 1.00 64.88 187 ARG A C 1
ATOM 1514 O O . ARG A 1 187 ? -6.568 -9.838 34.358 1.00 64.88 187 ARG A O 1
ATOM 1521 N N . LYS A 1 188 ? -7.722 -11.750 34.158 1.00 65.00 188 LYS A N 1
ATOM 1522 C CA . LYS A 1 188 ? -8.412 -11.584 35.442 1.00 65.00 188 LYS A CA 1
ATOM 1523 C C . LYS A 1 188 ? -7.429 -11.846 36.584 1.00 65.00 188 LYS A C 1
ATOM 1525 O O . LYS A 1 188 ? -6.778 -12.886 36.599 1.00 65.00 188 LYS A O 1
ATOM 1530 N N . SER A 1 189 ? -7.333 -10.896 37.513 1.00 60.44 189 SER A N 1
ATOM 1531 C CA . SER A 1 189 ? -6.587 -11.068 38.763 1.00 60.44 189 SER A CA 1
ATOM 1532 C C . SER A 1 189 ? -7.319 -12.053 39.683 1.00 60.44 189 SER A C 1
ATOM 1534 O O . SER A 1 189 ? -8.547 -12.148 39.633 1.00 60.44 189 SER A O 1
ATOM 1536 N N . GLU A 1 190 ? -6.580 -12.771 40.534 1.00 58.50 190 GLU A N 1
ATOM 1537 C CA . GLU A 1 190 ? -7.157 -13.631 41.582 1.00 58.50 190 GLU A CA 1
ATOM 1538 C C . GLU A 1 190 ? -7.952 -12.811 42.615 1.00 58.50 190 GLU A C 1
ATOM 1540 O O . GLU A 1 190 ? -8.913 -13.312 43.199 1.00 58.50 190 GLU A O 1
ATOM 1545 N N . ASN A 1 191 ? -7.619 -11.523 42.771 1.00 56.66 191 ASN A N 1
ATOM 1546 C CA . ASN A 1 191 ? -8.381 -10.573 43.573 1.00 56.66 191 ASN A CA 1
ATOM 1547 C C . ASN A 1 191 ? -9.480 -9.881 42.740 1.00 56.66 191 ASN A C 1
ATOM 1549 O O . ASN A 1 191 ? -9.175 -9.193 41.758 1.00 56.66 191 ASN A O 1
ATOM 1553 N N . PRO A 1 192 ? -10.761 -9.952 43.157 1.00 59.75 192 PRO A N 1
ATOM 1554 C CA . PRO A 1 192 ? -11.864 -9.285 42.462 1.00 59.75 192 PRO A CA 1
ATOM 1555 C C . PRO A 1 192 ? -11.735 -7.756 42.398 1.00 59.75 192 PRO A C 1
ATOM 1557 O O . PRO A 1 192 ? -12.193 -7.161 41.428 1.00 59.75 192 PRO A O 1
ATOM 1560 N N . GLN A 1 193 ? -11.105 -7.120 43.397 1.00 58.91 193 GLN A N 1
ATOM 1561 C CA . GLN A 1 193 ? -10.906 -5.661 43.418 1.00 58.91 193 GLN A CA 1
ATOM 1562 C C . GLN A 1 193 ? -9.851 -5.166 42.419 1.00 58.91 193 GLN A C 1
ATOM 1564 O O . GLN A 1 193 ? -9.927 -4.020 41.988 1.00 58.91 193 GLN A O 1
ATOM 1569 N N . ASP A 1 194 ? -8.928 -6.033 41.998 1.00 67.94 194 ASP A N 1
ATOM 1570 C CA . ASP A 1 194 ? -7.882 -5.705 41.021 1.00 67.94 194 ASP A CA 1
ATOM 1571 C C . ASP A 1 194 ? -8.292 -6.076 39.586 1.00 67.94 194 ASP A C 1
ATOM 1573 O O . ASP A 1 194 ? -7.506 -5.945 38.645 1.00 67.94 194 ASP A O 1
ATOM 1577 N N . SER A 1 195 ? -9.518 -6.576 39.395 1.00 76.81 195 SER A N 1
ATOM 1578 C CA . SER A 1 195 ? -10.011 -6.965 38.075 1.00 76.81 195 SER A CA 1
ATOM 1579 C C . SER A 1 195 ? -10.314 -5.735 37.213 1.00 76.81 195 SER A C 1
ATOM 1581 O O . SER A 1 195 ? -10.924 -4.781 37.699 1.00 76.81 195 SER A O 1
ATOM 1583 N N . PRO A 1 196 ? -9.929 -5.746 35.924 1.00 83.38 196 PRO A N 1
ATOM 1584 C CA . PRO A 1 196 ? -10.187 -4.626 35.034 1.00 83.38 196 PRO A CA 1
ATOM 1585 C C . PRO A 1 196 ? -11.684 -4.427 34.813 1.00 83.38 196 PRO A C 1
ATOM 1587 O O . PRO A 1 196 ? -12.445 -5.382 34.629 1.00 83.38 196 PRO A O 1
ATOM 1590 N N . LEU A 1 197 ? -12.089 -3.165 34.773 1.00 88.31 197 LEU A N 1
ATOM 1591 C CA . LEU A 1 197 ? -13.426 -2.762 34.380 1.00 88.31 197 LEU A CA 1
ATOM 1592 C C . LEU A 1 197 ? -13.533 -2.788 32.856 1.00 88.31 197 LEU A C 1
ATOM 1594 O O . LEU A 1 197 ? -12.717 -2.183 32.163 1.00 88.31 197 LEU A O 1
ATOM 1598 N N . TYR A 1 198 ? -14.550 -3.465 32.333 1.00 90.62 198 TYR A N 1
ATOM 1599 C CA . TYR A 1 198 ? -14.768 -3.564 30.894 1.00 90.62 198 TYR A CA 1
ATOM 1600 C C . TYR A 1 198 ? -15.841 -2.582 30.442 1.00 90.62 198 TYR A C 1
ATOM 1602 O O . TYR A 1 198 ? -16.938 -2.571 30.996 1.00 90.62 198 TYR A O 1
ATOM 1610 N N . ILE A 1 199 ? -15.535 -1.789 29.416 1.00 94.62 199 ILE A N 1
ATOM 1611 C CA . ILE A 1 199 ? -16.492 -0.854 28.811 1.00 94.62 199 ILE A CA 1
ATOM 1612 C C . ILE A 1 199 ? -16.686 -1.248 27.343 1.00 94.62 199 ILE A C 1
ATOM 1614 O O . ILE A 1 199 ? -15.770 -1.054 26.532 1.00 94.62 199 ILE A O 1
ATOM 1618 N N . PRO A 1 200 ? -17.841 -1.832 26.973 1.00 95.25 200 PRO A N 1
ATOM 1619 C CA . PRO A 1 200 ? -18.210 -2.026 25.578 1.00 95.25 200 PRO A CA 1
ATOM 1620 C C . PRO A 1 200 ? -18.221 -0.692 24.835 1.00 95.25 200 PRO A C 1
ATOM 1622 O O . PRO A 1 200 ? -18.860 0.265 25.259 1.00 95.25 200 PRO A O 1
ATOM 1625 N N . THR A 1 201 ? -17.472 -0.634 23.746 1.00 97.19 201 THR A N 1
ATOM 1626 C CA . THR A 1 201 ? -17.212 0.535 22.919 1.00 97.19 201 THR A CA 1
ATOM 1627 C C . THR A 1 201 ? -17.429 0.138 21.469 1.00 97.19 201 THR A C 1
ATOM 1629 O O . THR A 1 201 ? -16.863 -0.856 21.006 1.00 97.19 201 THR A O 1
ATOM 1632 N N . GLY A 1 202 ? -18.237 0.903 20.752 1.00 97.12 202 GLY A N 1
ATOM 1633 C CA . GLY A 1 202 ? -18.392 0.765 19.314 1.00 97.12 202 GLY A CA 1
ATOM 1634 C C . GLY A 1 202 ? -17.930 2.008 18.570 1.00 97.12 202 GLY A C 1
ATOM 1635 O O . GLY A 1 202 ? -17.807 3.093 19.137 1.00 97.12 202 GLY A O 1
ATOM 1636 N N . VAL A 1 203 ? -17.623 1.801 17.298 1.00 97.81 203 VAL A N 1
ATOM 1637 C CA . VAL A 1 203 ? -17.124 2.781 16.337 1.00 97.81 203 VAL A CA 1
ATOM 1638 C C . VAL A 1 203 ? -17.884 2.606 15.026 1.00 97.81 203 VAL A C 1
ATOM 1640 O O . VAL A 1 203 ? -18.038 1.486 14.529 1.00 97.81 203 VAL A O 1
ATOM 1643 N N . PHE A 1 204 ? -18.340 3.719 14.469 1.00 97.00 204 PHE A N 1
ATOM 1644 C CA . PHE A 1 204 ? -18.892 3.817 13.129 1.00 97.00 204 PHE A CA 1
ATOM 1645 C C . PHE A 1 204 ? -18.211 4.981 12.416 1.00 97.00 204 PHE A C 1
ATOM 1647 O O . PHE A 1 204 ? -18.301 6.116 12.873 1.00 97.00 204 PHE A O 1
ATOM 1654 N N . VAL A 1 205 ? -17.518 4.712 11.317 1.00 97.00 205 VAL A N 1
ATOM 1655 C CA . VAL A 1 205 ? -16.816 5.718 10.524 1.00 97.00 205 VAL A CA 1
ATOM 1656 C C . VAL A 1 205 ? -17.702 6.130 9.360 1.00 97.00 205 VAL A C 1
ATOM 1658 O O . VAL A 1 205 ? -18.101 5.306 8.535 1.00 97.00 205 VAL A O 1
ATOM 1661 N N . GLN A 1 206 ? -17.992 7.423 9.302 1.00 94.62 206 GLN A N 1
ATOM 1662 C CA . GLN A 1 206 ? -18.828 8.022 8.274 1.00 94.62 206 GLN A CA 1
ATOM 1663 C C . GLN A 1 206 ? -17.998 8.475 7.073 1.00 94.62 206 GLN A C 1
ATOM 1665 O O . GLN A 1 206 ? -18.406 8.262 5.934 1.00 94.62 206 GLN A O 1
ATOM 1670 N N . SER A 1 207 ? -16.832 9.075 7.317 1.00 93.94 207 SER A N 1
ATOM 1671 C CA . SER A 1 207 ? -15.905 9.477 6.260 1.00 93.94 207 SER A CA 1
ATOM 1672 C C . SER A 1 207 ? -14.450 9.360 6.700 1.00 93.94 207 SER A C 1
ATOM 1674 O O . SER A 1 207 ? -14.131 9.394 7.891 1.00 93.94 207 SER A O 1
ATOM 1676 N N . LEU A 1 208 ? -13.571 9.221 5.710 1.00 93.94 208 LEU A N 1
ATOM 1677 C CA . LEU A 1 208 ? -12.122 9.202 5.862 1.00 93.94 208 LEU A CA 1
ATOM 1678 C C . LEU A 1 208 ? -11.510 9.912 4.658 1.00 93.94 208 LEU A C 1
ATOM 1680 O O . LEU A 1 208 ? -11.926 9.678 3.525 1.00 93.94 208 LEU A O 1
ATOM 1684 N N . GLU A 1 209 ? -10.515 10.755 4.893 1.00 92.38 209 GLU A N 1
ATOM 1685 C CA . GLU A 1 209 ? -9.774 11.456 3.849 1.00 92.38 209 GLU A CA 1
ATOM 1686 C C . GLU A 1 209 ? -8.293 11.559 4.226 1.00 92.38 209 GLU A C 1
ATOM 1688 O O . GLU A 1 209 ? -7.948 11.904 5.355 1.00 92.38 209 GLU A O 1
ATOM 1693 N N . PHE A 1 210 ? -7.400 11.291 3.272 1.00 90.00 210 PHE A N 1
ATOM 1694 C CA . PHE A 1 210 ? -5.976 11.586 3.438 1.00 90.00 210 PHE A CA 1
ATOM 1695 C C . PHE A 1 210 ? -5.729 13.063 3.126 1.00 90.00 210 PHE A C 1
ATOM 1697 O O . PHE A 1 210 ? -5.829 13.462 1.966 1.00 90.00 210 PHE A O 1
ATOM 1704 N N . GLN A 1 211 ? -5.390 13.859 4.141 1.00 87.44 211 GLN A N 1
ATOM 1705 C CA . GLN A 1 211 ? -5.023 15.267 3.946 1.00 87.44 211 GLN A CA 1
ATOM 1706 C C . GLN A 1 211 ? -3.578 15.404 3.463 1.00 87.44 211 GLN A C 1
ATOM 1708 O O . GLN A 1 211 ? -3.280 16.234 2.605 1.00 87.44 211 GLN A O 1
ATOM 1713 N N . ASP A 1 212 ? -2.682 14.577 4.000 1.00 83.81 212 ASP A N 1
ATOM 1714 C CA . ASP A 1 212 ? -1.304 14.455 3.540 1.00 83.81 212 ASP A CA 1
ATOM 1715 C C . ASP A 1 212 ? -0.790 13.010 3.713 1.00 83.81 212 ASP A C 1
ATOM 1717 O O . ASP A 1 212 ? -1.569 12.060 3.819 1.00 83.81 212 ASP A O 1
ATOM 1721 N N . ALA A 1 213 ? 0.532 12.817 3.679 1.00 82.94 213 ALA A N 1
ATOM 1722 C CA . ALA A 1 213 ? 1.143 11.499 3.805 1.00 82.94 213 ALA A CA 1
ATOM 1723 C C . ALA A 1 213 ? 1.004 10.870 5.206 1.00 82.94 213 ALA A C 1
ATOM 1725 O O . ALA A 1 213 ? 1.163 9.661 5.317 1.00 82.94 213 ALA A O 1
ATOM 1726 N N . ASN A 1 214 ? 0.744 11.631 6.264 1.00 88.38 214 ASN A N 1
ATOM 1727 C CA . ASN A 1 214 ? 0.683 11.130 7.645 1.00 88.38 214 ASN A CA 1
ATOM 1728 C C . ASN A 1 214 ? -0.601 11.544 8.374 1.00 88.38 214 ASN A C 1
ATOM 1730 O O . ASN A 1 214 ? -0.883 11.030 9.451 1.00 88.38 214 ASN A O 1
ATOM 1734 N N . ASP A 1 215 ? -1.367 12.465 7.806 1.00 91.25 215 ASP A N 1
ATOM 1735 C CA . ASP A 1 215 ? -2.573 13.009 8.395 1.00 91.25 215 ASP A CA 1
ATOM 1736 C C . ASP A 1 215 ? -3.814 12.450 7.709 1.00 91.25 215 ASP A C 1
ATOM 1738 O O . ASP A 1 215 ? -4.045 12.663 6.511 1.00 91.25 215 ASP A O 1
ATOM 1742 N N . VAL A 1 216 ? -4.651 11.789 8.503 1.00 93.00 216 VAL A N 1
ATOM 1743 C CA . VAL A 1 216 ? -5.943 11.266 8.065 1.00 93.00 216 VAL A CA 1
ATOM 1744 C C . VAL A 1 216 ? -7.051 11.993 8.805 1.00 93.00 216 VAL A C 1
ATOM 1746 O O . VAL A 1 216 ? -7.104 11.993 10.033 1.00 93.00 216 VAL A O 1
ATOM 1749 N N . PHE A 1 217 ? -7.947 12.627 8.061 1.00 94.88 217 PHE A N 1
ATOM 1750 C CA . PHE A 1 217 ? -9.152 13.220 8.614 1.00 94.88 217 PHE A CA 1
ATOM 1751 C C . PHE A 1 217 ? -10.264 12.177 8.645 1.00 94.88 217 PHE A C 1
ATOM 1753 O O . PHE A 1 217 ? -10.532 11.526 7.636 1.00 94.88 217 PHE A O 1
ATOM 1760 N N . ILE A 1 218 ? -10.887 11.995 9.806 1.00 95.50 218 ILE A N 1
ATOM 1761 C CA . ILE A 1 218 ? -11.915 10.979 10.031 1.00 95.50 218 ILE A CA 1
ATOM 1762 C C . ILE A 1 218 ? -13.103 11.608 10.747 1.00 95.50 218 ILE A C 1
ATOM 1764 O O . ILE A 1 218 ? -12.931 12.373 11.700 1.00 95.50 218 ILE A O 1
ATOM 1768 N N . THR A 1 219 ? -14.305 11.232 10.317 1.00 96.31 219 THR A N 1
ATOM 1769 C CA . THR A 1 219 ? -15.550 11.581 11.006 1.00 96.31 219 THR A CA 1
ATOM 1770 C C . THR A 1 219 ? -16.387 10.344 11.285 1.00 96.31 219 THR A C 1
ATOM 1772 O O . THR A 1 219 ? -16.304 9.335 10.572 1.00 96.31 219 THR A O 1
ATOM 1775 N N . GLY A 1 220 ? -17.213 10.407 12.324 1.00 96.88 220 GLY A N 1
ATOM 1776 C CA . GLY A 1 220 ? -18.155 9.339 12.615 1.00 96.88 220 GLY A CA 1
ATOM 1777 C C . GLY A 1 220 ? -18.700 9.381 14.030 1.00 96.88 220 GLY A C 1
ATOM 1778 O O . GLY A 1 220 ? -18.757 10.428 14.672 1.00 96.88 220 GLY A O 1
ATOM 1779 N N . TYR A 1 221 ? -19.090 8.212 14.525 1.00 97.62 221 TYR A N 1
ATOM 1780 C CA . TYR A 1 221 ? -19.674 8.038 15.843 1.00 97.62 221 TYR A CA 1
ATOM 1781 C C . TYR A 1 221 ? -18.894 7.021 16.660 1.00 97.62 221 TYR A C 1
ATOM 1783 O O . TYR A 1 221 ? -18.494 5.965 16.169 1.00 97.62 221 TYR A O 1
ATOM 1791 N N . ILE A 1 222 ? -18.720 7.324 17.939 1.00 98.12 222 ILE A N 1
ATOM 1792 C CA . ILE A 1 222 ? -18.216 6.385 18.936 1.00 98.12 222 ILE A CA 1
ATOM 1793 C C . ILE A 1 222 ? -19.256 6.318 20.033 1.00 98.12 222 ILE A C 1
ATOM 1795 O O . ILE A 1 222 ? -19.783 7.345 20.456 1.00 98.12 222 ILE A O 1
ATOM 1799 N N . TRP A 1 223 ? -19.566 5.119 20.503 1.00 97.50 223 TRP A N 1
ATOM 1800 C CA . TRP A 1 223 ? -20.481 4.942 21.621 1.00 97.50 223 TRP A CA 1
ATOM 1801 C C . TRP A 1 223 ? -19.892 4.012 22.657 1.00 97.50 223 TRP A C 1
ATOM 1803 O O . TRP A 1 223 ? -19.083 3.139 22.347 1.00 97.50 223 TRP A O 1
ATOM 1813 N N . GLN A 1 224 ? -20.306 4.203 23.903 1.00 97.31 224 GLN A N 1
ATOM 1814 C CA . GLN A 1 224 ? -19.916 3.343 25.010 1.00 97.31 224 GLN A CA 1
ATOM 1815 C C . GLN A 1 224 ? -21.145 2.930 25.807 1.00 97.31 224 GLN A C 1
ATOM 1817 O O . GLN A 1 224 ? -22.028 3.752 26.065 1.00 97.31 224 GLN A O 1
ATOM 1822 N N . LYS A 1 225 ? -21.183 1.654 26.195 1.00 94.69 225 LYS A N 1
ATOM 1823 C CA . LYS A 1 225 ? -22.194 1.090 27.089 1.00 94.69 225 LYS A CA 1
ATOM 1824 C C . LYS A 1 225 ? -21.591 0.922 28.478 1.00 94.69 225 LYS A C 1
ATOM 1826 O O . LYS A 1 225 ? -20.531 0.324 28.640 1.00 94.69 225 LYS A O 1
ATOM 1831 N N . TYR A 1 226 ? -22.284 1.429 29.479 1.00 93.31 226 TYR A N 1
ATOM 1832 C CA . TYR A 1 226 ? -21.887 1.412 30.876 1.00 93.31 226 TYR A CA 1
ATOM 1833 C C . TYR A 1 226 ? -22.888 0.573 31.661 1.00 93.31 226 TYR A C 1
ATOM 1835 O O . TYR A 1 226 ? -24.088 0.829 31.600 1.00 93.31 226 TYR A O 1
ATOM 1843 N N . ASP A 1 227 ? -22.412 -0.433 32.393 1.00 89.88 227 ASP A N 1
ATOM 1844 C CA . ASP A 1 227 ? -23.263 -1.186 33.319 1.00 89.88 227 ASP A CA 1
ATOM 1845 C C . ASP A 1 227 ? -23.787 -0.249 34.416 1.00 89.88 227 ASP A C 1
ATOM 1847 O O . ASP A 1 227 ? -23.059 0.621 34.901 1.00 89.88 227 ASP A O 1
ATOM 1851 N N . LYS A 1 228 ? -25.040 -0.416 34.838 1.00 82.44 228 LYS A N 1
ATOM 1852 C CA . LYS A 1 228 ? -25.630 0.406 35.904 1.00 82.44 228 LYS A CA 1
ATOM 1853 C C . LYS A 1 228 ? -24.871 0.304 37.235 1.00 82.44 228 LYS A C 1
ATOM 1855 O O . LYS A 1 228 ? -24.904 1.243 38.028 1.00 82.44 228 LYS A O 1
ATOM 1860 N N . ASN A 1 229 ? -24.170 -0.806 37.468 1.00 82.44 229 ASN A N 1
ATOM 1861 C CA . ASN A 1 229 ? -23.333 -1.027 38.647 1.00 82.44 229 ASN A CA 1
ATOM 1862 C C . ASN A 1 229 ? -21.938 -0.395 38.531 1.00 82.44 229 ASN A C 1
ATOM 1864 O O . ASN A 1 229 ? -21.099 -0.603 39.412 1.00 82.44 229 ASN A O 1
ATOM 1868 N N . ILE A 1 230 ? -21.651 0.344 37.453 1.00 83.62 230 ILE A N 1
ATOM 1869 C CA . ILE A 1 230 ? -20.349 0.979 37.290 1.00 83.62 230 ILE A CA 1
ATOM 1870 C C . ILE A 1 230 ? -20.120 2.023 38.398 1.00 83.62 230 ILE A C 1
ATOM 1872 O O . ILE A 1 230 ? -21.024 2.805 38.711 1.00 83.62 230 ILE A O 1
ATOM 1876 N N . PRO A 1 231 ? -18.923 2.071 39.010 1.00 84.12 231 PRO A N 1
ATOM 1877 C CA . PRO A 1 231 ? -18.642 3.046 40.054 1.00 84.12 231 PRO A CA 1
ATOM 1878 C C . PRO A 1 231 ? -18.859 4.486 39.569 1.00 84.12 231 PRO A C 1
ATOM 1880 O O . PRO A 1 231 ? -18.375 4.879 38.508 1.00 84.12 231 PRO A O 1
ATOM 1883 N N . GLN A 1 232 ? -19.550 5.308 40.368 1.00 80.62 232 GLN A N 1
ATOM 1884 C CA . GLN A 1 232 ? -19.864 6.699 40.000 1.00 80.62 232 GLN A CA 1
ATOM 1885 C C . GLN A 1 232 ? -18.619 7.558 39.741 1.00 80.62 232 GLN A C 1
ATOM 1887 O O . GLN A 1 232 ? -18.698 8.527 38.989 1.00 80.62 232 GLN A O 1
ATOM 1892 N N . ASN A 1 233 ? -17.482 7.185 40.335 1.00 85.44 233 ASN A N 1
ATOM 1893 C CA . ASN A 1 233 ? -16.200 7.862 40.172 1.00 85.44 233 ASN A CA 1
ATOM 1894 C C . ASN A 1 233 ? -15.519 7.591 38.818 1.00 85.44 233 ASN A C 1
ATOM 1896 O O . ASN A 1 233 ? -14.431 8.119 38.598 1.00 85.44 233 ASN A O 1
ATOM 1900 N N . VAL A 1 234 ? -16.090 6.752 37.946 1.00 87.75 234 VAL A N 1
ATOM 1901 C CA . VAL A 1 234 ? -15.587 6.511 36.587 1.00 87.75 234 VAL A CA 1
ATOM 1902 C C . VAL A 1 234 ? -16.122 7.597 35.655 1.00 87.75 234 VAL A C 1
ATOM 1904 O O . VAL A 1 234 ? -17.336 7.765 35.488 1.00 87.75 234 VAL A O 1
ATOM 1907 N N . SER A 1 235 ? -15.209 8.350 35.050 1.00 92.75 235 SER A N 1
ATOM 1908 C CA . SER A 1 235 ? -15.532 9.363 34.047 1.00 92.75 235 SER A CA 1
ATOM 1909 C C . SER A 1 235 ? -16.037 8.693 32.772 1.00 92.75 235 SER A C 1
ATOM 1911 O O . SER A 1 235 ? -15.489 7.683 32.331 1.00 92.75 235 SER A O 1
ATOM 1913 N N . ARG A 1 236 ? -17.073 9.270 32.156 1.00 93.50 236 ARG A N 1
ATOM 1914 C CA . ARG A 1 236 ? -17.626 8.766 30.894 1.00 93.50 236 ARG A CA 1
ATOM 1915 C C . ARG A 1 236 ? -16.875 9.389 29.721 1.00 93.50 236 ARG A C 1
ATOM 1917 O O . ARG A 1 236 ? -16.575 10.582 29.738 1.00 93.50 236 ARG A O 1
ATOM 1924 N N . GLY A 1 237 ? -16.604 8.579 28.710 1.00 94.44 237 GLY A N 1
ATOM 1925 C CA . GLY A 1 237 ? -16.014 8.980 27.443 1.00 94.44 237 GLY A CA 1
ATOM 1926 C C . GLY A 1 237 ? -14.710 8.256 27.128 1.00 94.44 237 GLY A C 1
ATOM 1927 O O . GLY A 1 237 ? -14.279 7.311 27.798 1.00 94.44 237 GLY A O 1
ATOM 1928 N N . PHE A 1 238 ? -14.054 8.760 26.094 1.00 96.56 238 PHE A N 1
ATOM 1929 C CA . PHE A 1 238 ? -12.816 8.223 25.557 1.00 96.56 238 PHE A CA 1
ATOM 1930 C C . PHE A 1 238 ? -11.823 9.349 25.256 1.00 96.56 238 PHE A C 1
ATOM 1932 O O . PHE A 1 238 ? -12.145 10.539 25.339 1.00 96.56 238 PHE A O 1
ATOM 1939 N N . ILE A 1 239 ? -10.597 8.954 24.937 1.00 96.06 239 ILE A N 1
ATOM 1940 C CA . ILE A 1 239 ? -9.530 9.824 24.451 1.00 96.06 239 ILE A CA 1
ATOM 1941 C C . ILE A 1 239 ? -9.019 9.230 23.136 1.00 96.06 239 ILE A C 1
ATOM 1943 O O . ILE A 1 239 ? -8.839 8.015 23.031 1.00 96.06 239 ILE A O 1
ATOM 1947 N N . LEU A 1 240 ? -8.788 10.102 22.153 1.00 96.81 240 LEU A N 1
ATOM 1948 C CA . LEU A 1 240 ? -8.100 9.793 20.901 1.00 96.81 240 LEU A CA 1
ATOM 1949 C C . LEU A 1 240 ? -6.659 10.314 21.023 1.00 96.81 240 LEU A C 1
ATOM 1951 O O . LEU A 1 240 ? -6.423 11.491 20.763 1.00 96.81 240 LEU A O 1
ATOM 1955 N N . PRO A 1 241 ? -5.696 9.493 21.478 1.00 92.81 241 PRO A N 1
ATOM 1956 C CA . PRO A 1 241 ? -4.354 9.966 21.833 1.00 92.81 241 PRO A CA 1
ATOM 1957 C C . PRO A 1 241 ? -3.534 10.465 20.634 1.00 92.81 241 PRO A C 1
ATOM 1959 O O . PRO A 1 241 ? -2.550 11.169 20.820 1.00 92.81 241 PRO A O 1
ATOM 1962 N N . GLU A 1 242 ? -3.923 10.094 19.415 1.00 93.50 242 GLU A N 1
ATOM 1963 C CA . GLU A 1 242 ? -3.227 10.445 18.167 1.00 93.50 242 GLU A CA 1
ATOM 1964 C C . GLU A 1 242 ? -3.959 11.539 17.375 1.00 93.50 242 GLU A C 1
ATOM 1966 O O . GLU A 1 242 ? -3.532 11.907 16.280 1.00 93.50 242 GLU A O 1
ATOM 1971 N N . ALA A 1 243 ? -5.060 12.066 17.923 1.00 94.81 243 ALA A N 1
ATOM 1972 C CA . ALA A 1 243 ? -5.820 13.132 17.295 1.00 94.81 243 ALA A CA 1
ATOM 1973 C C . ALA A 1 243 ? -5.206 14.508 17.575 1.00 94.81 243 ALA A C 1
ATOM 1975 O O . ALA A 1 243 ? -4.892 14.852 18.715 1.00 94.81 243 ALA A O 1
ATOM 1976 N N . VAL A 1 244 ? -5.110 15.316 16.525 1.00 92.81 244 VAL A N 1
ATOM 1977 C CA . VAL A 1 244 ? -4.803 16.744 16.578 1.00 92.81 244 VAL A CA 1
ATOM 1978 C C . VAL A 1 244 ? -6.130 17.498 16.637 1.00 92.81 244 VAL A C 1
ATOM 1980 O O . VAL A 1 244 ? -6.934 17.387 15.713 1.00 92.81 244 VAL A O 1
ATOM 1983 N N . ASP A 1 245 ? -6.360 18.216 17.738 1.00 87.75 245 ASP A N 1
ATOM 1984 C CA . ASP A 1 245 ? -7.553 19.039 17.997 1.00 87.75 245 ASP A CA 1
ATOM 1985 C C . ASP A 1 245 ? -8.900 18.352 17.669 1.00 87.75 245 ASP A C 1
ATOM 1987 O O . ASP A 1 245 ? -9.676 18.856 16.854 1.00 87.75 245 ASP A O 1
ATOM 1991 N N . PRO A 1 246 ? -9.212 17.190 18.283 1.00 94.31 246 PRO A N 1
ATOM 1992 C CA . PRO A 1 246 ? -10.454 16.480 17.999 1.00 94.31 246 PRO A CA 1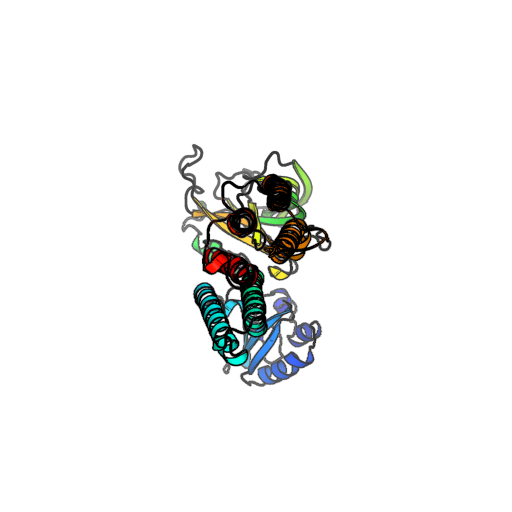
ATOM 1993 C C . PRO A 1 246 ? -11.679 17.267 18.481 1.00 94.31 246 PRO A C 1
ATOM 1995 O O . PRO A 1 246 ? -11.748 17.694 19.636 1.00 94.31 246 PRO A O 1
ATOM 1998 N N . ASN A 1 247 ? -12.694 17.370 17.627 1.00 96.44 247 ASN A N 1
ATOM 1999 C CA . ASN A 1 247 ? -14.021 17.842 18.000 1.00 96.44 247 ASN A CA 1
ATOM 2000 C C . ASN A 1 247 ? -14.884 16.634 18.379 1.00 96.44 247 ASN A C 1
ATOM 2002 O O . ASN A 1 247 ? -15.129 15.764 17.547 1.00 96.44 247 ASN A O 1
ATOM 2006 N N . VAL A 1 248 ? -15.329 16.553 19.634 1.00 97.00 248 VAL A N 1
ATOM 2007 C CA . VAL A 1 248 ? -16.148 15.440 20.137 1.00 97.00 248 VAL A CA 1
ATOM 2008 C C . VAL A 1 248 ? -17.386 16.008 20.813 1.00 97.00 248 VAL A C 1
ATOM 2010 O O . VAL A 1 248 ? -17.284 16.739 21.798 1.00 97.00 248 VAL A O 1
ATOM 2013 N N . THR A 1 249 ? -18.561 15.650 20.303 1.00 97.06 249 THR A N 1
ATOM 2014 C CA . THR A 1 249 ? -19.852 16.160 20.776 1.00 97.06 249 THR A CA 1
ATOM 2015 C C . THR A 1 249 ? -20.759 15.008 21.181 1.00 97.06 249 THR A C 1
ATOM 2017 O O . THR A 1 249 ? -20.926 14.043 20.442 1.00 97.06 249 THR A O 1
ATOM 2020 N N . GLU A 1 250 ? -21.332 15.074 22.383 1.00 97.12 250 GLU A N 1
ATOM 2021 C CA . GLU A 1 250 ? -22.351 14.110 22.806 1.00 97.12 250 GLU A CA 1
ATOM 2022 C C . GLU A 1 250 ? -23.648 14.413 22.055 1.00 97.12 250 GLU A C 1
ATOM 2024 O O . GLU A 1 250 ? -24.198 15.505 22.184 1.00 97.12 250 GLU A O 1
ATOM 2029 N N . ILE A 1 251 ? -24.125 13.453 21.266 1.00 96.12 251 ILE A N 1
ATOM 2030 C CA . ILE A 1 251 ? -25.342 13.615 20.456 1.00 96.12 251 ILE A CA 1
ATOM 2031 C C . ILE A 1 251 ? -26.541 12.905 21.073 1.00 96.12 251 ILE A C 1
ATOM 2033 O O . ILE A 1 251 ? -27.687 13.279 20.827 1.00 96.12 251 ILE A O 1
ATOM 2037 N N . HIS A 1 252 ? -26.289 11.853 21.853 1.00 93.62 252 HIS A N 1
ATOM 2038 C CA . HIS A 1 252 ? -27.346 11.055 22.438 1.00 93.62 252 HIS A CA 1
ATOM 2039 C C . HIS A 1 252 ? -26.882 10.347 23.706 1.00 93.62 252 HIS A C 1
ATOM 2041 O O . HIS A 1 252 ? -25.779 9.803 23.769 1.00 93.62 252 HIS A O 1
ATOM 2047 N N . ARG A 1 253 ? -27.776 10.296 24.691 1.00 95.00 253 ARG A N 1
ATOM 2048 C CA . ARG A 1 253 ? -27.623 9.519 25.916 1.00 95.00 253 ARG A CA 1
ATOM 2049 C C . ARG A 1 253 ? -28.931 8.809 26.203 1.00 95.00 253 ARG A C 1
ATOM 2051 O O . ARG A 1 253 ? -29.970 9.451 26.347 1.00 95.00 253 ARG A O 1
ATOM 2058 N N . HIS A 1 254 ? -28.859 7.492 26.310 1.00 90.19 254 HIS A N 1
ATOM 2059 C CA . HIS A 1 254 ? -29.991 6.647 26.642 1.00 90.19 254 HIS A CA 1
ATOM 2060 C C . HIS A 1 254 ? -29.668 5.799 27.867 1.00 90.19 254 HIS A C 1
ATOM 2062 O O . HIS A 1 254 ? -28.575 5.251 27.981 1.00 90.19 254 HIS A O 1
ATOM 2068 N N . GLN A 1 255 ? -30.624 5.676 28.781 1.00 86.62 255 GLN A N 1
ATOM 2069 C CA . GLN A 1 255 ? -30.524 4.778 29.925 1.00 86.62 255 GLN A CA 1
ATOM 2070 C C . GLN A 1 255 ? -31.628 3.732 29.822 1.00 86.62 255 GLN A C 1
ATOM 2072 O O . GLN A 1 255 ? -32.810 4.071 29.837 1.00 86.62 255 GLN A O 1
ATOM 2077 N N . ASP A 1 256 ? -31.218 2.472 29.730 1.00 75.88 256 ASP A N 1
ATOM 2078 C CA . ASP A 1 256 ? -32.087 1.302 29.793 1.00 75.88 256 ASP A CA 1
ATOM 2079 C C . ASP A 1 256 ? -32.041 0.684 31.210 1.00 75.88 256 ASP A C 1
ATOM 2081 O O . ASP A 1 256 ? -31.309 1.145 32.093 1.00 75.88 256 ASP A O 1
ATOM 2085 N N . GLN A 1 257 ? -32.810 -0.377 31.467 1.00 75.88 257 GLN A N 1
ATOM 2086 C CA . GLN A 1 257 ? -32.869 -1.047 32.773 1.00 75.88 257 GLN A CA 1
ATOM 2087 C C . GLN A 1 257 ? -31.500 -1.570 33.242 1.00 75.88 257 GLN A C 1
ATOM 2089 O O . GLN A 1 257 ? -31.230 -1.552 34.447 1.00 75.88 257 GLN A O 1
ATOM 2094 N N . ASN A 1 258 ? -30.635 -1.968 32.301 1.00 83.25 258 ASN A N 1
ATOM 2095 C CA . ASN A 1 258 ? -29.342 -2.604 32.575 1.00 83.25 258 ASN A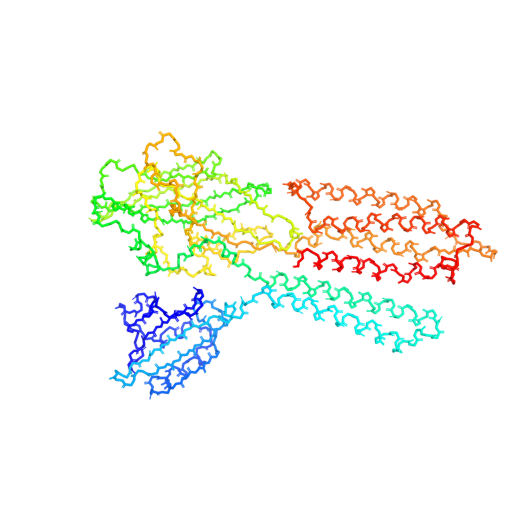 CA 1
ATOM 2096 C C . ASN A 1 258 ? -28.121 -1.733 32.228 1.00 83.25 258 ASN A C 1
ATOM 2098 O O . ASN A 1 258 ? -27.075 -1.885 32.860 1.00 83.25 258 ASN A O 1
ATOM 2102 N N . PHE A 1 259 ? -28.235 -0.829 31.247 1.00 89.06 259 PHE A N 1
ATOM 2103 C CA . PHE A 1 259 ? -27.090 -0.100 30.694 1.00 89.06 259 PHE A CA 1
ATOM 2104 C C . PHE A 1 259 ? -27.385 1.386 30.462 1.00 89.06 259 PHE A C 1
ATOM 2106 O O . PHE A 1 259 ? -28.478 1.756 30.044 1.00 89.06 259 PHE A O 1
ATOM 2113 N N . GLU A 1 260 ? -26.375 2.229 30.662 1.00 93.06 260 GLU A N 1
ATOM 2114 C CA . GLU A 1 260 ? -26.310 3.589 30.122 1.00 93.06 260 GLU A CA 1
ATOM 2115 C C . GLU A 1 260 ? -25.506 3.562 28.816 1.00 93.06 260 GLU A C 1
ATOM 2117 O O . GLU A 1 260 ? -24.365 3.107 28.796 1.00 93.06 260 GLU A O 1
ATOM 2122 N N . VAL A 1 261 ? -26.085 4.048 27.721 1.00 94.88 261 VAL A N 1
ATOM 2123 C CA . VAL A 1 261 ? -25.426 4.175 26.418 1.00 94.88 261 VAL A CA 1
ATOM 2124 C C . VAL A 1 261 ? -25.253 5.647 26.093 1.00 94.88 261 VAL A C 1
ATOM 2126 O O . VAL A 1 261 ? -26.217 6.413 26.118 1.00 94.88 261 VAL A O 1
ATOM 2129 N N . ILE A 1 262 ? -24.027 6.041 25.768 1.00 96.44 262 ILE A N 1
ATOM 2130 C CA . ILE A 1 262 ? -23.704 7.410 25.363 1.00 96.44 262 ILE A CA 1
ATOM 2131 C C . ILE A 1 262 ? -23.066 7.351 23.984 1.00 96.44 262 ILE A C 1
ATOM 2133 O O . ILE A 1 262 ? -22.169 6.537 23.757 1.00 96.44 262 ILE A O 1
ATOM 2137 N N . VAL A 1 263 ? -23.544 8.198 23.078 1.00 97.62 263 VAL A N 1
ATOM 2138 C CA . VAL A 1 263 ? -23.093 8.294 21.692 1.00 97.62 263 VAL A CA 1
ATOM 2139 C C . VAL A 1 263 ? -22.485 9.671 21.471 1.00 97.62 263 VAL A C 1
ATOM 2141 O O . VAL A 1 263 ? -23.115 10.697 21.751 1.00 97.62 263 VAL A O 1
ATOM 2144 N N . TRP A 1 264 ? -21.274 9.686 20.930 1.00 98.19 264 TRP A N 1
ATOM 2145 C CA . TRP A 1 264 ? -20.560 10.889 20.537 1.00 98.19 264 TRP A CA 1
ATOM 2146 C C . TRP A 1 264 ? -20.362 10.915 19.031 1.00 98.19 264 TRP A C 1
ATOM 2148 O O . TRP A 1 264 ? -19.948 9.916 18.446 1.00 98.19 264 TRP A O 1
ATOM 2158 N N . TYR A 1 265 ? -20.615 12.068 18.423 1.00 98.25 265 TYR A N 1
ATOM 2159 C CA . TYR A 1 265 ? -20.096 12.392 17.103 1.00 98.25 265 TYR A CA 1
ATOM 2160 C C . TYR A 1 265 ? -18.680 12.947 17.254 1.00 98.25 265 TYR A C 1
ATOM 2162 O O . TYR A 1 265 ? -18.425 13.746 18.164 1.00 98.25 265 TYR A O 1
ATOM 2170 N N . PHE A 1 266 ? -17.765 12.513 16.394 1.00 97.38 266 PHE A N 1
ATOM 2171 C CA . PHE A 1 266 ? -16.387 12.983 16.400 1.00 97.38 266 PHE A CA 1
ATOM 2172 C C . PHE A 1 266 ? -15.922 13.413 15.011 1.00 97.38 266 PHE A C 1
ATOM 2174 O O . PHE A 1 266 ? -16.267 12.802 14.000 1.00 97.38 266 PHE A O 1
ATOM 2181 N N . GLU A 1 267 ? -15.067 14.428 15.005 1.00 97.50 267 GLU A N 1
ATOM 2182 C CA . GLU A 1 267 ? -14.250 14.847 13.872 1.00 97.50 267 GLU A CA 1
ATOM 2183 C C . GLU A 1 267 ? -12.818 14.946 14.381 1.00 97.50 267 GLU A C 1
ATOM 2185 O O . GLU A 1 267 ? -12.542 15.640 15.364 1.00 97.50 267 GLU A O 1
ATOM 2190 N N . ALA A 1 268 ? -11.903 14.209 13.764 1.00 96.38 268 ALA A N 1
ATOM 2191 C CA . ALA A 1 268 ? -10.531 14.152 14.232 1.00 96.38 268 ALA A CA 1
ATOM 2192 C C . ALA A 1 268 ? -9.555 14.067 13.066 1.00 96.38 268 ALA A C 1
ATOM 2194 O O . ALA A 1 268 ? -9.759 13.321 12.107 1.00 96.38 268 ALA A O 1
ATOM 2195 N N . LYS A 1 269 ? -8.453 14.802 13.195 1.00 96.56 269 LYS A N 1
ATOM 2196 C CA . LYS A 1 269 ? -7.277 14.652 12.349 1.00 96.56 269 LYS A CA 1
ATOM 2197 C C . LYS A 1 269 ? -6.283 13.734 13.059 1.00 96.56 269 LYS A C 1
ATOM 2199 O O . LYS A 1 269 ? -5.708 14.132 14.067 1.00 96.56 269 LYS A O 1
ATOM 2204 N N . LEU A 1 270 ? -6.108 12.509 12.577 1.00 95.19 270 LEU A N 1
ATOM 2205 C CA . LEU A 1 270 ? -5.202 11.518 13.159 1.00 95.19 270 LEU A CA 1
ATOM 2206 C C . LEU A 1 270 ? -3.823 11.607 12.505 1.00 95.19 270 LEU A C 1
ATOM 2208 O O . LEU A 1 270 ? -3.720 11.564 11.279 1.00 95.19 270 LEU A O 1
ATOM 2212 N N . ARG A 1 271 ? -2.772 11.725 13.326 1.00 92.56 271 ARG A N 1
ATOM 2213 C CA . ARG A 1 271 ? -1.373 11.711 12.874 1.00 92.56 271 ARG A CA 1
ATOM 2214 C C . ARG A 1 271 ? -0.816 10.296 12.986 1.00 92.56 271 ARG A C 1
ATOM 2216 O O . ARG A 1 271 ? -0.465 9.846 14.076 1.00 92.56 271 ARG A O 1
ATOM 2223 N N . GLU A 1 272 ? -0.668 9.622 11.857 1.00 91.31 272 GLU A N 1
ATOM 2224 C CA . GLU A 1 272 ? -0.221 8.234 11.770 1.00 91.31 272 GLU A CA 1
ATOM 2225 C C . GLU A 1 272 ? 1.092 8.116 10.982 1.00 91.31 272 GLU A C 1
ATOM 2227 O O . GLU A 1 272 ? 1.411 8.923 10.111 1.00 91.31 272 GLU A O 1
ATOM 2232 N N . ASN A 1 273 ? 1.897 7.104 11.311 1.00 87.50 273 ASN A N 1
ATOM 2233 C CA . ASN A 1 273 ? 3.157 6.846 10.617 1.00 87.50 273 ASN A CA 1
ATOM 2234 C C . ASN A 1 273 ? 2.973 5.711 9.610 1.00 87.50 273 ASN A C 1
ATOM 2236 O O . ASN A 1 273 ? 2.930 4.538 9.989 1.00 87.50 273 ASN A O 1
ATOM 2240 N N . PHE A 1 274 ? 2.892 6.061 8.330 1.00 87.88 274 PHE A N 1
ATOM 2241 C CA . PHE A 1 274 ? 2.711 5.096 7.256 1.00 87.88 274 PHE A CA 1
ATOM 2242 C C . PHE A 1 274 ? 4.014 4.823 6.493 1.00 87.88 274 PHE A C 1
ATOM 2244 O O . PHE A 1 274 ? 4.733 5.742 6.110 1.00 87.88 274 PHE A O 1
ATOM 2251 N N . ASP A 1 275 ? 4.274 3.557 6.152 1.00 85.62 275 ASP A N 1
ATOM 2252 C CA . ASP A 1 275 ? 5.415 3.190 5.301 1.00 85.62 275 ASP A CA 1
ATOM 2253 C C . ASP A 1 275 ? 5.065 3.298 3.809 1.00 85.62 275 ASP A C 1
ATOM 2255 O O . ASP A 1 275 ? 4.177 2.607 3.305 1.00 85.62 275 ASP A O 1
ATOM 2259 N N . TYR A 1 276 ? 5.764 4.176 3.093 1.00 88.50 276 TYR A N 1
ATOM 2260 C CA . TYR A 1 276 ? 5.595 4.433 1.658 1.00 88.50 276 TYR A CA 1
ATOM 2261 C C . TYR A 1 276 ? 6.683 3.816 0.777 1.00 88.50 276 TYR A C 1
ATOM 2263 O O . TYR A 1 276 ? 6.654 4.022 -0.436 1.00 88.50 276 TYR A O 1
ATOM 2271 N N . SER A 1 277 ? 7.617 3.046 1.339 1.00 88.38 277 SER A N 1
ATOM 2272 C CA . SER A 1 277 ? 8.720 2.415 0.596 1.00 88.38 277 SER A CA 1
ATOM 2273 C C . SER A 1 277 ? 8.246 1.666 -0.660 1.00 88.38 277 SER A C 1
ATOM 2275 O O . SER A 1 277 ? 8.891 1.708 -1.707 1.00 88.38 277 SER A O 1
ATOM 2277 N N . LYS A 1 278 ? 7.061 1.051 -0.578 1.00 89.56 278 LYS A N 1
ATOM 2278 C CA . LYS A 1 278 ? 6.428 0.246 -1.634 1.00 89.56 278 LYS A CA 1
ATOM 2279 C C . LYS A 1 278 ? 5.419 0.991 -2.506 1.00 89.56 278 LYS A C 1
ATOM 2281 O O . LYS A 1 278 ? 4.754 0.355 -3.320 1.00 89.56 278 LYS A O 1
ATOM 2286 N N . TYR A 1 279 ? 5.283 2.308 -2.356 1.00 90.44 279 TYR A N 1
ATOM 2287 C CA . TYR A 1 279 ? 4.366 3.102 -3.176 1.00 90.44 279 TYR A CA 1
ATOM 2288 C C . TYR A 1 279 ? 4.637 2.882 -4.678 1.00 90.44 279 TYR A C 1
ATOM 2290 O O . TYR A 1 279 ? 5.793 3.004 -5.094 1.00 90.44 279 TYR A O 1
ATOM 2298 N N . PRO A 1 280 ? 3.618 2.612 -5.521 1.00 90.50 280 PRO A N 1
ATOM 2299 C CA . PRO A 1 280 ? 2.172 2.699 -5.255 1.00 90.50 280 PRO A CA 1
ATOM 2300 C C . PRO A 1 280 ? 1.466 1.376 -4.920 1.00 90.50 280 PRO A C 1
ATOM 2302 O O . PRO A 1 280 ? 0.244 1.288 -5.013 1.00 90.50 280 PRO A O 1
ATOM 2305 N N . PHE A 1 281 ? 2.213 0.331 -4.575 1.00 89.94 281 PHE A N 1
ATOM 2306 C CA . PHE A 1 281 ? 1.675 -0.983 -4.211 1.00 89.94 281 PHE A CA 1
ATOM 2307 C C . PHE A 1 281 ? 1.473 -1.126 -2.697 1.00 89.94 281 PHE A C 1
ATOM 2309 O O . PHE A 1 281 ? 1.619 -2.213 -2.128 1.00 89.94 281 PHE A O 1
ATOM 2316 N N . ASP A 1 282 ? 1.213 -0.002 -2.036 1.00 86.00 282 ASP A N 1
ATOM 2317 C CA . ASP A 1 282 ? 1.053 0.114 -0.600 1.00 86.00 282 ASP A CA 1
ATOM 2318 C C . ASP A 1 282 ? -0.348 -0.307 -0.135 1.00 86.00 282 ASP A C 1
ATOM 2320 O O . ASP A 1 282 ? -1.372 -0.020 -0.762 1.00 86.00 282 ASP A O 1
ATOM 2324 N N . VAL A 1 283 ? -0.356 -0.979 1.015 1.00 86.62 283 VAL A N 1
ATOM 2325 C CA . VAL A 1 283 ? -1.538 -1.242 1.835 1.00 86.62 283 VAL A CA 1
ATOM 2326 C C . VAL A 1 283 ? -1.359 -0.441 3.118 1.00 86.62 283 VAL A C 1
ATOM 2328 O O . VAL A 1 283 ? -0.269 -0.447 3.697 1.00 86.62 283 VAL A O 1
ATOM 2331 N N . LYS A 1 284 ? -2.395 0.287 3.525 1.00 87.75 284 LYS A N 1
ATOM 2332 C CA . LYS A 1 284 ? -2.388 1.136 4.715 1.00 87.75 284 LYS A CA 1
ATOM 2333 C C . LYS A 1 284 ? -3.438 0.649 5.691 1.00 87.75 284 LYS A C 1
ATOM 2335 O O . LYS A 1 284 ? -4.596 0.481 5.321 1.00 87.75 284 LYS A O 1
ATOM 2340 N N . ASP A 1 285 ? -3.023 0.487 6.934 1.00 90.56 285 ASP A N 1
ATOM 2341 C CA . ASP A 1 285 ? -3.927 0.294 8.054 1.00 90.56 285 ASP A CA 1
ATOM 2342 C C . ASP A 1 285 ? -4.159 1.676 8.649 1.00 90.56 285 ASP A C 1
ATOM 2344 O O . ASP A 1 285 ? -3.240 2.200 9.260 1.00 90.56 285 ASP A O 1
ATOM 2348 N N . VAL A 1 286 ? -5.333 2.272 8.453 1.00 93.56 286 VAL A N 1
ATOM 2349 C CA . VAL A 1 286 ? -5.722 3.489 9.182 1.00 93.56 286 VAL A CA 1
ATOM 2350 C C . VAL A 1 286 ? -6.350 3.055 10.494 1.00 93.56 286 VAL A C 1
ATOM 2352 O O . VAL A 1 286 ? -7.236 2.189 10.482 1.00 93.56 286 VAL A O 1
ATOM 2355 N N . TRP A 1 287 ? -5.906 3.596 11.628 1.00 94.12 287 TRP A N 1
ATOM 2356 C CA . TRP A 1 287 ? -6.356 3.107 12.929 1.00 94.12 287 TRP A CA 1
ATOM 2357 C C . TRP A 1 287 ? -6.863 4.202 13.868 1.00 94.12 287 TRP A C 1
ATOM 2359 O O . TRP A 1 287 ? -6.209 5.179 14.190 1.00 94.12 287 TRP A O 1
ATOM 2369 N N . ILE A 1 288 ? -8.032 3.957 14.445 1.00 96.62 288 ILE A N 1
ATOM 2370 C CA . ILE A 1 288 ? -8.590 4.778 15.512 1.00 96.62 288 ILE A CA 1
ATOM 2371 C C . ILE A 1 288 ? -8.203 4.124 16.832 1.00 96.62 288 ILE A C 1
ATOM 2373 O O . ILE A 1 288 ? -8.772 3.101 17.228 1.00 96.62 288 ILE A O 1
ATOM 2377 N N . ARG A 1 289 ? -7.200 4.696 17.495 1.00 96.12 289 ARG A N 1
ATOM 2378 C CA . ARG A 1 289 ? -6.756 4.277 18.826 1.00 96.12 289 ARG A CA 1
ATOM 2379 C C . ARG A 1 289 ? -7.660 4.868 19.901 1.00 96.12 289 ARG A C 1
ATOM 2381 O O . ARG A 1 289 ? -7.897 6.073 19.909 1.00 96.12 289 ARG A O 1
ATOM 2388 N N . LEU A 1 290 ? -8.128 4.032 20.825 1.00 96.94 290 LEU A N 1
ATOM 2389 C CA . LEU A 1 290 ? -9.077 4.428 21.863 1.00 96.94 290 LEU A CA 1
ATOM 2390 C C . LEU A 1 290 ? -8.516 4.171 23.257 1.00 96.94 290 LEU A C 1
ATOM 2392 O O . LEU A 1 290 ? -8.212 3.033 23.624 1.00 96.94 290 LEU A O 1
ATOM 2396 N N . TRP A 1 291 ? -8.447 5.233 24.054 1.00 95.25 291 TRP A N 1
ATOM 2397 C CA . TRP A 1 291 ? -8.205 5.158 25.493 1.00 95.25 291 TRP A CA 1
ATOM 2398 C C . TRP A 1 291 ? -9.488 5.458 26.270 1.00 95.25 291 TRP A C 1
ATOM 2400 O O . TRP A 1 291 ? -10.307 6.264 25.816 1.00 95.25 291 TRP A O 1
ATOM 2410 N N . PRO A 1 292 ? -9.687 4.858 27.454 1.00 94.94 292 PRO A N 1
ATOM 2411 C CA . PRO A 1 292 ? -10.751 5.291 28.349 1.00 94.94 292 PRO A CA 1
ATOM 2412 C C . PRO A 1 292 ? -10.461 6.708 28.864 1.00 94.94 292 PRO A C 1
ATOM 2414 O O . PRO A 1 292 ? -9.301 7.103 28.991 1.00 94.94 292 PRO A O 1
ATOM 2417 N N . LYS A 1 293 ? -11.510 7.477 29.194 1.00 94.00 293 LYS A N 1
ATOM 2418 C CA . LYS A 1 293 ? -11.353 8.843 29.731 1.00 94.00 293 LYS A CA 1
ATOM 2419 C C . LYS A 1 293 ? -10.452 8.884 30.969 1.00 94.00 293 LYS A C 1
ATOM 2421 O O . LYS A 1 293 ? -9.596 9.755 31.083 1.00 94.00 293 LYS A O 1
ATOM 2426 N N . ASP A 1 294 ? 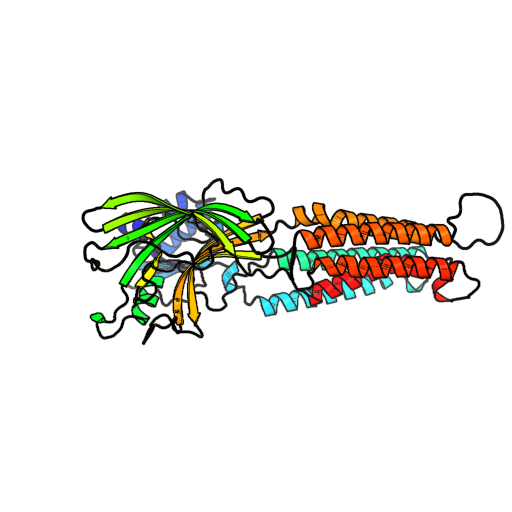-10.617 7.907 31.856 1.00 92.12 294 ASP A N 1
ATOM 2427 C CA . ASP A 1 294 ? -9.740 7.680 33.003 1.00 92.12 294 ASP A CA 1
ATOM 2428 C C . ASP A 1 294 ? -8.622 6.681 32.642 1.00 92.12 294 ASP A C 1
ATOM 2430 O O . ASP A 1 294 ? -8.562 5.585 33.201 1.00 92.12 294 ASP A O 1
ATOM 2434 N N . PHE A 1 295 ? -7.737 7.039 31.701 1.00 89.44 295 PHE A N 1
ATOM 2435 C CA . PHE A 1 295 ? -6.676 6.152 31.176 1.00 89.44 295 PHE A CA 1
ATOM 2436 C C . PHE A 1 295 ? -5.741 5.570 32.251 1.00 89.44 295 PHE A C 1
ATOM 2438 O O . PHE A 1 295 ? -5.123 4.534 32.044 1.00 89.44 295 PHE A O 1
ATOM 2445 N N . TYR A 1 296 ? -5.661 6.221 33.411 1.00 86.81 296 TYR A N 1
ATOM 2446 C CA . TYR A 1 296 ? -4.845 5.822 34.556 1.00 86.81 296 TYR A CA 1
ATOM 2447 C C . TYR A 1 296 ? -5.468 4.723 35.431 1.00 86.81 296 TYR A C 1
ATOM 2449 O O . TYR A 1 296 ? -4.795 4.195 36.317 1.00 86.81 296 TYR A O 1
ATOM 2457 N N . LYS A 1 297 ? -6.747 4.385 35.227 1.00 88.81 297 LYS A N 1
ATOM 2458 C CA . LYS A 1 297 ? -7.443 3.312 35.955 1.00 88.81 297 LYS A CA 1
ATOM 2459 C C . LYS A 1 297 ? -7.355 1.992 35.190 1.00 88.81 297 LYS A C 1
ATOM 2461 O O . LYS A 1 297 ? -7.124 1.972 33.987 1.00 88.81 297 LYS A O 1
ATOM 2466 N N . ASN A 1 298 ? -7.609 0.877 35.879 1.00 88.12 298 ASN A N 1
ATOM 2467 C CA . ASN A 1 298 ? -7.658 -0.453 35.267 1.00 88.12 298 ASN A CA 1
ATOM 2468 C C . ASN A 1 298 ? -8.944 -0.647 34.437 1.00 88.12 298 ASN A C 1
ATOM 2470 O O . ASN A 1 298 ? -9.851 -1.376 34.836 1.00 88.12 298 ASN A O 1
ATOM 2474 N N . ILE A 1 299 ? -9.060 0.068 33.319 1.00 91.19 299 ILE A N 1
ATOM 2475 C CA . ILE A 1 299 ? -10.235 0.064 32.444 1.00 91.19 299 ILE A CA 1
ATOM 2476 C C . ILE A 1 299 ? -9.818 -0.440 31.066 1.00 91.19 299 ILE A C 1
ATOM 2478 O O . ILE A 1 299 ? -8.956 0.145 30.417 1.00 91.19 299 ILE A O 1
ATOM 2482 N N . ILE A 1 300 ? -10.465 -1.502 30.596 1.00 91.44 300 ILE A N 1
ATOM 2483 C CA . ILE A 1 300 ? -10.232 -2.079 29.273 1.00 91.44 300 ILE A CA 1
ATOM 2484 C C . ILE A 1 300 ? -11.463 -1.818 28.407 1.00 91.44 300 ILE A C 1
ATOM 2486 O O . ILE A 1 300 ? -12.562 -2.305 28.684 1.00 91.44 300 ILE A O 1
ATOM 2490 N N . LEU A 1 301 ? -11.275 -1.066 27.324 1.00 94.94 301 LEU A N 1
ATOM 2491 C CA . LEU A 1 301 ? -12.311 -0.898 26.309 1.00 94.94 301 LEU A CA 1
ATOM 2492 C C . LEU A 1 301 ? -12.465 -2.201 25.523 1.00 94.94 301 LEU A C 1
ATOM 2494 O O . LEU A 1 301 ? -11.475 -2.825 25.143 1.00 94.94 301 LEU A O 1
ATOM 2498 N N . THR A 1 302 ? -13.698 -2.623 25.270 1.00 93.75 302 THR A N 1
ATOM 2499 C CA . THR A 1 302 ? -14.020 -3.870 24.553 1.00 93.75 302 THR A CA 1
ATOM 2500 C C . THR A 1 302 ? -14.937 -3.573 23.371 1.00 93.75 302 THR A C 1
ATOM 2502 O O . THR A 1 302 ? -15.742 -2.665 23.502 1.00 93.75 302 THR A O 1
ATOM 2505 N N . PRO A 1 303 ? -14.871 -4.285 22.234 1.00 93.00 303 PRO A N 1
ATOM 2506 C CA . PRO A 1 303 ? -15.821 -4.072 21.142 1.00 93.00 303 PRO A CA 1
ATOM 2507 C C . PRO A 1 303 ? -17.263 -4.367 21.567 1.00 93.00 303 PRO A C 1
ATOM 2509 O O . PRO A 1 303 ? -17.543 -5.437 22.118 1.00 93.00 303 PRO A O 1
ATOM 2512 N N . ASP A 1 304 ? -18.191 -3.464 21.260 1.00 93.06 304 ASP A N 1
ATOM 2513 C CA . ASP A 1 304 ? -19.629 -3.688 21.436 1.00 93.06 304 ASP A CA 1
ATOM 2514 C C . ASP A 1 304 ? -20.202 -4.564 20.310 1.00 93.06 304 ASP A C 1
ATOM 2516 O O . ASP A 1 304 ? -20.922 -4.101 19.430 1.00 93.06 304 ASP A O 1
ATOM 2520 N N . PHE A 1 305 ? -19.847 -5.850 20.318 1.00 86.31 305 PHE A N 1
ATOM 2521 C CA . PHE A 1 305 ? -20.198 -6.794 19.251 1.00 86.31 305 PHE A CA 1
ATOM 2522 C C . PHE A 1 305 ? -21.703 -6.929 18.975 1.00 86.31 305 PHE A C 1
ATOM 2524 O O . PHE A 1 305 ? -22.061 -7.292 17.864 1.00 86.31 305 PHE A O 1
ATOM 2531 N N . ASP A 1 306 ? -22.569 -6.661 19.958 1.00 87.00 306 ASP A N 1
ATOM 2532 C CA . ASP A 1 306 ? -24.029 -6.782 19.798 1.00 87.00 306 ASP A CA 1
ATOM 2533 C C . ASP A 1 306 ? -24.644 -5.667 18.953 1.00 87.00 306 ASP A C 1
ATOM 2535 O O . ASP A 1 306 ? -25.792 -5.778 18.539 1.00 87.00 306 ASP A O 1
ATOM 2539 N N . ALA A 1 307 ? -23.908 -4.578 18.729 1.00 89.00 307 ALA A N 1
ATOM 2540 C CA . ALA A 1 307 ? -24.371 -3.448 17.933 1.00 89.00 307 ALA A CA 1
ATOM 2541 C C . ALA A 1 307 ? -24.055 -3.589 16.432 1.00 89.00 307 ALA A C 1
ATOM 2543 O O . ALA A 1 307 ? -24.348 -2.673 15.670 1.00 89.00 307 ALA A O 1
ATOM 2544 N N . TYR A 1 308 ? -23.456 -4.707 16.007 1.00 86.19 308 TYR A N 1
ATOM 2545 C CA . TYR A 1 308 ? -23.080 -4.957 14.616 1.00 86.19 308 TYR A CA 1
ATOM 2546 C C . TYR A 1 308 ? -23.747 -6.225 14.089 1.00 86.19 308 TYR A C 1
ATOM 2548 O O . TYR A 1 308 ? -23.656 -7.278 14.719 1.00 86.19 308 TYR A O 1
ATOM 2556 N N . ASP A 1 309 ? -24.316 -6.151 12.886 1.00 78.19 309 ASP A N 1
ATOM 2557 C CA . ASP A 1 309 ? -24.953 -7.303 12.233 1.00 78.19 309 ASP A CA 1
ATOM 2558 C C . ASP A 1 309 ? -23.946 -8.417 11.899 1.00 78.19 309 ASP A C 1
ATOM 2560 O O . ASP A 1 309 ? -24.228 -9.608 12.051 1.00 78.19 309 ASP A O 1
ATOM 2564 N N . LEU A 1 310 ? -22.746 -8.039 11.435 1.00 73.38 310 LEU A N 1
ATOM 2565 C CA . LEU A 1 310 ? -21.696 -8.976 11.042 1.00 73.38 310 LEU A CA 1
ATOM 2566 C C . LEU A 1 310 ? -20.301 -8.419 11.337 1.00 73.38 310 LEU A C 1
ATOM 2568 O O . LEU A 1 310 ? -19.921 -7.375 10.832 1.00 73.38 310 LEU A O 1
ATOM 2572 N N . MET A 1 311 ? -19.496 -9.171 12.092 1.00 73.12 311 MET A N 1
ATOM 2573 C CA . MET A 1 311 ? -18.130 -8.788 12.497 1.00 73.12 311 MET A CA 1
ATOM 2574 C C . MET A 1 311 ? -17.028 -9.398 11.618 1.00 73.12 311 MET A C 1
ATOM 2576 O O . MET A 1 311 ? -15.883 -9.568 12.046 1.00 73.12 311 MET A O 1
ATOM 2580 N N . VAL A 1 312 ? -17.371 -9.790 10.390 1.00 67.06 312 VAL A N 1
ATOM 2581 C CA . VAL A 1 312 ? -16.397 -10.322 9.434 1.00 67.06 312 VAL A CA 1
ATOM 2582 C C . VAL A 1 312 ? -15.625 -9.145 8.833 1.00 67.06 312 VAL A C 1
ATOM 2584 O O . VAL A 1 312 ? -16.249 -8.245 8.291 1.00 67.06 312 VAL A O 1
ATOM 2587 N N . PRO A 1 313 ? -14.280 -9.136 8.835 1.00 75.38 313 PRO A N 1
ATOM 2588 C CA . PRO A 1 313 ? -13.533 -7.961 8.395 1.00 75.38 313 PRO A CA 1
ATOM 2589 C C . PRO A 1 313 ? -13.850 -7.504 6.967 1.00 75.38 313 PRO A C 1
ATOM 2591 O O . PRO A 1 313 ? -13.855 -6.313 6.686 1.00 75.38 313 PRO A O 1
ATOM 2594 N N . THR A 1 314 ? -14.138 -8.443 6.062 1.00 74.06 314 THR A N 1
ATOM 2595 C CA . THR A 1 314 ? -14.462 -8.150 4.658 1.00 74.06 314 THR A CA 1
ATOM 2596 C C . THR A 1 314 ? -15.894 -7.674 4.431 1.00 74.06 314 THR A C 1
ATOM 2598 O O . THR A 1 314 ? -16.187 -7.233 3.327 1.00 74.06 314 THR A O 1
ATOM 2601 N N . SER A 1 315 ? -16.781 -7.759 5.429 1.00 74.00 315 SER A N 1
ATOM 2602 C CA . SER A 1 315 ? -18.116 -7.145 5.361 1.00 74.00 315 SER A CA 1
ATOM 2603 C C . SER A 1 315 ? -18.118 -5.685 5.810 1.00 74.00 315 SER A C 1
ATOM 2605 O O . SER A 1 315 ? -19.184 -5.099 5.933 1.00 74.00 315 SER A O 1
ATOM 2607 N N . LEU A 1 316 ? -16.934 -5.120 6.070 1.00 85.88 316 LEU A N 1
ATOM 2608 C CA . LEU A 1 316 ? -16.725 -3.718 6.420 1.00 85.88 316 LEU A CA 1
ATOM 2609 C C . LEU A 1 316 ? -17.562 -3.230 7.628 1.00 85.88 316 LEU A C 1
ATOM 2611 O O . LEU A 1 316 ? -18.187 -2.171 7.549 1.00 85.88 316 LEU A O 1
ATOM 2615 N N . PRO A 1 317 ? -17.586 -3.961 8.767 1.00 86.19 317 PRO A N 1
ATOM 2616 C CA . PRO A 1 317 ? -18.334 -3.531 9.946 1.00 86.19 317 PRO A CA 1
ATOM 2617 C C . PRO A 1 317 ? -17.913 -2.140 10.409 1.00 86.19 317 PRO A C 1
ATOM 2619 O O . PRO A 1 317 ? -16.721 -1.835 10.481 1.00 86.19 317 PRO A O 1
ATOM 2622 N N . GLY A 1 318 ? -18.893 -1.320 10.785 1.00 92.12 318 GLY A N 1
ATOM 2623 C CA . GLY A 1 318 ? -18.636 0.016 11.313 1.00 92.12 318 GLY A CA 1
ATOM 2624 C C . GLY A 1 318 ? -18.170 1.024 10.266 1.00 92.12 318 GLY A C 1
ATOM 2625 O O . GLY A 1 318 ? -17.599 2.034 10.656 1.00 92.12 318 GLY A O 1
ATOM 2626 N N . LEU A 1 319 ? -18.387 0.773 8.973 1.00 94.31 319 LEU A N 1
ATOM 2627 C CA . LEU A 1 319 ? -18.250 1.770 7.909 1.00 94.31 319 LEU A CA 1
ATOM 2628 C C . LEU A 1 319 ? -19.625 2.075 7.301 1.00 94.31 319 LEU A C 1
ATOM 2630 O O . LEU A 1 319 ? -20.500 1.209 7.281 1.00 94.31 319 LEU A O 1
ATOM 2634 N N . ALA A 1 320 ? -19.816 3.296 6.802 1.00 91.38 320 ALA A N 1
ATOM 2635 C CA . ALA A 1 320 ? -20.994 3.647 6.009 1.00 91.38 320 ALA A CA 1
ATOM 2636 C C . ALA A 1 320 ? -21.060 2.840 4.693 1.00 91.38 320 ALA A C 1
ATOM 2638 O O . ALA A 1 320 ? -20.024 2.521 4.117 1.00 91.38 320 ALA A O 1
ATOM 2639 N N . GLU A 1 321 ? -22.265 2.529 4.197 1.00 79.62 321 GLU A N 1
ATOM 2640 C CA . GLU A 1 321 ? -22.436 1.761 2.946 1.00 79.62 321 GLU A CA 1
ATOM 2641 C C . GLU A 1 321 ? -21.899 2.521 1.718 1.00 79.62 321 GLU A C 1
ATOM 2643 O O . GLU A 1 321 ? -21.181 1.947 0.900 1.00 79.62 321 GLU A O 1
ATOM 2648 N N . ASP A 1 322 ? -22.155 3.831 1.640 1.00 79.88 322 ASP A N 1
ATOM 2649 C CA . ASP A 1 322 ? -21.670 4.723 0.576 1.00 79.88 322 ASP A CA 1
ATOM 2650 C C . ASP A 1 322 ? -20.326 5.381 0.943 1.00 79.88 322 ASP A C 1
ATOM 2652 O O . ASP A 1 322 ? -20.138 6.594 0.815 1.00 79.88 322 ASP A O 1
ATOM 2656 N N . PHE A 1 323 ? -19.375 4.597 1.458 1.00 84.88 323 PHE A N 1
ATOM 2657 C CA . PHE A 1 323 ? -18.069 5.120 1.859 1.00 84.88 323 PHE A CA 1
ATOM 2658 C C . PHE A 1 323 ? -17.240 5.554 0.641 1.00 84.88 323 PHE A C 1
ATOM 2660 O O . PHE A 1 323 ? -16.683 4.728 -0.087 1.00 84.88 323 PHE A O 1
ATOM 2667 N N . VAL A 1 324 ? -17.124 6.865 0.418 1.00 78.19 324 VAL A N 1
ATOM 2668 C CA . VAL A 1 324 ? -16.355 7.422 -0.702 1.00 78.19 324 VAL A CA 1
ATOM 2669 C C . VAL A 1 324 ? -14.923 7.714 -0.267 1.00 78.19 324 VAL A C 1
ATOM 2671 O O . VAL A 1 324 ? -14.681 8.616 0.529 1.00 78.19 324 VAL A O 1
ATOM 2674 N N . LEU A 1 325 ? -13.964 6.988 -0.847 1.00 86.94 325 LEU A N 1
ATOM 2675 C CA . LEU A 1 325 ? -12.535 7.232 -0.655 1.00 86.94 325 LEU A CA 1
ATOM 2676 C C . LEU A 1 325 ? -11.786 7.184 -2.002 1.00 86.94 325 LEU A C 1
ATOM 2678 O O . LEU A 1 325 ? -11.392 6.111 -2.466 1.00 86.94 325 LEU A O 1
ATOM 2682 N N . PRO A 1 326 ? -11.585 8.333 -2.673 1.00 84.31 326 PRO A N 1
ATOM 2683 C CA . PRO A 1 326 ? -10.974 8.370 -3.998 1.00 84.31 326 PRO A CA 1
ATOM 2684 C C . PRO A 1 326 ? -9.551 7.797 -4.017 1.00 84.31 326 PRO A C 1
ATOM 2686 O O . PRO A 1 326 ? -8.698 8.164 -3.212 1.00 84.31 326 PRO A O 1
ATOM 2689 N N . GLY A 1 327 ? -9.267 6.924 -4.987 1.00 86.44 327 GLY A N 1
ATOM 2690 C CA . GLY A 1 327 ? -7.926 6.360 -5.190 1.00 86.44 327 GLY A CA 1
ATOM 2691 C C . GLY A 1 327 ? -7.550 5.195 -4.271 1.00 86.44 327 GLY A C 1
ATOM 2692 O O . GLY A 1 327 ? -6.419 4.708 -4.366 1.00 86.44 327 GLY A O 1
ATOM 2693 N N . TRP A 1 328 ? -8.483 4.715 -3.450 1.00 90.00 328 TRP A N 1
ATOM 2694 C CA . TRP A 1 328 ? -8.281 3.602 -2.530 1.00 90.00 328 TRP A CA 1
ATOM 2695 C C . TRP A 1 328 ? -9.433 2.603 -2.603 1.00 90.00 328 TRP A C 1
ATOM 2697 O O . TRP A 1 328 ? -10.594 2.983 -2.711 1.00 90.00 328 TRP A O 1
ATOM 2707 N N . ASP A 1 329 ? -9.100 1.326 -2.472 1.00 88.25 329 ASP A N 1
ATOM 2708 C CA . ASP A 1 329 ? -10.060 0.260 -2.241 1.00 88.25 329 ASP A CA 1
ATOM 2709 C C . ASP A 1 329 ? -10.048 -0.118 -0.760 1.00 88.25 329 ASP A C 1
ATOM 2711 O O . ASP A 1 329 ? -8.998 -0.460 -0.204 1.00 88.25 329 ASP A O 1
ATOM 2715 N N . ILE A 1 330 ? -11.218 -0.160 -0.134 1.00 88.69 330 ILE A N 1
ATOM 2716 C CA . ILE A 1 330 ? -11.361 -0.663 1.233 1.00 88.69 330 ILE A CA 1
ATOM 2717 C C . ILE A 1 330 ? -11.353 -2.191 1.185 1.00 88.69 330 ILE A C 1
ATOM 2719 O O . ILE A 1 330 ? -12.135 -2.805 0.456 1.00 88.69 330 ILE A O 1
ATOM 2723 N N . LYS A 1 331 ? -10.448 -2.826 1.933 1.00 84.75 331 LYS A N 1
ATOM 2724 C CA . LYS A 1 331 ? -10.309 -4.292 1.955 1.00 84.75 331 LYS A CA 1
ATOM 2725 C C . LYS A 1 331 ? -10.901 -4.923 3.205 1.00 84.75 331 LYS A C 1
ATOM 2727 O O . LYS A 1 331 ? -11.448 -6.025 3.117 1.00 84.75 331 LYS A O 1
ATOM 2732 N N . SER A 1 332 ? -10.795 -4.255 4.349 1.00 84.31 332 SER A N 1
ATOM 2733 C CA . SER A 1 332 ? -11.415 -4.724 5.585 1.00 84.31 332 SER A CA 1
ATOM 2734 C C . SER A 1 332 ? -11.567 -3.625 6.634 1.00 84.31 332 SER A C 1
ATOM 2736 O O . SER A 1 332 ? -10.837 -2.639 6.613 1.00 84.31 332 SER A O 1
ATOM 2738 N N . SER A 1 333 ? -12.471 -3.830 7.592 1.00 88.75 333 SER A N 1
ATOM 2739 C CA . SER A 1 333 ? -12.512 -3.078 8.850 1.00 88.75 333 SER A CA 1
ATOM 2740 C C . SER A 1 333 ? -12.742 -4.014 10.034 1.00 88.75 333 SER A C 1
ATOM 2742 O O . SER A 1 333 ? -13.453 -5.013 9.921 1.00 88.75 333 SER A O 1
ATOM 2744 N N . PHE A 1 334 ? -12.083 -3.768 11.165 1.00 87.25 334 PHE A N 1
ATOM 2745 C CA . PHE A 1 334 ? -12.190 -4.639 12.338 1.00 87.25 334 PHE A CA 1
ATOM 2746 C C . PHE A 1 334 ? -11.650 -3.987 13.611 1.00 87.25 334 PHE A C 1
ATOM 2748 O O . PHE A 1 334 ? -10.836 -3.067 13.572 1.00 87.25 334 PHE A O 1
ATOM 2755 N N . PHE A 1 335 ? -12.044 -4.538 14.760 1.00 89.12 335 PHE A N 1
ATOM 2756 C CA . PHE A 1 335 ? -11.409 -4.225 16.036 1.00 89.12 335 PHE A CA 1
ATOM 2757 C C . PHE A 1 335 ? -10.188 -5.103 16.290 1.00 89.12 335 PHE A C 1
ATOM 2759 O O . PHE A 1 335 ? -10.178 -6.301 15.985 1.00 89.12 335 PHE A O 1
ATOM 2766 N N . GLN A 1 336 ? -9.175 -4.534 16.930 1.00 84.31 336 GLN A N 1
ATOM 2767 C CA . GLN A 1 336 ? -8.011 -5.269 17.404 1.00 84.31 336 GLN A CA 1
ATOM 2768 C C . GLN A 1 336 ? -7.489 -4.704 18.725 1.00 84.31 336 GLN A C 1
ATOM 2770 O O . GLN A 1 336 ? -7.632 -3.514 18.997 1.00 84.31 336 GLN A O 1
ATOM 2775 N N . TYR A 1 337 ? -6.848 -5.554 19.528 1.00 83.25 337 TYR A N 1
ATOM 2776 C CA . TYR A 1 337 ? -5.975 -5.090 20.605 1.00 83.25 337 TYR A CA 1
ATOM 2777 C C . TYR A 1 337 ? -4.534 -5.010 20.123 1.00 83.25 337 TYR A C 1
ATOM 2779 O O . TYR A 1 337 ? -4.023 -5.974 19.539 1.00 83.25 337 TYR A O 1
ATOM 2787 N N . LYS A 1 338 ? -3.870 -3.901 20.452 1.00 85.12 338 LYS A N 1
ATOM 2788 C CA . LYS A 1 338 ? -2.406 -3.820 20.463 1.00 85.12 338 LYS A CA 1
ATOM 2789 C C . LYS A 1 338 ? -1.936 -3.755 21.912 1.00 85.12 338 LYS A C 1
ATOM 2791 O O . LYS A 1 338 ? -2.524 -3.045 22.726 1.00 85.12 338 LYS A O 1
ATOM 2796 N N . LEU A 1 339 ? -0.917 -4.550 22.235 1.00 81.44 339 LEU A N 1
ATOM 2797 C CA . LEU A 1 339 ? -0.272 -4.533 23.547 1.00 81.44 339 LEU A CA 1
ATOM 2798 C C . LEU A 1 339 ? 0.842 -3.493 23.501 1.00 81.44 339 LEU A C 1
ATOM 2800 O O . LEU A 1 339 ? 1.909 -3.757 22.945 1.00 81.44 339 LEU A O 1
ATOM 2804 N N . ASN A 1 340 ? 0.559 -2.307 24.029 1.00 81.75 340 ASN A N 1
ATOM 2805 C CA . ASN A 1 340 ? 1.505 -1.202 24.014 1.00 81.75 340 ASN A CA 1
ATOM 2806 C C . ASN A 1 340 ? 2.342 -1.197 25.296 1.00 81.75 340 ASN A C 1
ATOM 2808 O O . ASN A 1 340 ? 1.869 -1.585 26.365 1.00 81.75 340 ASN A O 1
ATOM 2812 N N . ASN A 1 341 ? 3.593 -0.759 25.153 1.00 84.12 341 ASN A N 1
ATOM 2813 C CA . ASN A 1 341 ? 4.522 -0.536 26.254 1.00 84.12 341 ASN A CA 1
ATOM 2814 C C . ASN A 1 341 ? 4.934 0.931 26.242 1.00 84.12 341 ASN A C 1
ATOM 2816 O O . ASN A 1 341 ? 5.242 1.481 25.180 1.00 84.12 341 ASN A O 1
ATOM 2820 N N . TYR A 1 342 ? 4.994 1.536 27.419 1.00 86.88 342 TYR A N 1
ATOM 2821 C CA . TYR A 1 342 ? 5.433 2.909 27.601 1.00 86.88 342 TYR A CA 1
ATOM 2822 C C . TYR A 1 342 ? 6.746 2.935 28.363 1.00 86.88 342 TYR A C 1
ATOM 2824 O O . TYR A 1 342 ? 6.904 2.326 29.417 1.00 86.88 342 TYR A O 1
ATOM 2832 N N . ASN A 1 343 ? 7.686 3.729 27.865 1.00 87.25 343 ASN A N 1
ATOM 2833 C CA . ASN A 1 343 ? 8.930 4.033 28.569 1.00 87.25 343 ASN A CA 1
ATOM 2834 C C . ASN A 1 343 ? 8.742 5.064 29.705 1.00 87.25 343 ASN A C 1
ATOM 2836 O O . ASN A 1 343 ? 9.720 5.598 30.219 1.00 87.25 343 ASN A O 1
ATOM 2840 N N . THR A 1 344 ? 7.496 5.369 30.071 1.00 87.38 344 THR A N 1
ATOM 2841 C CA . THR A 1 344 ? 7.107 6.329 31.104 1.00 87.38 344 THR A CA 1
ATOM 2842 C C . THR A 1 344 ? 5.844 5.849 31.811 1.00 87.38 344 THR A C 1
ATOM 2844 O O . THR A 1 344 ? 5.050 5.099 31.247 1.00 87.38 344 THR A O 1
ATOM 2847 N N . ASN A 1 345 ? 5.641 6.313 33.039 1.00 86.19 345 ASN A N 1
ATOM 2848 C CA . ASN A 1 345 ? 4.432 6.081 33.827 1.00 86.19 345 ASN A CA 1
ATOM 2849 C C . ASN A 1 345 ? 3.534 7.326 33.902 1.00 86.19 345 ASN A C 1
ATOM 2851 O O . ASN A 1 345 ? 2.616 7.369 34.716 1.00 86.19 345 ASN A O 1
ATOM 2855 N N . PHE A 1 346 ? 3.830 8.365 33.111 1.00 88.69 346 PHE A N 1
ATOM 2856 C CA . PHE A 1 346 ? 3.106 9.643 33.113 1.00 88.69 346 PHE A CA 1
ATOM 2857 C C . PHE A 1 346 ? 3.079 10.345 34.488 1.00 88.69 346 PHE A C 1
ATOM 2859 O O . PHE A 1 346 ? 2.194 11.153 34.757 1.00 88.69 346 PHE A O 1
ATOM 2866 N N . GLY A 1 347 ? 4.039 10.036 35.370 1.00 90.19 347 GLY A N 1
ATOM 2867 C CA . GLY A 1 347 ? 4.074 10.531 36.750 1.00 90.19 347 GLY A CA 1
ATOM 2868 C C . GLY A 1 347 ? 3.111 9.813 37.703 1.00 90.19 347 GLY A C 1
ATOM 2869 O O . GLY A 1 347 ? 2.911 10.270 38.826 1.00 90.19 347 GLY A O 1
ATOM 2870 N N . ILE A 1 348 ? 2.512 8.699 37.274 1.00 87.94 348 ILE A N 1
ATOM 2871 C CA . ILE A 1 348 ? 1.528 7.930 38.036 1.00 87.94 348 ILE A CA 1
ATOM 2872 C C . ILE A 1 348 ? 2.222 6.730 38.677 1.00 87.94 348 ILE A C 1
ATOM 2874 O O . ILE A 1 348 ? 2.774 5.858 38.000 1.00 87.94 348 ILE A O 1
ATOM 2878 N N . ASN A 1 349 ? 2.187 6.675 40.006 1.00 82.44 349 ASN A N 1
ATOM 2879 C CA . ASN A 1 349 ? 2.744 5.551 40.752 1.00 82.44 349 ASN A CA 1
ATOM 2880 C C . ASN A 1 349 ? 1.981 4.263 40.417 1.00 82.44 349 ASN A C 1
ATOM 2882 O O . ASN A 1 349 ? 0.753 4.240 40.466 1.00 82.44 349 ASN A O 1
ATOM 2886 N N . SER A 1 350 ? 2.720 3.195 40.106 1.00 79.62 350 SER A N 1
ATOM 2887 C CA . SER A 1 350 ? 2.165 1.876 39.771 1.00 79.62 350 SER A CA 1
ATOM 2888 C C . SER A 1 350 ? 1.158 1.898 38.609 1.00 79.62 350 SER A C 1
ATOM 2890 O O . SER A 1 350 ? 0.128 1.227 38.665 1.00 79.62 350 SER A O 1
ATOM 2892 N N . TYR A 1 351 ? 1.437 2.676 37.556 1.00 82.38 351 TYR A N 1
ATOM 2893 C CA . TYR A 1 351 ? 0.586 2.738 36.367 1.00 82.38 351 TYR A CA 1
ATOM 2894 C C . TYR A 1 351 ? 0.442 1.361 35.699 1.00 82.38 351 TYR A C 1
ATOM 2896 O O . TYR A 1 351 ? 1.373 0.841 35.090 1.00 82.38 351 TYR A O 1
ATOM 2904 N N . ILE A 1 352 ? -0.762 0.789 35.781 1.00 80.88 352 ILE A N 1
ATOM 2905 C CA . ILE A 1 352 ? -1.090 -0.543 35.240 1.00 80.88 352 ILE A CA 1
ATOM 2906 C C . ILE A 1 352 ? -0.922 -0.584 33.715 1.00 80.88 352 ILE A C 1
ATOM 2908 O O . ILE A 1 352 ? -0.592 -1.626 33.152 1.00 80.88 352 ILE A O 1
ATOM 2912 N N . GLY A 1 353 ? -1.125 0.553 33.046 1.00 79.75 353 GLY A N 1
ATOM 2913 C CA . GLY A 1 353 ? -1.027 0.663 31.597 1.00 79.75 353 GLY A CA 1
ATOM 2914 C C . GLY A 1 353 ? 0.401 0.716 31.045 1.00 79.75 353 GLY A C 1
ATOM 2915 O O . GLY A 1 353 ? 0.554 0.863 29.838 1.00 79.75 353 GLY A O 1
ATOM 2916 N N . GLN A 1 354 ? 1.435 0.646 31.894 1.00 81.56 354 GLN A N 1
ATOM 2917 C CA . GLN A 1 354 ? 2.825 0.853 31.478 1.00 81.56 354 GLN A CA 1
ATOM 2918 C C . GLN A 1 354 ? 3.358 -0.277 30.589 1.00 81.56 354 GLN A C 1
ATOM 2920 O O . GLN A 1 354 ? 4.002 0.004 29.582 1.00 81.56 354 GLN A O 1
ATOM 2925 N N . ASP A 1 355 ? 3.061 -1.533 30.931 1.00 78.25 355 ASP A N 1
ATOM 2926 C CA . ASP A 1 355 ? 3.616 -2.707 30.255 1.00 78.25 355 ASP A CA 1
ATOM 2927 C C . ASP A 1 355 ? 2.523 -3.685 29.805 1.00 78.25 355 ASP A C 1
ATOM 2929 O O . ASP A 1 355 ? 1.743 -4.217 30.598 1.00 78.25 355 ASP A O 1
ATOM 2933 N N . ASN A 1 356 ? 2.526 -3.999 28.511 1.00 75.50 356 ASN A N 1
ATOM 2934 C CA . ASN A 1 356 ? 1.675 -4.968 27.824 1.00 75.50 356 ASN A CA 1
ATOM 2935 C C . ASN A 1 356 ? 0.176 -4.757 28.079 1.00 75.50 356 ASN A C 1
ATOM 2937 O O . ASN A 1 356 ? -0.583 -5.736 28.174 1.00 75.50 356 ASN A O 1
ATOM 2941 N N . PHE A 1 357 ? -0.253 -3.500 28.184 1.00 84.00 357 PHE A N 1
ATOM 2942 C CA . PHE A 1 357 ? -1.653 -3.160 28.397 1.00 84.00 357 PHE A CA 1
ATOM 2943 C C . PHE A 1 357 ? -2.428 -3.203 27.070 1.00 84.00 357 PHE A C 1
ATOM 2945 O O . PHE A 1 357 ? -1.941 -2.686 26.060 1.00 84.00 357 PHE A O 1
ATOM 2952 N N . PRO A 1 358 ? -3.605 -3.857 27.025 1.00 86.38 358 PRO A N 1
ATOM 2953 C CA . PRO A 1 358 ? -4.392 -3.954 25.806 1.00 86.38 358 PRO A CA 1
ATOM 2954 C C . PRO A 1 358 ? -5.138 -2.653 25.531 1.00 86.38 358 PRO A C 1
ATOM 2956 O O . PRO A 1 358 ? -6.060 -2.279 26.253 1.00 86.38 358 PRO A O 1
ATOM 2959 N N . GLU A 1 359 ? -4.791 -2.013 24.425 1.00 92.06 359 GLU A N 1
ATOM 2960 C CA . GLU A 1 359 ? -5.496 -0.833 23.937 1.00 92.06 359 GLU A CA 1
ATOM 2961 C C . GLU A 1 359 ? -6.341 -1.184 22.730 1.00 92.06 359 GLU A C 1
ATOM 2963 O O . GLU A 1 359 ? -5.907 -1.943 21.857 1.00 92.06 359 GLU A O 1
ATOM 2968 N N . LEU A 1 360 ? -7.567 -0.662 22.707 1.00 95.00 360 LEU A N 1
ATOM 2969 C CA . LEU A 1 360 ? -8.531 -0.952 21.660 1.00 95.00 360 LEU A CA 1
ATOM 2970 C C . LEU A 1 360 ? -8.246 -0.079 20.440 1.00 95.00 360 LEU A C 1
ATOM 2972 O O . LEU A 1 360 ? -8.154 1.144 20.541 1.00 95.00 360 LEU A O 1
ATOM 2976 N N . TYR A 1 361 ? -8.154 -0.722 19.284 1.00 94.81 361 TYR A N 1
ATOM 2977 C CA . TYR A 1 361 ? -8.048 -0.069 17.990 1.00 94.81 361 TYR A CA 1
ATOM 2978 C C . TYR A 1 361 ? -9.216 -0.506 17.118 1.00 94.81 361 TYR A C 1
ATOM 2980 O O . TYR A 1 361 ? -9.550 -1.694 17.073 1.00 94.81 361 TYR A O 1
ATOM 2988 N N . PHE A 1 362 ? -9.792 0.438 16.387 1.00 95.56 362 PHE A N 1
ATOM 2989 C CA . PHE A 1 362 ? -10.612 0.148 15.217 1.00 95.56 362 PHE A CA 1
ATOM 2990 C C . PHE A 1 362 ? -9.776 0.435 13.973 1.00 95.56 362 PHE A C 1
ATOM 2992 O O . PHE A 1 362 ? -9.220 1.521 13.847 1.00 95.56 362 PHE A O 1
ATOM 2999 N N . THR A 1 363 ? -9.610 -0.542 13.091 1.00 93.06 363 THR A N 1
ATOM 3000 C CA . THR A 1 363 ? -8.681 -0.451 11.960 1.00 93.06 363 THR A CA 1
ATOM 3001 C C . THR A 1 363 ? -9.413 -0.655 10.650 1.00 93.06 363 THR A C 1
ATOM 3003 O O . THR A 1 363 ? -10.201 -1.591 10.527 1.00 93.06 363 THR A O 1
ATOM 3006 N N . VAL A 1 364 ? -9.116 0.205 9.678 1.00 92.94 364 VAL A N 1
ATOM 3007 C CA . VAL A 1 364 ? -9.596 0.139 8.299 1.00 92.94 364 VAL A CA 1
ATOM 3008 C C . VAL A 1 364 ? -8.397 -0.109 7.391 1.00 92.94 364 VAL A C 1
ATOM 3010 O O . VAL A 1 364 ? -7.458 0.682 7.361 1.00 92.94 364 VAL A O 1
ATOM 3013 N N . VAL A 1 365 ? -8.418 -1.221 6.661 1.00 90.06 365 VAL A N 1
ATOM 3014 C CA . VAL A 1 365 ? -7.351 -1.613 5.737 1.00 90.06 365 VAL A CA 1
ATOM 3015 C C . VAL A 1 365 ? -7.695 -1.124 4.341 1.00 90.06 365 VAL A C 1
ATOM 3017 O O . VAL A 1 365 ? -8.726 -1.492 3.768 1.00 90.06 365 VAL A O 1
ATOM 3020 N N . LEU A 1 366 ? -6.798 -0.324 3.784 1.00 90.06 366 LEU A N 1
ATOM 3021 C CA . LEU A 1 366 ? -6.942 0.364 2.513 1.00 90.06 366 LEU A CA 1
ATOM 3022 C C . LEU A 1 366 ?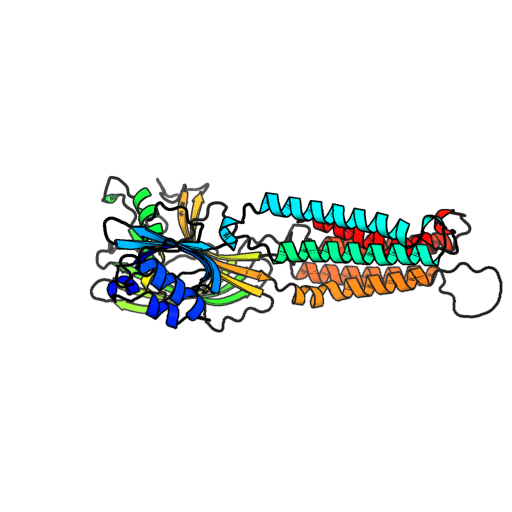 -5.843 -0.093 1.558 1.00 90.06 366 LEU A C 1
ATOM 3024 O O . LEU A 1 366 ? -4.667 -0.120 1.914 1.00 90.06 366 LEU A O 1
ATOM 3028 N N . GLN A 1 367 ? -6.206 -0.421 0.325 1.00 89.56 367 GLN A N 1
ATOM 3029 C CA . GLN A 1 367 ? -5.253 -0.733 -0.736 1.00 89.56 367 GLN A CA 1
ATOM 3030 C C . GLN A 1 367 ? -5.308 0.348 -1.804 1.00 89.56 367 GLN A C 1
ATOM 3032 O O . GLN A 1 367 ? -6.386 0.712 -2.270 1.00 89.56 367 GLN A O 1
ATOM 3037 N N . ARG A 1 368 ? -4.150 0.860 -2.215 1.00 90.00 368 ARG A N 1
ATOM 3038 C CA . ARG A 1 368 ? -4.107 1.897 -3.242 1.00 90.00 368 ARG A CA 1
ATOM 3039 C C . ARG A 1 368 ? -4.573 1.358 -4.591 1.00 90.00 368 ARG A C 1
ATOM 3041 O O . ARG A 1 368 ? -4.171 0.273 -5.015 1.00 90.00 368 ARG A O 1
ATOM 3048 N N . ASN A 1 369 ? -5.360 2.156 -5.309 1.00 90.44 369 ASN A N 1
ATOM 3049 C CA . ASN A 1 369 ? -5.677 1.866 -6.699 1.00 90.44 369 ASN A CA 1
ATOM 3050 C C . ASN A 1 369 ? -4.459 2.176 -7.586 1.00 90.44 369 ASN A C 1
ATOM 3052 O O . ASN A 1 369 ? -4.163 3.333 -7.898 1.00 90.44 369 ASN A O 1
ATOM 3056 N N . PHE A 1 370 ? -3.761 1.119 -8.001 1.00 88.75 370 PHE A N 1
ATOM 3057 C CA . PHE A 1 370 ? -2.568 1.208 -8.843 1.00 88.75 370 PHE A CA 1
ATOM 3058 C C . PHE A 1 370 ? -2.827 1.902 -10.189 1.00 88.75 370 PHE A C 1
ATOM 3060 O O . PHE A 1 370 ? -1.989 2.681 -10.640 1.00 88.75 370 PHE A O 1
ATOM 3067 N N . ILE A 1 371 ? -3.980 1.658 -10.823 1.00 87.19 371 ILE A N 1
ATOM 3068 C CA . ILE A 1 371 ? -4.291 2.199 -12.156 1.00 87.19 371 ILE A CA 1
ATOM 3069 C C . ILE A 1 371 ? -4.333 3.726 -12.125 1.00 87.19 371 ILE A C 1
ATOM 3071 O O . ILE A 1 371 ? -3.800 4.374 -13.026 1.00 87.19 371 ILE A O 1
ATOM 3075 N N . ASN A 1 372 ? -4.883 4.303 -11.057 1.00 86.50 372 ASN A N 1
ATOM 3076 C CA . ASN A 1 372 ? -4.912 5.752 -10.894 1.00 86.50 372 ASN A CA 1
ATOM 3077 C C . ASN A 1 372 ? -3.494 6.338 -10.833 1.00 86.50 372 ASN A C 1
ATOM 3079 O O . ASN A 1 372 ? -3.231 7.354 -11.471 1.00 86.50 372 ASN A O 1
ATOM 3083 N N . VAL A 1 373 ? -2.566 5.674 -10.133 1.00 86.44 373 VAL A N 1
ATOM 3084 C CA . VAL A 1 373 ? -1.166 6.125 -10.051 1.00 86.44 373 VAL A CA 1
ATOM 3085 C C . VAL A 1 373 ? -0.413 5.924 -11.364 1.00 86.44 373 VAL A C 1
ATOM 3087 O O . VAL A 1 373 ? 0.376 6.785 -11.763 1.00 86.44 373 VAL A O 1
ATOM 3090 N N . LEU A 1 374 ? -0.661 4.811 -12.058 1.00 86.69 374 LEU A N 1
ATOM 3091 C CA . LEU A 1 374 ? -0.086 4.541 -13.374 1.00 86.69 374 LEU A CA 1
ATOM 3092 C C . LEU A 1 374 ? -0.429 5.682 -14.345 1.00 86.69 374 LEU A C 1
ATOM 3094 O O . LEU A 1 374 ? 0.455 6.210 -15.020 1.00 86.69 374 LEU A O 1
ATOM 3098 N N . ILE A 1 375 ? -1.697 6.101 -14.366 1.00 86.12 375 ILE A N 1
ATOM 3099 C CA . ILE A 1 375 ? -2.164 7.198 -15.220 1.00 86.12 375 ILE A CA 1
ATOM 3100 C C . ILE A 1 375 ? -1.586 8.540 -14.760 1.00 86.12 375 ILE A C 1
ATOM 3102 O O . ILE A 1 375 ? -1.121 9.310 -15.598 1.00 86.12 375 ILE A O 1
ATOM 3106 N N . SER A 1 376 ? -1.596 8.830 -13.456 1.00 81.44 376 SER A N 1
ATOM 3107 C CA . SER A 1 376 ? -1.241 10.165 -12.962 1.00 81.44 376 SER A CA 1
ATOM 3108 C C . SER A 1 376 ? 0.259 10.457 -12.975 1.00 81.44 376 SER A C 1
ATOM 3110 O O . SER A 1 376 ? 0.630 11.604 -13.196 1.00 81.44 376 SER A O 1
ATOM 3112 N N . ASN A 1 377 ? 1.109 9.455 -12.711 1.00 82.75 377 ASN A N 1
ATOM 3113 C CA . ASN A 1 377 ? 2.542 9.668 -12.458 1.00 82.75 377 ASN A CA 1
ATOM 3114 C C . ASN A 1 377 ? 3.450 8.882 -13.419 1.00 82.75 377 ASN A C 1
ATOM 3116 O O . ASN A 1 377 ? 4.536 9.339 -13.754 1.00 82.75 377 ASN A O 1
ATOM 3120 N N . MET A 1 378 ? 3.044 7.697 -13.892 1.00 89.31 378 MET A N 1
ATOM 3121 C CA . MET A 1 378 ? 3.926 6.873 -14.740 1.00 89.31 378 MET A CA 1
ATOM 3122 C C . MET A 1 378 ? 3.808 7.195 -16.235 1.00 89.31 378 MET A C 1
ATOM 3124 O O . MET A 1 378 ? 4.726 6.886 -16.995 1.00 89.31 378 MET A O 1
ATOM 3128 N N . MET A 1 379 ? 2.722 7.838 -16.675 1.00 90.69 379 MET A N 1
ATOM 3129 C CA . MET A 1 379 ? 2.523 8.202 -18.085 1.00 90.69 379 MET A CA 1
ATOM 3130 C C . MET A 1 379 ? 3.627 9.117 -18.624 1.00 90.69 379 MET A C 1
ATOM 3132 O O . MET A 1 379 ? 4.142 8.867 -19.712 1.00 90.69 379 MET A O 1
ATOM 3136 N N . ILE A 1 380 ? 4.041 10.132 -17.857 1.00 91.25 380 ILE A N 1
ATOM 3137 C CA . ILE A 1 380 ? 5.106 11.061 -18.270 1.00 91.25 380 ILE A CA 1
ATOM 3138 C C . ILE A 1 380 ? 6.428 10.304 -18.451 1.00 91.25 380 ILE A C 1
ATOM 3140 O O . ILE A 1 380 ? 7.087 10.453 -19.479 1.00 91.25 380 ILE A O 1
ATOM 3144 N N . ILE A 1 381 ? 6.769 9.420 -17.511 1.00 93.88 381 ILE A N 1
ATOM 3145 C CA . ILE A 1 381 ? 7.965 8.567 -17.574 1.00 93.88 381 ILE A CA 1
ATOM 3146 C C . ILE A 1 381 ? 7.949 7.695 -18.842 1.00 93.88 381 ILE A C 1
ATOM 3148 O O . ILE A 1 381 ? 8.941 7.645 -19.570 1.00 93.88 381 ILE A O 1
ATOM 3152 N N . ILE A 1 382 ? 6.823 7.036 -19.139 1.00 94.12 382 ILE A N 1
ATOM 3153 C CA . ILE A 1 382 ? 6.670 6.174 -20.324 1.00 94.12 382 ILE A CA 1
ATOM 3154 C C . ILE A 1 382 ? 6.825 6.986 -21.616 1.00 94.12 382 ILE A C 1
ATOM 3156 O O . ILE A 1 382 ? 7.531 6.554 -22.530 1.00 94.12 382 ILE A O 1
ATOM 3160 N N . VAL A 1 383 ? 6.203 8.165 -21.694 1.00 95.12 383 VAL A N 1
ATOM 3161 C CA . VAL A 1 383 ? 6.306 9.052 -22.863 1.00 95.12 383 VAL A CA 1
ATOM 3162 C C . VAL A 1 383 ? 7.751 9.496 -23.081 1.00 95.12 383 VAL A C 1
ATOM 3164 O O . VAL A 1 383 ? 8.247 9.405 -24.202 1.00 95.12 383 VAL A O 1
ATOM 3167 N N . VAL A 1 384 ? 8.461 9.911 -22.029 1.00 95.88 384 VAL A N 1
ATOM 3168 C CA . VAL A 1 384 ? 9.867 10.331 -22.146 1.00 95.88 384 VAL A CA 1
ATOM 3169 C C . VAL A 1 384 ? 10.768 9.162 -22.559 1.00 95.88 384 VAL A C 1
ATOM 3171 O O . VAL A 1 384 ? 11.626 9.346 -23.421 1.00 95.88 384 VAL A O 1
ATOM 3174 N N . LEU A 1 385 ? 10.557 7.950 -22.031 1.00 95.94 385 LEU A N 1
ATOM 3175 C CA . LEU A 1 385 ? 11.279 6.749 -22.478 1.00 95.94 385 LEU A CA 1
ATOM 3176 C C . LEU A 1 385 ? 11.056 6.467 -23.973 1.00 95.94 385 LEU A C 1
ATOM 3178 O O . LEU A 1 385 ? 12.004 6.197 -24.711 1.00 95.94 385 LEU A O 1
ATOM 3182 N N . LEU A 1 386 ? 9.816 6.573 -24.454 1.00 96.38 386 LEU A N 1
ATOM 3183 C CA . LEU A 1 386 ? 9.508 6.390 -25.875 1.00 96.38 386 LEU A CA 1
ATOM 3184 C C . LEU A 1 386 ? 10.178 7.462 -26.745 1.00 96.38 386 LEU A C 1
ATOM 3186 O O . LEU A 1 386 ? 10.791 7.127 -27.758 1.00 96.38 386 LEU A O 1
ATOM 3190 N N . LEU A 1 387 ? 10.121 8.732 -26.338 1.00 95.62 387 LEU A N 1
ATOM 3191 C CA . LEU A 1 387 ? 10.752 9.832 -27.071 1.00 95.62 387 LEU A CA 1
ATOM 3192 C C . LEU A 1 387 ? 12.281 9.705 -27.100 1.00 95.62 387 LEU A C 1
ATOM 3194 O O . LEU A 1 387 ? 12.888 9.879 -28.156 1.00 95.62 387 LEU A O 1
ATOM 3198 N N . LEU A 1 388 ? 12.910 9.336 -25.982 1.00 95.56 388 LEU A N 1
ATOM 3199 C CA . LEU A 1 388 ? 14.348 9.054 -25.924 1.00 95.56 388 LEU A CA 1
ATOM 3200 C C . LEU A 1 388 ? 14.741 7.900 -26.845 1.00 95.56 388 LEU A C 1
ATOM 3202 O O . LEU A 1 388 ? 15.785 7.962 -27.494 1.00 95.56 388 LEU A O 1
ATOM 3206 N N . PHE A 1 389 ? 13.911 6.860 -26.938 1.00 95.56 389 PHE A N 1
ATOM 3207 C CA . PHE A 1 389 ? 14.138 5.768 -27.878 1.00 95.56 389 PHE A CA 1
ATOM 3208 C C . PHE A 1 389 ? 14.039 6.229 -29.338 1.00 95.56 389 PHE A C 1
ATOM 3210 O O . PHE A 1 389 ? 14.884 5.856 -30.154 1.00 95.56 389 PHE A O 1
ATOM 3217 N N . CYS A 1 390 ? 13.052 7.069 -29.669 1.00 92.94 390 CYS A N 1
ATOM 3218 C CA . CYS A 1 390 ? 12.938 7.676 -30.996 1.00 92.94 390 CYS A CA 1
ATOM 3219 C C . CYS A 1 390 ? 14.198 8.475 -31.346 1.00 92.94 390 CYS A C 1
ATOM 3221 O O . CYS A 1 390 ? 14.781 8.251 -32.406 1.00 92.94 390 CYS A O 1
ATOM 3223 N N . ILE A 1 391 ? 14.671 9.328 -30.434 1.00 90.50 391 ILE A N 1
ATOM 3224 C CA . ILE A 1 391 ? 15.921 10.078 -30.607 1.00 90.50 391 ILE A CA 1
ATOM 3225 C C . ILE A 1 391 ? 17.099 9.126 -30.833 1.00 90.50 391 ILE A C 1
ATOM 3227 O O . ILE A 1 391 ? 17.846 9.291 -31.792 1.00 90.50 391 ILE A O 1
ATOM 3231 N N . GLN A 1 392 ? 17.235 8.086 -30.008 1.00 89.56 392 GLN A N 1
ATOM 3232 C CA . GLN A 1 392 ? 18.310 7.100 -30.124 1.00 89.56 392 GLN A CA 1
ATOM 3233 C C . GLN A 1 392 ? 18.308 6.386 -31.489 1.00 89.56 392 GLN A C 1
ATOM 3235 O O . GLN A 1 392 ? 19.378 6.111 -32.035 1.00 89.56 392 GLN A O 1
ATOM 3240 N N . ILE A 1 393 ? 17.136 6.089 -32.066 1.00 88.69 393 ILE A N 1
ATOM 3241 C CA . ILE A 1 393 ? 17.014 5.498 -33.411 1.00 88.69 393 ILE A CA 1
ATOM 3242 C C . ILE A 1 393 ? 17.518 6.459 -34.494 1.00 88.69 393 ILE A C 1
ATOM 3244 O O . ILE A 1 393 ? 18.213 6.005 -35.411 1.00 88.69 393 ILE A O 1
ATOM 3248 N N . LEU A 1 394 ? 17.187 7.748 -34.373 1.00 85.69 394 LEU A N 1
ATOM 3249 C CA . LEU A 1 394 ? 17.515 8.793 -35.350 1.00 85.69 394 LEU A CA 1
ATOM 3250 C C . LEU A 1 394 ? 19.017 9.113 -35.427 1.00 85.69 394 LEU A C 1
ATOM 3252 O O . LEU A 1 394 ? 19.461 9.695 -36.409 1.00 85.69 394 LEU A O 1
ATOM 3256 N N . ILE A 1 395 ? 19.822 8.682 -34.450 1.00 82.12 395 ILE A N 1
ATOM 3257 C CA . ILE A 1 395 ? 21.282 8.858 -34.472 1.00 82.12 395 ILE A CA 1
ATOM 3258 C C . ILE A 1 395 ? 21.907 8.046 -35.623 1.00 82.12 395 ILE A C 1
ATOM 3260 O O . ILE A 1 395 ? 21.952 6.809 -35.565 1.00 82.12 395 ILE A O 1
ATOM 3264 N N . ILE A 1 396 ? 22.419 8.728 -36.652 1.00 74.44 396 ILE A N 1
ATOM 3265 C CA . ILE A 1 396 ? 23.036 8.149 -37.860 1.00 74.44 396 ILE A CA 1
ATOM 3266 C C . ILE A 1 396 ? 24.334 8.914 -38.192 1.00 74.44 396 ILE A C 1
ATOM 3268 O O . ILE A 1 396 ? 24.390 10.128 -38.034 1.00 74.44 396 ILE A O 1
ATOM 3272 N N . LYS A 1 397 ? 25.402 8.210 -38.603 1.00 67.31 397 LYS A N 1
ATOM 3273 C CA . LYS A 1 397 ? 26.698 8.805 -38.991 1.00 67.31 397 LYS A CA 1
ATOM 3274 C C . LYS A 1 397 ? 26.738 8.931 -40.505 1.00 67.31 397 LYS A C 1
ATOM 3276 O O . LYS A 1 397 ? 26.637 7.910 -41.190 1.00 67.31 397 LYS A O 1
ATOM 3281 N N . HIS A 1 398 ? 26.888 10.147 -41.030 1.00 60.53 398 HIS A N 1
ATOM 3282 C CA . HIS A 1 398 ? 26.934 10.324 -42.480 1.00 60.53 398 HIS A CA 1
ATOM 3283 C C . HIS A 1 398 ? 28.278 9.888 -43.075 1.00 60.53 398 HIS A C 1
ATOM 3285 O O . HIS A 1 398 ? 29.346 10.102 -42.495 1.00 60.53 398 HIS A O 1
ATOM 3291 N N . LYS A 1 399 ? 28.205 9.303 -44.269 1.00 51.28 399 LYS A N 1
ATOM 3292 C CA . LYS A 1 399 ? 29.314 9.104 -45.204 1.00 51.28 399 LYS A CA 1
ATOM 3293 C C . LYS A 1 399 ? 28.864 9.714 -46.533 1.00 51.28 399 LYS A C 1
ATOM 3295 O O . LYS A 1 399 ? 28.313 9.011 -47.364 1.00 51.28 399 LYS A O 1
ATOM 3300 N N . GLU A 1 400 ? 29.091 11.021 -46.657 1.00 47.16 400 GLU A N 1
ATOM 3301 C CA . GLU A 1 400 ? 28.964 11.856 -47.862 1.00 47.16 400 GLU A CA 1
ATOM 3302 C C . GLU A 1 400 ? 27.611 11.867 -48.613 1.00 47.16 400 GLU A C 1
ATOM 3304 O O . GLU A 1 400 ? 27.097 10.855 -49.076 1.00 47.16 400 GLU A O 1
ATOM 3309 N N . SER A 1 401 ? 27.140 13.097 -48.861 1.00 38.28 401 SER A N 1
ATOM 3310 C CA . SER A 1 401 ? 26.122 13.529 -49.836 1.00 38.28 401 SER A CA 1
ATOM 3311 C C . SER A 1 401 ? 24.714 13.844 -49.310 1.00 38.28 401 SER A C 1
ATOM 3313 O O . SER A 1 401 ? 23.999 12.971 -48.832 1.00 38.28 401 SER A O 1
ATOM 3315 N N . GLY A 1 402 ? 24.356 15.128 -49.447 1.00 41.97 402 GLY A N 1
ATOM 3316 C CA . GLY A 1 402 ? 23.065 15.601 -49.961 1.00 41.97 402 GLY A CA 1
ATOM 3317 C C . GLY A 1 402 ? 21.829 15.494 -49.071 1.00 41.97 402 GLY A C 1
ATOM 3318 O O . GLY A 1 402 ? 21.170 14.466 -49.079 1.00 41.97 402 GLY A O 1
ATOM 3319 N N . GLU A 1 403 ? 21.502 16.612 -48.413 1.00 54.22 403 GLU A N 1
ATOM 3320 C CA . GLU A 1 403 ? 20.160 17.080 -48.019 1.00 54.22 403 GLU A CA 1
ATOM 3321 C C . GLU A 1 403 ? 19.101 16.017 -47.664 1.00 54.22 403 GLU A C 1
ATOM 3323 O O . GLU A 1 403 ? 18.428 15.477 -48.539 1.00 54.22 403 GLU A O 1
ATOM 3328 N N . ASN A 1 404 ? 18.874 15.814 -46.358 1.00 41.38 404 ASN A N 1
ATOM 3329 C CA . ASN A 1 404 ? 17.564 15.994 -45.712 1.00 41.38 404 ASN A CA 1
ATOM 3330 C C . ASN A 1 404 ? 17.681 15.815 -44.182 1.00 41.38 404 ASN A C 1
ATOM 3332 O O . ASN A 1 404 ? 17.967 14.722 -43.716 1.00 41.38 404 ASN A O 1
ATOM 3336 N N . GLN A 1 405 ? 17.442 16.909 -43.442 1.00 49.84 405 GLN A N 1
ATOM 3337 C CA . GLN A 1 405 ? 17.234 17.027 -41.982 1.00 49.84 405 GLN A CA 1
ATOM 3338 C C . GLN A 1 405 ? 17.916 15.971 -41.085 1.00 49.84 405 GLN A C 1
ATOM 3340 O O . GLN A 1 405 ? 17.275 15.047 -40.585 1.00 49.84 405 GLN A O 1
ATOM 3345 N N . ASP A 1 406 ? 19.206 16.182 -40.815 1.00 51.81 406 ASP A N 1
ATOM 3346 C CA . ASP A 1 406 ? 19.956 15.467 -39.779 1.00 51.81 406 ASP A CA 1
ATOM 3347 C C . ASP A 1 406 ? 19.773 16.144 -38.412 1.00 51.81 406 ASP A C 1
ATOM 3349 O O . ASP A 1 406 ? 19.892 17.363 -38.306 1.00 51.81 406 ASP A O 1
ATOM 3353 N N . PHE A 1 407 ? 19.556 15.354 -37.354 1.00 57.41 407 PHE A N 1
ATOM 3354 C CA . PHE A 1 407 ? 19.681 15.854 -35.984 1.00 57.41 407 PHE A CA 1
ATOM 3355 C C . PHE A 1 407 ? 21.161 15.989 -35.628 1.00 57.41 407 PHE A C 1
ATOM 3357 O O . PHE A 1 407 ? 21.876 14.989 -35.493 1.00 57.41 407 PHE A O 1
ATOM 3364 N N . THR A 1 408 ? 21.631 17.216 -35.422 1.00 71.62 408 THR A N 1
ATOM 3365 C CA . THR A 1 408 ? 22.989 17.447 -34.916 1.00 71.62 408 THR A CA 1
ATOM 3366 C C . THR A 1 408 ? 23.116 16.842 -33.512 1.00 71.62 408 THR A C 1
ATOM 3368 O O . THR A 1 408 ? 22.182 16.913 -32.714 1.00 71.62 408 THR A O 1
ATOM 3371 N N . ALA A 1 409 ? 24.282 16.298 -33.137 1.00 77.75 409 ALA A N 1
ATOM 3372 C CA . ALA A 1 409 ? 24.523 15.822 -31.763 1.00 77.75 409 ALA A CA 1
ATOM 3373 C C . ALA A 1 409 ? 24.159 16.875 -30.698 1.00 77.75 409 ALA A C 1
ATOM 3375 O O . ALA A 1 409 ? 23.685 16.533 -29.617 1.00 77.75 409 ALA A O 1
ATOM 3376 N N . LEU A 1 410 ? 24.316 18.158 -31.038 1.00 82.12 410 LEU A N 1
ATOM 3377 C CA . LEU A 1 410 ? 23.879 19.286 -30.225 1.00 82.12 410 LEU A CA 1
ATOM 3378 C C . LEU A 1 410 ? 22.359 19.298 -29.987 1.00 82.12 410 LEU A C 1
ATOM 3380 O O . LEU A 1 410 ? 21.939 19.469 -28.850 1.00 82.12 410 LEU A O 1
ATOM 3384 N N . GLU A 1 411 ? 21.541 19.061 -31.014 1.00 86.81 411 GLU A N 1
ATOM 3385 C CA . GLU A 1 411 ? 20.075 19.021 -30.903 1.00 86.81 411 GLU A CA 1
ATOM 3386 C C . GLU A 1 411 ? 19.606 17.863 -30.018 1.00 86.81 411 GLU A C 1
ATOM 3388 O O . GLU A 1 411 ? 18.691 18.024 -29.211 1.00 86.81 411 GLU A O 1
ATOM 3393 N N . ILE A 1 412 ? 20.276 16.711 -30.111 1.00 89.25 412 ILE A N 1
ATOM 3394 C CA . ILE A 1 412 ? 20.003 15.552 -29.253 1.00 89.25 412 ILE A CA 1
ATOM 3395 C C . ILE A 1 412 ? 20.324 15.877 -27.795 1.00 89.25 412 ILE A C 1
ATOM 3397 O O . ILE A 1 412 ? 19.522 15.595 -26.905 1.00 89.25 412 ILE A O 1
ATOM 3401 N N . VAL A 1 413 ? 21.474 16.504 -27.538 1.00 90.19 413 VAL A N 1
ATOM 3402 C CA . VAL A 1 413 ? 21.854 16.939 -26.188 1.00 90.19 413 VAL A CA 1
ATOM 3403 C C . VAL A 1 413 ? 20.863 17.978 -25.655 1.00 90.19 413 VAL A C 1
ATOM 3405 O O . VAL A 1 413 ? 20.452 17.881 -24.498 1.00 90.19 413 VAL A O 1
ATOM 3408 N N . SER A 1 414 ? 20.414 18.920 -26.489 1.00 91.56 414 SER A N 1
ATOM 3409 C CA . SER A 1 414 ? 19.374 19.888 -26.126 1.00 91.56 414 SER A CA 1
ATOM 3410 C C . SER A 1 414 ? 18.046 19.208 -25.776 1.00 91.56 414 SER A C 1
ATOM 3412 O O . SER A 1 414 ? 17.446 19.542 -24.754 1.00 91.56 414 SER A O 1
ATOM 3414 N N . ALA A 1 415 ? 17.610 18.219 -26.560 1.00 93.00 415 ALA A N 1
ATOM 3415 C CA . ALA A 1 415 ? 16.401 17.446 -26.280 1.00 93.00 415 ALA A CA 1
ATOM 3416 C C . ALA A 1 415 ? 16.520 16.638 -24.975 1.00 93.00 415 ALA A C 1
ATOM 3418 O O . ALA A 1 415 ? 15.607 16.661 -24.149 1.00 93.00 415 ALA A O 1
ATOM 3419 N N . CYS A 1 416 ? 17.667 15.993 -24.734 1.00 94.75 416 CYS A N 1
ATOM 3420 C CA . CYS A 1 416 ? 17.964 15.321 -23.467 1.00 94.75 416 CYS A CA 1
ATOM 3421 C C . CYS A 1 416 ? 17.905 16.290 -22.275 1.00 94.75 416 CYS A C 1
ATOM 3423 O O . CYS A 1 416 ? 17.349 15.941 -21.235 1.00 94.75 416 CYS A O 1
ATOM 3425 N N . GLY A 1 417 ? 18.423 17.514 -22.428 1.00 95.50 417 GLY A N 1
ATOM 3426 C CA . GLY A 1 417 ? 18.324 18.562 -21.409 1.00 95.50 417 GLY A CA 1
ATOM 3427 C C . GLY A 1 417 ? 16.876 18.957 -21.101 1.00 95.50 417 GLY A C 1
ATOM 3428 O O . GLY A 1 417 ? 16.501 19.055 -19.932 1.00 95.50 417 GLY A O 1
ATOM 3429 N N . ALA A 1 418 ? 16.040 19.111 -22.132 1.00 96.19 418 ALA A N 1
ATOM 3430 C CA . ALA A 1 418 ? 14.615 19.401 -21.964 1.00 96.19 418 ALA A CA 1
ATOM 3431 C C . ALA A 1 418 ? 13.874 18.260 -21.248 1.00 96.19 418 ALA A C 1
ATOM 3433 O O . ALA A 1 418 ? 13.114 18.506 -20.309 1.00 96.19 418 ALA A O 1
ATOM 3434 N N . PHE A 1 419 ? 14.130 17.006 -21.633 1.00 96.00 419 PHE A N 1
ATOM 3435 C CA . PHE A 1 419 ? 13.547 15.846 -20.958 1.00 96.00 419 PHE A CA 1
ATOM 3436 C C . PHE A 1 419 ? 13.998 15.729 -19.506 1.00 96.00 419 PHE A C 1
ATOM 3438 O O . PHE A 1 419 ? 13.164 15.461 -18.646 1.00 96.00 419 PHE A O 1
ATOM 3445 N N . LEU A 1 420 ? 15.272 15.990 -19.206 1.00 96.06 420 LEU A N 1
ATOM 3446 C CA . LEU A 1 420 ? 15.766 15.981 -17.830 1.00 96.06 420 LEU A CA 1
ATOM 3447 C C . LEU A 1 420 ? 14.992 16.973 -16.955 1.00 96.06 420 LEU A C 1
ATOM 3449 O O . LEU A 1 420 ? 14.570 16.621 -15.858 1.00 96.06 420 LEU A O 1
ATOM 3453 N N . PHE A 1 421 ? 14.755 18.187 -17.455 1.00 95.88 421 PHE A N 1
ATOM 3454 C CA . PHE A 1 421 ? 14.006 19.208 -16.725 1.00 95.88 421 PHE A CA 1
ATOM 3455 C C . PHE A 1 421 ? 12.548 18.801 -16.468 1.00 95.88 421 PHE A C 1
ATOM 3457 O O . PHE A 1 421 ? 12.071 18.915 -15.339 1.00 95.88 421 PHE A O 1
ATOM 3464 N N . ILE A 1 422 ? 11.861 18.272 -17.487 1.00 95.00 422 ILE A N 1
ATOM 3465 C CA . ILE A 1 422 ? 10.481 17.774 -17.362 1.00 95.00 422 ILE A CA 1
ATOM 3466 C C . ILE A 1 422 ? 10.400 16.675 -16.296 1.00 95.00 422 ILE A C 1
ATOM 3468 O O . ILE A 1 422 ? 9.519 16.707 -15.439 1.00 95.00 422 ILE A O 1
ATOM 3472 N N . VAL A 1 423 ? 11.338 15.728 -16.322 1.00 95.50 423 VAL A N 1
ATOM 3473 C CA . VAL A 1 423 ? 11.372 14.589 -15.398 1.00 95.50 423 VAL A CA 1
ATOM 3474 C C . VAL A 1 423 ? 11.692 15.035 -13.964 1.00 95.50 423 VAL A C 1
ATOM 3476 O O . VAL A 1 423 ? 11.077 14.532 -13.027 1.00 95.50 423 VAL A O 1
ATOM 3479 N N . ILE A 1 424 ? 12.586 16.015 -13.776 1.00 95.50 424 ILE A N 1
ATOM 3480 C CA . ILE A 1 424 ? 12.883 16.591 -12.452 1.00 95.50 424 ILE A CA 1
ATOM 3481 C C . ILE A 1 424 ? 11.648 17.276 -11.862 1.00 95.50 424 ILE A C 1
ATOM 3483 O O . ILE A 1 424 ? 11.330 17.057 -10.693 1.00 95.50 424 ILE A O 1
ATOM 3487 N N . ILE A 1 425 ? 10.937 18.086 -12.653 1.00 94.62 425 ILE A N 1
ATOM 3488 C CA . ILE A 1 425 ? 9.699 18.736 -12.196 1.00 94.62 425 ILE A CA 1
ATOM 3489 C C . ILE A 1 425 ? 8.662 17.686 -11.799 1.00 94.62 425 ILE A C 1
ATOM 3491 O O . ILE A 1 425 ? 8.033 17.810 -10.748 1.00 94.62 425 ILE A O 1
ATOM 3495 N N . ASP A 1 426 ? 8.500 16.645 -12.612 1.00 93.44 426 ASP A N 1
ATOM 3496 C CA . ASP A 1 426 ? 7.557 15.567 -12.331 1.00 93.44 426 ASP A CA 1
ATOM 3497 C C . ASP A 1 426 ? 7.901 14.825 -11.024 1.00 93.44 426 ASP A C 1
ATOM 3499 O O . ASP A 1 426 ? 7.030 14.625 -10.173 1.00 93.44 426 ASP A O 1
ATOM 3503 N N . GLN A 1 427 ? 9.186 14.534 -10.780 1.00 93.31 427 GLN A N 1
ATOM 3504 C CA . GLN A 1 427 ? 9.627 13.940 -9.514 1.00 93.31 427 GLN A CA 1
ATOM 3505 C C . GLN A 1 427 ? 9.377 14.870 -8.314 1.00 93.31 427 GLN A C 1
ATOM 3507 O O . GLN A 1 427 ? 8.942 14.405 -7.256 1.00 93.31 427 GLN A O 1
ATOM 3512 N N . ILE A 1 428 ? 9.624 16.178 -8.452 1.00 92.06 428 ILE A N 1
ATOM 3513 C CA . ILE A 1 428 ? 9.344 17.160 -7.391 1.00 92.06 428 ILE A CA 1
ATOM 3514 C C . ILE A 1 428 ? 7.847 17.170 -7.063 1.00 92.06 428 ILE A C 1
ATOM 3516 O O . ILE A 1 428 ? 7.482 17.105 -5.888 1.00 92.06 428 ILE A O 1
ATOM 3520 N N . ASN A 1 429 ? 6.981 17.173 -8.079 1.00 90.25 429 ASN A N 1
ATOM 3521 C CA . ASN A 1 429 ? 5.528 17.139 -7.897 1.00 90.25 429 ASN A CA 1
ATOM 3522 C C . ASN A 1 429 ? 5.063 15.862 -7.183 1.00 90.25 429 ASN A C 1
ATOM 3524 O O . ASN A 1 429 ? 4.164 15.914 -6.341 1.00 90.25 429 ASN A O 1
ATOM 3528 N N . LEU A 1 430 ? 5.676 14.713 -7.480 1.00 89.06 430 LEU A N 1
ATOM 3529 C CA . LEU A 1 430 ? 5.411 13.471 -6.755 1.00 89.06 430 LEU A CA 1
ATOM 3530 C C . LEU A 1 430 ? 5.822 13.579 -5.281 1.00 89.06 430 LEU A C 1
ATOM 3532 O O . LEU A 1 430 ? 5.049 13.219 -4.391 1.00 89.06 430 LEU A O 1
ATOM 3536 N N . ARG A 1 431 ? 7.029 14.087 -5.011 1.00 88.38 431 ARG A N 1
ATOM 3537 C CA . ARG A 1 431 ? 7.582 14.189 -3.653 1.00 88.38 431 ARG A CA 1
ATOM 3538 C C . ARG A 1 431 ? 6.893 15.242 -2.788 1.00 88.38 431 ARG A C 1
ATOM 3540 O O . ARG A 1 431 ? 6.861 15.080 -1.573 1.00 88.38 431 ARG A O 1
ATOM 3547 N N . GLN A 1 432 ? 6.277 16.258 -3.385 1.00 86.81 432 GLN A N 1
ATOM 3548 C CA . GLN A 1 432 ? 5.413 17.196 -2.660 1.00 86.81 432 GLN A CA 1
ATOM 3549 C C . GLN A 1 432 ? 4.128 16.535 -2.144 1.00 86.81 432 GLN A C 1
ATOM 3551 O O . GLN A 1 432 ? 3.640 16.908 -1.082 1.00 86.81 432 GLN A O 1
ATOM 3556 N N . LYS A 1 433 ? 3.596 15.535 -2.859 1.00 80.94 433 LYS A N 1
ATOM 3557 C CA . LYS A 1 433 ? 2.398 14.787 -2.436 1.00 80.94 433 LYS A CA 1
ATOM 3558 C C . LYS A 1 433 ? 2.711 13.729 -1.378 1.00 80.94 433 LYS A C 1
ATOM 3560 O O . LYS A 1 433 ? 1.855 13.398 -0.566 1.00 80.94 433 LYS A O 1
ATOM 3565 N N . ILE A 1 434 ? 3.920 13.166 -1.412 1.00 80.50 434 ILE A N 1
ATOM 3566 C CA . ILE A 1 434 ? 4.341 12.041 -0.568 1.00 80.50 434 ILE A CA 1
ATOM 3567 C C . ILE A 1 434 ? 5.598 12.457 0.196 1.00 80.50 434 ILE A C 1
ATOM 3569 O O . ILE A 1 434 ? 6.731 12.160 -0.196 1.00 80.50 434 ILE A O 1
ATOM 3573 N N . ILE A 1 435 ? 5.385 13.184 1.294 1.00 69.56 435 ILE A N 1
ATOM 3574 C CA . ILE A 1 435 ? 6.462 13.689 2.148 1.00 69.56 435 ILE A CA 1
ATOM 3575 C C . ILE A 1 435 ? 6.928 12.554 3.060 1.00 69.56 435 ILE A C 1
ATOM 3577 O O . ILE A 1 435 ? 6.340 12.280 4.104 1.00 69.56 435 ILE A O 1
ATOM 3581 N N . THR A 1 436 ? 7.991 11.867 2.650 1.00 68.62 436 THR A N 1
ATOM 3582 C CA . THR A 1 436 ? 8.554 10.730 3.390 1.00 68.62 436 THR A CA 1
ATOM 3583 C C . THR A 1 436 ? 10.065 10.856 3.431 1.00 68.62 436 THR A C 1
ATOM 3585 O O . THR A 1 436 ? 10.667 11.196 2.414 1.00 68.62 436 THR A O 1
ATOM 3588 N N . ALA A 1 437 ? 10.690 10.505 4.554 1.00 62.69 437 ALA A N 1
ATOM 3589 C CA . ALA A 1 437 ? 12.146 10.567 4.699 1.00 62.69 437 ALA A CA 1
ATOM 3590 C C . ALA A 1 437 ? 12.911 9.546 3.822 1.00 62.69 437 ALA A C 1
ATOM 3592 O O . ALA A 1 437 ? 14.116 9.686 3.639 1.00 62.69 437 ALA A O 1
ATOM 3593 N N . GLY A 1 438 ? 12.234 8.517 3.296 1.00 80.25 438 GLY A N 1
ATOM 3594 C CA . GLY A 1 438 ? 12.843 7.420 2.536 1.00 80.25 438 GLY A CA 1
ATOM 3595 C C . GLY A 1 438 ? 12.731 7.533 1.011 1.00 80.25 438 GLY A C 1
ATOM 3596 O O . GLY A 1 438 ? 12.038 8.396 0.462 1.00 80.25 438 GLY A O 1
ATOM 3597 N N . ILE A 1 439 ? 13.413 6.614 0.320 1.00 88.50 439 ILE A N 1
ATOM 3598 C CA . ILE A 1 439 ? 13.260 6.374 -1.123 1.00 88.50 439 ILE A CA 1
ATOM 3599 C C . ILE A 1 439 ? 12.001 5.530 -1.333 1.00 88.50 439 ILE A C 1
ATOM 3601 O O . ILE A 1 439 ? 11.819 4.515 -0.659 1.00 88.50 439 ILE A O 1
ATOM 3605 N N . ILE A 1 440 ? 11.142 5.952 -2.257 1.00 92.25 440 ILE A N 1
ATOM 3606 C CA . ILE A 1 440 ? 9.959 5.192 -2.662 1.00 92.25 440 ILE A CA 1
ATOM 3607 C C . ILE A 1 440 ? 10.265 4.395 -3.932 1.00 92.25 440 ILE A C 1
ATOM 3609 O O . ILE A 1 440 ? 11.087 4.809 -4.748 1.00 92.25 440 ILE A O 1
ATOM 3613 N N . TYR A 1 441 ? 9.583 3.267 -4.140 1.00 93.31 441 TYR A N 1
ATOM 3614 C CA . TYR A 1 441 ? 9.786 2.423 -5.325 1.00 93.31 441 TYR A CA 1
ATOM 3615 C C . TYR A 1 441 ? 9.710 3.206 -6.653 1.00 93.31 441 TYR A C 1
ATOM 3617 O O . TYR A 1 441 ? 10.507 2.975 -7.562 1.00 93.31 441 TYR A O 1
ATOM 3625 N N . LEU A 1 442 ? 8.805 4.186 -6.755 1.00 92.56 442 LEU A N 1
ATOM 3626 C CA . LEU A 1 442 ? 8.659 5.001 -7.965 1.00 92.56 442 LEU A CA 1
ATOM 3627 C C . LEU A 1 442 ? 9.873 5.921 -8.227 1.00 92.56 442 LEU A C 1
ATOM 3629 O O . LEU A 1 442 ? 10.181 6.182 -9.387 1.00 92.56 442 LEU A O 1
ATOM 3633 N N . ASP A 1 443 ? 10.642 6.333 -7.208 1.00 94.31 443 ASP A N 1
ATOM 3634 C CA . ASP A 1 443 ? 11.863 7.136 -7.422 1.00 94.31 443 ASP A CA 1
ATOM 3635 C C . ASP A 1 443 ? 12.884 6.419 -8.299 1.00 94.31 443 ASP A C 1
ATOM 3637 O O . ASP A 1 443 ? 13.585 7.053 -9.086 1.00 94.31 443 ASP A O 1
ATOM 3641 N N . TYR A 1 444 ? 12.966 5.093 -8.196 1.00 95.25 444 TYR A N 1
ATOM 3642 C CA . TYR A 1 444 ? 13.910 4.327 -8.997 1.00 95.25 444 TYR A CA 1
ATOM 3643 C C . TYR A 1 444 ? 13.616 4.423 -10.497 1.00 95.25 444 TYR A C 1
ATOM 3645 O O . TYR A 1 444 ? 14.551 4.348 -11.290 1.00 95.25 444 TYR A O 1
ATOM 3653 N N . PHE A 1 445 ? 12.363 4.650 -10.907 1.00 95.19 445 PHE A N 1
ATOM 3654 C CA . PHE A 1 445 ? 12.039 4.904 -12.314 1.00 95.19 445 PHE A CA 1
ATOM 3655 C C . PHE A 1 445 ? 12.656 6.219 -12.776 1.00 95.19 445 PHE A C 1
ATOM 3657 O O . PHE A 1 445 ? 13.261 6.257 -13.845 1.00 95.19 445 PHE A O 1
ATOM 3664 N N . TYR A 1 446 ? 12.564 7.270 -11.956 1.00 95.50 446 TYR A N 1
ATOM 3665 C CA . TYR A 1 446 ? 13.212 8.550 -12.236 1.00 95.50 446 TYR A CA 1
ATOM 3666 C C . TYR A 1 446 ? 14.733 8.404 -12.269 1.00 95.50 446 TYR A C 1
ATOM 3668 O O . TYR A 1 446 ? 15.364 8.877 -13.208 1.00 95.50 446 TYR A O 1
ATOM 3676 N N . PHE A 1 447 ? 15.332 7.686 -11.314 1.00 96.06 447 PHE A N 1
ATOM 3677 C CA . PHE A 1 447 ? 16.781 7.459 -11.294 1.00 96.06 447 PHE A CA 1
ATOM 3678 C C . PHE A 1 447 ? 17.275 6.698 -12.528 1.00 96.06 447 PHE A C 1
ATOM 3680 O O . PHE A 1 447 ? 18.265 7.102 -13.140 1.00 96.06 447 PHE A O 1
ATOM 3687 N N . ILE A 1 448 ? 16.570 5.637 -12.932 1.00 96.38 448 ILE A N 1
ATOM 3688 C CA . ILE A 1 448 ? 16.869 4.911 -14.172 1.00 96.38 448 ILE A CA 1
ATOM 3689 C C . ILE A 1 448 ? 16.718 5.853 -15.371 1.00 96.38 448 ILE A C 1
ATOM 3691 O O . ILE A 1 448 ? 17.604 5.898 -16.224 1.00 96.38 448 ILE A O 1
ATOM 3695 N N . LEU A 1 449 ? 15.652 6.655 -15.419 1.00 96.19 449 LEU A N 1
ATOM 3696 C CA . LEU A 1 449 ? 15.412 7.595 -16.509 1.00 96.19 449 LEU A CA 1
ATOM 3697 C C . LEU A 1 449 ? 16.508 8.668 -16.608 1.00 96.19 449 LEU A C 1
ATOM 3699 O O . LEU A 1 449 ? 16.974 8.948 -17.710 1.00 96.19 449 LEU A O 1
ATOM 3703 N N . TYR A 1 450 ? 16.992 9.209 -15.487 1.00 96.94 450 TYR A N 1
ATOM 3704 C CA . TYR A 1 450 ? 18.114 10.156 -15.463 1.00 96.94 450 TYR A CA 1
ATOM 3705 C C . TYR A 1 450 ? 19.393 9.550 -16.031 1.00 96.94 450 TYR A C 1
ATOM 3707 O O . TYR A 1 450 ? 20.045 10.163 -16.881 1.00 96.94 450 TYR A O 1
ATOM 3715 N N . ILE A 1 451 ? 19.729 8.328 -15.607 1.00 96.31 451 ILE A N 1
ATOM 3716 C CA . ILE A 1 451 ? 20.887 7.600 -16.133 1.00 96.31 451 ILE A CA 1
ATOM 3717 C C . ILE A 1 451 ? 20.724 7.390 -17.641 1.00 96.31 451 ILE A C 1
ATOM 3719 O O . ILE A 1 451 ? 21.669 7.591 -18.399 1.00 96.31 451 ILE A O 1
ATOM 3723 N N . MET A 1 452 ? 19.527 7.043 -18.103 1.00 95.69 452 MET A N 1
ATOM 3724 C CA . MET A 1 452 ? 19.268 6.783 -19.518 1.00 95.69 452 MET A CA 1
ATOM 3725 C C . MET A 1 452 ? 19.314 8.036 -20.387 1.00 95.69 452 MET A C 1
ATOM 3727 O O . MET A 1 452 ? 19.873 7.977 -21.481 1.00 95.69 452 MET A O 1
ATOM 3731 N N . ILE A 1 453 ? 18.796 9.169 -19.909 1.00 96.44 453 ILE A N 1
ATOM 3732 C CA . ILE A 1 453 ? 18.940 10.469 -20.583 1.00 96.44 453 ILE A CA 1
ATOM 3733 C C . ILE A 1 453 ? 20.426 10.794 -20.766 1.00 96.44 453 ILE A C 1
ATOM 3735 O O . ILE A 1 453 ? 20.859 11.144 -21.866 1.00 96.44 453 ILE A O 1
ATOM 3739 N N . LEU A 1 454 ? 21.220 10.619 -19.705 1.00 95.69 454 LEU A N 1
ATOM 3740 C CA . LEU A 1 454 ? 22.659 10.855 -19.745 1.00 95.69 454 LEU A CA 1
ATOM 3741 C C . LEU A 1 454 ? 23.363 9.900 -20.720 1.00 95.69 454 LEU A C 1
ATOM 3743 O O . LEU A 1 454 ? 24.173 10.344 -21.529 1.00 95.69 454 LEU A O 1
ATOM 3747 N N . LEU A 1 455 ? 23.037 8.605 -20.687 1.00 94.12 455 LEU A N 1
ATOM 3748 C CA . LEU A 1 455 ? 23.619 7.607 -21.588 1.00 94.12 455 LEU A CA 1
ATOM 3749 C C . LEU A 1 455 ? 23.290 7.892 -23.058 1.00 94.12 455 LEU A C 1
ATOM 3751 O O . LEU A 1 455 ? 24.172 7.753 -23.902 1.00 94.12 455 LEU A O 1
ATOM 3755 N N . VAL A 1 456 ? 22.064 8.319 -23.377 1.00 93.62 456 VAL A N 1
ATOM 3756 C CA . VAL A 1 456 ? 21.679 8.710 -24.746 1.00 93.62 456 VAL A CA 1
ATOM 3757 C C . VAL A 1 456 ? 22.446 9.957 -25.193 1.00 93.62 456 VAL A C 1
ATOM 3759 O O . VAL A 1 456 ? 22.972 9.978 -26.306 1.00 93.62 456 VAL A O 1
ATOM 3762 N N . ALA A 1 457 ? 22.589 10.962 -24.324 1.00 92.94 457 ALA A N 1
ATOM 3763 C CA . ALA A 1 457 ? 23.374 12.162 -24.625 1.00 92.94 457 ALA A CA 1
ATOM 3764 C C . ALA A 1 457 ? 24.862 11.838 -24.858 1.00 92.94 457 ALA A C 1
ATOM 3766 O O . ALA A 1 457 ? 25.443 12.269 -25.855 1.00 92.94 457 ALA A O 1
ATOM 3767 N N . ILE A 1 458 ? 25.471 11.029 -23.984 1.00 91.75 458 ILE A N 1
ATOM 3768 C CA . ILE A 1 458 ? 26.859 10.566 -24.133 1.00 91.75 458 ILE A CA 1
ATOM 3769 C C . ILE A 1 458 ? 27.017 9.768 -25.429 1.00 91.75 458 ILE A C 1
ATOM 3771 O O . ILE A 1 458 ? 27.975 9.990 -26.168 1.00 91.75 458 ILE A O 1
ATOM 3775 N N . ASN A 1 459 ? 26.072 8.877 -25.738 1.00 90.75 459 ASN A N 1
ATOM 3776 C CA . ASN A 1 459 ? 26.091 8.096 -26.970 1.00 90.75 459 ASN A CA 1
ATOM 3777 C C . ASN A 1 459 ? 26.075 8.997 -28.212 1.00 90.75 459 ASN A C 1
ATOM 3779 O O . ASN A 1 459 ? 26.874 8.790 -29.122 1.00 90.75 459 ASN A O 1
ATOM 3783 N N . ALA A 1 460 ? 25.218 10.020 -28.233 1.00 88.25 460 ALA A N 1
ATOM 3784 C CA . ALA A 1 460 ? 25.144 10.977 -29.333 1.00 88.25 460 ALA A CA 1
ATOM 3785 C C . ALA A 1 460 ? 26.464 11.742 -29.531 1.00 88.25 460 ALA A C 1
ATOM 3787 O O . ALA A 1 460 ? 26.947 11.850 -30.658 1.00 88.25 460 ALA A O 1
ATOM 3788 N N . ILE A 1 461 ? 27.081 12.217 -28.443 1.00 87.75 461 ILE A N 1
ATOM 3789 C CA . ILE A 1 461 ? 28.364 12.936 -28.487 1.00 87.75 461 ILE A CA 1
ATOM 3790 C C . ILE A 1 461 ? 29.489 12.019 -28.978 1.00 87.75 461 ILE A C 1
ATOM 3792 O O . ILE A 1 461 ? 30.229 12.389 -29.889 1.00 87.75 461 ILE A O 1
ATOM 3796 N N . LEU A 1 462 ? 29.624 10.824 -28.395 1.00 87.00 462 LEU A N 1
ATOM 3797 C CA . LEU A 1 462 ? 30.683 9.880 -28.760 1.00 87.00 462 LEU A CA 1
ATOM 3798 C C . LEU A 1 462 ? 30.555 9.437 -30.215 1.00 87.00 462 LEU A C 1
ATOM 3800 O O . LEU A 1 462 ? 31.552 9.415 -30.932 1.00 87.00 462 LEU A O 1
ATOM 3804 N N . PHE A 1 463 ? 29.339 9.148 -30.670 1.00 83.75 463 PHE A N 1
ATOM 3805 C CA . PHE A 1 463 ? 29.092 8.711 -32.037 1.00 83.75 463 PHE A CA 1
ATOM 3806 C C . PHE A 1 463 ? 29.349 9.810 -33.082 1.00 83.75 463 PHE A C 1
ATOM 3808 O O . PHE A 1 463 ? 29.831 9.513 -34.180 1.00 83.75 463 PHE A O 1
ATOM 3815 N N . ALA A 1 464 ? 29.079 11.072 -32.730 1.00 80.38 464 ALA A N 1
ATOM 3816 C CA . ALA A 1 464 ? 29.407 12.235 -33.554 1.00 80.38 464 ALA A CA 1
ATOM 3817 C C . ALA A 1 464 ? 30.893 12.626 -33.499 1.00 80.38 464 ALA A C 1
ATOM 3819 O O . ALA A 1 464 ? 31.383 13.327 -34.383 1.00 80.38 464 ALA A O 1
ATOM 3820 N N . SER A 1 465 ? 31.624 12.182 -32.476 1.00 79.38 465 SER A N 1
ATOM 3821 C CA . SER A 1 465 ? 33.058 12.429 -32.361 1.00 79.38 465 SER A CA 1
ATOM 3822 C C . SER A 1 465 ? 33.879 11.573 -33.342 1.00 79.38 465 SER A C 1
ATOM 3824 O O . SER A 1 465 ? 33.450 10.521 -33.822 1.00 79.38 465 SER A O 1
ATOM 3826 N N . ASN A 1 466 ? 35.120 11.997 -33.600 1.00 71.44 466 ASN A N 1
ATOM 3827 C CA . ASN A 1 466 ? 36.096 11.217 -34.373 1.00 71.44 466 ASN A CA 1
ATOM 3828 C C . ASN A 1 466 ? 36.723 10.055 -33.575 1.00 71.44 466 ASN A C 1
ATOM 3830 O O . ASN A 1 466 ? 37.621 9.377 -34.082 1.00 71.44 466 ASN A O 1
ATOM 3834 N N . ILE A 1 467 ? 36.284 9.819 -32.335 1.00 78.75 467 ILE A N 1
ATOM 3835 C CA . ILE A 1 467 ? 36.772 8.716 -31.507 1.00 78.75 467 ILE A CA 1
ATOM 3836 C C . ILE A 1 467 ? 36.141 7.425 -32.033 1.00 78.75 467 ILE A C 1
ATOM 3838 O O . ILE A 1 467 ? 34.928 7.251 -31.966 1.00 78.75 467 ILE A O 1
ATOM 3842 N N . LYS A 1 468 ? 36.964 6.516 -32.566 1.00 76.06 468 LYS A N 1
ATOM 3843 C CA . LYS A 1 468 ? 36.496 5.205 -33.032 1.00 76.06 468 LYS A CA 1
ATOM 3844 C C . LYS A 1 468 ? 36.285 4.283 -31.841 1.00 76.06 468 LYS A C 1
ATOM 3846 O O . LYS A 1 468 ? 37.247 3.930 -31.160 1.00 76.06 468 LYS A O 1
ATOM 3851 N N . ILE A 1 469 ? 35.039 3.899 -31.602 1.00 83.19 469 ILE A N 1
ATOM 3852 C CA . ILE A 1 469 ? 34.659 3.002 -30.513 1.00 83.19 469 ILE A CA 1
ATOM 3853 C C . ILE A 1 469 ? 33.893 1.828 -31.120 1.00 83.19 469 ILE A C 1
ATOM 3855 O O . ILE A 1 469 ? 32.746 1.980 -31.534 1.00 83.19 469 ILE A O 1
ATOM 3859 N N . ASP A 1 470 ? 34.506 0.642 -31.130 1.00 80.56 470 ASP A N 1
ATOM 3860 C CA . ASP A 1 470 ? 34.030 -0.512 -31.910 1.00 80.56 470 ASP A CA 1
ATOM 3861 C C . ASP A 1 470 ? 32.578 -0.926 -31.622 1.00 80.56 470 ASP A C 1
ATOM 3863 O O . ASP A 1 470 ? 31.871 -1.348 -32.533 1.00 80.56 470 ASP A O 1
ATOM 3867 N N . TRP A 1 471 ? 32.100 -0.784 -30.381 1.00 82.44 471 TRP A N 1
ATOM 3868 C CA . TRP A 1 471 ? 30.725 -1.137 -30.000 1.00 82.44 471 TRP A CA 1
ATOM 3869 C C . TRP A 1 471 ? 29.695 -0.037 -30.305 1.00 82.44 471 TRP A C 1
ATOM 3871 O O . TRP A 1 471 ? 28.534 -0.349 -30.565 1.00 82.44 471 TRP A O 1
ATOM 3881 N N . ILE A 1 472 ? 30.108 1.233 -30.322 1.00 81.00 472 ILE A N 1
ATOM 3882 C CA . ILE A 1 472 ? 29.241 2.384 -30.630 1.00 81.00 472 ILE A CA 1
ATOM 3883 C C . ILE A 1 472 ? 29.158 2.590 -32.149 1.00 81.00 472 ILE A C 1
ATOM 3885 O O . ILE A 1 472 ? 28.075 2.770 -32.698 1.00 81.00 472 ILE A O 1
ATOM 3889 N N . ASP A 1 473 ? 30.273 2.470 -32.867 1.00 80.25 473 ASP A N 1
ATOM 3890 C CA . ASP A 1 473 ? 30.302 2.600 -34.328 1.00 80.25 473 ASP A CA 1
ATOM 3891 C C . ASP A 1 473 ? 29.755 1.352 -35.057 1.00 80.25 473 ASP A C 1
ATOM 3893 O O . ASP A 1 473 ? 29.483 1.400 -36.264 1.00 80.25 473 ASP A O 1
ATOM 3897 N N . TYR A 1 474 ? 29.541 0.234 -34.347 1.00 81.62 474 TYR A N 1
ATOM 3898 C CA . TYR A 1 474 ? 29.056 -1.017 -34.936 1.00 81.62 474 TYR A CA 1
ATOM 3899 C C . TYR A 1 474 ? 27.735 -0.828 -35.691 1.00 81.62 474 TYR A C 1
ATOM 3901 O O . TYR A 1 474 ? 26.694 -0.516 -35.105 1.00 81.62 474 TYR A O 1
ATOM 3909 N N . LYS A 1 475 ? 27.770 -1.082 -37.008 1.00 82.06 475 LYS A N 1
ATOM 3910 C CA . LYS A 1 475 ? 26.615 -1.013 -37.922 1.00 82.06 475 LYS A CA 1
ATOM 3911 C C . LYS A 1 475 ? 25.750 0.239 -37.703 1.00 82.06 475 LYS A C 1
ATOM 3913 O O . LYS A 1 475 ? 24.527 0.125 -37.646 1.00 82.06 475 LYS A O 1
ATOM 3918 N N . ASN A 1 476 ? 26.380 1.414 -37.610 1.00 83.50 476 ASN A N 1
ATOM 3919 C CA . ASN A 1 476 ? 25.690 2.701 -37.457 1.00 83.50 476 ASN A CA 1
ATOM 3920 C C . ASN A 1 476 ? 24.879 2.782 -36.144 1.00 83.50 476 ASN A C 1
ATOM 3922 O O . ASN A 1 476 ? 23.649 2.919 -36.157 1.00 83.50 476 ASN A O 1
ATOM 3926 N N . ASN A 1 477 ? 25.583 2.673 -35.008 1.00 86.31 477 ASN A N 1
ATOM 3927 C CA . ASN A 1 477 ? 25.007 2.787 -33.664 1.00 86.31 477 ASN A CA 1
ATOM 3928 C C . ASN A 1 477 ? 23.979 1.690 -33.334 1.00 86.31 477 ASN A C 1
ATOM 3930 O O . ASN A 1 477 ? 23.007 1.912 -32.613 1.00 86.31 477 ASN A O 1
ATOM 3934 N N . LEU A 1 478 ? 24.155 0.484 -33.885 1.00 89.56 478 LEU A N 1
ATOM 3935 C CA . LEU A 1 478 ? 23.163 -0.584 -33.751 1.00 89.56 478 LEU A CA 1
ATOM 3936 C C . LEU A 1 478 ? 23.111 -1.162 -32.331 1.00 89.56 478 LEU A C 1
ATOM 3938 O O . LEU A 1 478 ? 22.022 -1.428 -31.831 1.00 89.56 478 LEU A O 1
ATOM 3942 N N . ILE A 1 479 ? 24.257 -1.364 -31.672 1.00 91.62 479 ILE A N 1
ATOM 3943 C CA . ILE A 1 479 ? 24.294 -1.984 -30.335 1.00 91.62 479 ILE A CA 1
ATOM 3944 C C . ILE A 1 479 ? 23.577 -1.102 -29.298 1.00 91.62 479 ILE A C 1
ATOM 3946 O O . ILE A 1 479 ? 22.680 -1.622 -28.630 1.00 91.62 479 ILE A O 1
ATOM 3950 N N . PRO A 1 480 ? 23.851 0.215 -29.192 1.00 92.38 480 PRO A N 1
ATOM 3951 C CA . PRO A 1 480 ? 23.120 1.075 -28.260 1.00 92.38 480 PRO A CA 1
ATOM 3952 C C . PRO A 1 480 ? 21.616 1.169 -28.556 1.00 92.38 480 PRO A C 1
ATOM 3954 O O . PRO A 1 480 ? 20.822 1.291 -27.624 1.00 92.38 480 PRO A O 1
ATOM 3957 N N . LYS A 1 481 ? 21.196 1.071 -29.827 1.00 93.75 481 LYS A N 1
ATOM 3958 C CA . LYS A 1 481 ? 19.771 1.001 -30.209 1.00 93.75 481 LYS A CA 1
ATOM 3959 C C . LYS A 1 481 ? 19.117 -0.299 -29.732 1.00 93.75 481 LYS A C 1
ATOM 3961 O O . LYS A 1 481 ? 18.025 -0.270 -29.172 1.00 93.75 481 LYS A O 1
ATOM 3966 N N . LEU A 1 482 ? 19.798 -1.431 -29.913 1.00 94.75 482 LEU A N 1
ATOM 3967 C CA . LEU A 1 482 ? 19.309 -2.750 -29.502 1.00 94.75 482 LEU A CA 1
ATOM 3968 C C . LEU A 1 482 ? 19.274 -2.927 -27.982 1.00 94.75 482 LEU A C 1
ATOM 3970 O O . LEU A 1 482 ? 18.385 -3.605 -27.473 1.00 94.75 482 LEU A O 1
ATOM 3974 N N . LEU A 1 483 ? 20.234 -2.359 -27.253 1.00 95.19 483 LEU A N 1
ATOM 3975 C CA . LEU A 1 483 ? 20.319 -2.500 -25.799 1.00 95.19 483 LEU A CA 1
ATOM 3976 C C . LEU A 1 483 ? 19.390 -1.551 -25.041 1.00 95.19 483 LEU A C 1
ATOM 3978 O O . LEU A 1 483 ? 19.169 -1.777 -23.856 1.00 95.19 483 LEU A O 1
ATOM 3982 N N . TYR A 1 484 ? 18.826 -0.533 -25.699 1.00 96.62 484 TYR A N 1
ATOM 3983 C CA . TYR A 1 484 ? 17.998 0.478 -25.045 1.00 96.62 484 TYR A CA 1
ATOM 3984 C C . TYR A 1 484 ? 16.889 -0.143 -24.179 1.00 96.62 484 TYR A C 1
ATOM 3986 O O . TYR A 1 484 ? 16.910 -0.003 -22.957 1.00 96.62 484 TYR A O 1
ATOM 3994 N N . TRP A 1 485 ? 15.943 -0.876 -24.775 1.00 97.31 485 TRP A N 1
ATOM 3995 C CA . TRP A 1 485 ? 14.813 -1.444 -24.029 1.00 97.31 485 TRP A CA 1
ATOM 3996 C C . TRP A 1 485 ? 15.207 -2.570 -23.066 1.00 97.31 485 TRP A C 1
ATOM 3998 O O . TRP A 1 485 ? 14.769 -2.523 -21.915 1.00 97.31 485 TRP A O 1
ATOM 4008 N N . PRO A 1 486 ? 16.024 -3.569 -23.463 1.00 96.94 486 PRO A N 1
ATOM 4009 C CA . PRO A 1 486 ? 16.440 -4.626 -22.547 1.00 96.94 486 PRO A CA 1
ATOM 4010 C C . PRO A 1 486 ? 17.161 -4.097 -21.305 1.00 96.94 486 PRO A C 1
ATOM 4012 O O . PRO A 1 486 ? 16.855 -4.554 -20.211 1.00 96.94 486 PRO A O 1
ATOM 4015 N N . THR A 1 487 ? 18.057 -3.113 -21.439 1.00 96.19 487 THR A N 1
ATOM 4016 C CA . THR A 1 487 ? 18.790 -2.548 -20.293 1.00 96.19 487 THR A CA 1
ATOM 4017 C C . THR A 1 487 ? 17.862 -1.786 -19.352 1.00 96.19 487 THR A C 1
ATOM 4019 O O . THR A 1 487 ? 17.902 -2.021 -18.147 1.00 96.19 487 THR A O 1
ATOM 4022 N N . ASN A 1 488 ? 16.980 -0.935 -19.889 1.00 96.31 488 ASN A N 1
ATOM 4023 C CA . ASN A 1 488 ? 15.968 -0.227 -19.098 1.00 96.31 488 ASN A CA 1
ATOM 4024 C C . ASN A 1 488 ? 15.112 -1.193 -18.271 1.00 96.31 488 ASN A C 1
ATOM 4026 O O . ASN A 1 488 ? 14.977 -1.048 -17.057 1.00 96.31 488 ASN A O 1
ATOM 4030 N N . LEU A 1 489 ? 14.548 -2.202 -18.937 1.00 97.94 489 LEU A N 1
ATOM 4031 C CA . LEU A 1 489 ? 13.641 -3.156 -18.309 1.00 97.94 489 LEU A CA 1
ATOM 4032 C C . LEU A 1 489 ? 14.378 -4.117 -17.372 1.00 97.94 489 LEU A C 1
ATOM 4034 O O . LEU A 1 489 ? 13.820 -4.502 -16.354 1.00 97.94 489 LEU A O 1
ATOM 4038 N N . ALA A 1 490 ? 15.631 -4.475 -17.658 1.00 96.94 490 ALA A N 1
ATOM 4039 C CA . ALA A 1 490 ? 16.442 -5.287 -16.756 1.00 96.94 490 ALA A CA 1
ATOM 4040 C C . ALA A 1 490 ? 16.799 -4.530 -15.469 1.00 96.94 490 ALA A C 1
ATOM 4042 O O . ALA A 1 490 ? 16.683 -5.100 -14.386 1.00 96.94 490 ALA A O 1
ATOM 4043 N N . LEU A 1 491 ? 17.181 -3.249 -15.566 1.00 97.25 491 LEU A N 1
ATOM 4044 C CA . LEU A 1 491 ? 17.411 -2.397 -14.393 1.00 97.25 491 LEU A CA 1
ATOM 4045 C C . LEU A 1 491 ? 16.131 -2.242 -13.571 1.00 97.25 491 LEU A C 1
ATOM 4047 O O . LEU A 1 491 ? 16.162 -2.386 -12.349 1.00 97.25 491 LEU A O 1
ATOM 4051 N N . LEU A 1 492 ? 14.999 -2.015 -14.240 1.00 96.75 492 LEU A N 1
ATOM 4052 C CA . LEU A 1 492 ? 13.716 -1.894 -13.563 1.00 96.75 492 LEU A CA 1
ATOM 4053 C C . LEU A 1 492 ? 13.296 -3.210 -12.892 1.00 96.75 492 LEU A C 1
ATOM 4055 O O . LEU A 1 492 ? 12.849 -3.196 -11.747 1.00 96.75 492 LEU A O 1
ATOM 4059 N N . LEU A 1 493 ? 13.481 -4.351 -13.558 1.00 97.31 493 LEU A N 1
ATOM 4060 C CA . LEU A 1 493 ? 13.229 -5.672 -12.982 1.00 97.31 493 LEU A CA 1
ATOM 4061 C C . LEU A 1 493 ? 14.107 -5.921 -11.751 1.00 97.31 493 LEU A C 1
ATOM 4063 O O . LEU A 1 493 ? 13.595 -6.365 -10.728 1.00 97.31 493 LEU A O 1
ATOM 4067 N N . LEU A 1 494 ? 15.398 -5.586 -11.827 1.00 96.06 494 LEU A N 1
ATOM 4068 C CA . LEU A 1 494 ? 16.337 -5.722 -10.713 1.00 96.06 494 LEU A CA 1
ATOM 4069 C C . LEU A 1 494 ? 15.875 -4.910 -9.502 1.00 96.06 494 LEU A C 1
ATOM 4071 O O . LEU A 1 494 ? 15.787 -5.454 -8.407 1.00 96.06 494 LEU A O 1
ATOM 4075 N N . VAL A 1 495 ? 15.529 -3.635 -9.691 1.00 95.75 495 VAL A N 1
ATOM 4076 C CA . VAL A 1 495 ? 14.990 -2.800 -8.606 1.00 95.75 495 VAL A CA 1
ATOM 4077 C C . VAL A 1 495 ? 13.699 -3.399 -8.051 1.00 95.75 495 VAL A C 1
ATOM 4079 O O . VAL A 1 495 ? 13.524 -3.467 -6.838 1.00 95.75 495 VAL A O 1
ATOM 4082 N N . THR A 1 496 ? 12.805 -3.861 -8.927 1.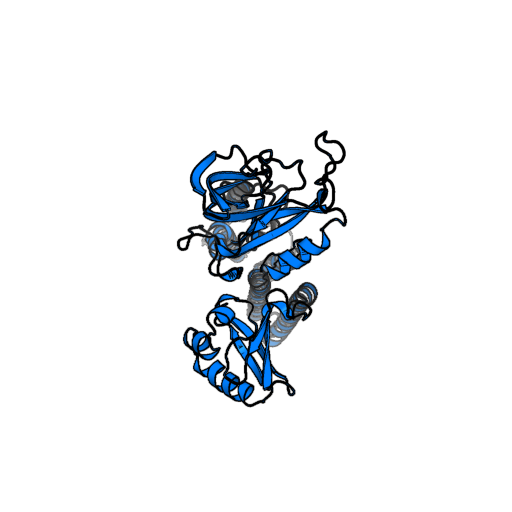00 94.94 496 THR A N 1
ATOM 4083 C CA . THR A 1 496 ? 11.529 -4.471 -8.527 1.00 94.94 496 THR A CA 1
ATOM 4084 C C . THR A 1 496 ? 11.754 -5.688 -7.632 1.00 94.94 496 THR A C 1
ATOM 4086 O O . THR A 1 496 ? 11.089 -5.808 -6.612 1.00 94.94 496 THR A O 1
ATOM 4089 N N . MET A 1 497 ? 12.740 -6.531 -7.945 1.00 92.50 497 MET A N 1
ATOM 4090 C CA . MET A 1 497 ? 13.129 -7.681 -7.118 1.00 92.50 497 MET A CA 1
ATOM 4091 C C . MET A 1 497 ? 13.859 -7.307 -5.819 1.00 92.50 497 MET A C 1
ATOM 4093 O O . MET A 1 497 ? 13.887 -8.101 -4.888 1.00 92.50 497 MET A O 1
ATOM 4097 N N . LEU A 1 498 ? 14.521 -6.148 -5.756 1.00 91.62 498 LEU A N 1
ATOM 4098 C CA . LEU A 1 498 ? 15.180 -5.693 -4.525 1.00 91.62 498 LEU A CA 1
ATOM 4099 C C . LEU A 1 498 ? 14.184 -5.098 -3.523 1.00 91.62 498 LEU A C 1
ATOM 4101 O O . LEU A 1 498 ? 14.424 -5.154 -2.318 1.00 91.62 498 LEU A O 1
ATOM 4105 N N . VAL A 1 499 ? 13.099 -4.497 -4.016 1.00 90.19 499 VAL A N 1
ATOM 4106 C CA . VAL A 1 499 ? 12.088 -3.828 -3.186 1.00 90.19 499 VAL A CA 1
ATOM 4107 C C . VAL A 1 499 ? 10.991 -4.788 -2.703 1.00 90.19 499 VAL A C 1
ATOM 4109 O O . VAL A 1 499 ? 10.501 -4.634 -1.575 1.00 90.19 499 VAL A O 1
ATOM 4112 N N . PHE A 1 500 ? 10.596 -5.755 -3.535 1.00 87.38 500 PHE A N 1
ATOM 4113 C CA . PHE A 1 500 ? 9.564 -6.757 -3.239 1.00 87.38 500 PHE A CA 1
ATOM 4114 C C . PHE A 1 500 ? 10.192 -8.122 -2.995 1.00 87.38 500 PHE A C 1
ATOM 4116 O O . PHE A 1 500 ? 9.878 -8.699 -1.924 1.00 87.38 500 PHE A O 1
#

Radius of gyration: 30.91 Å; chains: 1; bounding box: 71×61×94 Å

Organism: NCBI:txid1134457

Foldseek 3Di:
DVPDCQFDPKDKWKAALVQFTCGDLDVVSNVVRPGPLVLLVQADPSVVVVVVSNVLSVQDWDWDWDQPRVFSATWIKTWHADVPRSMTMIIIHGPLGPPPPPPVVLLVVLVVLVVVLVVVLVVLCVVLVCVVVDLVSLLSSLVSSLVSLVVSLVVLLVSLLPDPDPPPPQKAFCLHPVSVVVVLVVVADPDPVQRFAEKAKEAAWEAWADPAQFKIKTWGKMKIKDFPPPDPPFDDDKDQPQFDPKDKAWDDWDDDPTIIMTMIIIITIGGGDADQQAPPSDKDKDKRWIAGPPNQDRYAYDHPVVVWPHQDFQVATNYDPPYDYPQKDWRGKGKIWHQDAAPDQVPDPPRPSHGRDTIIMIIIMIGGDVVVCCVPQVVLLVVLLVVLLVLLVLQFDDDDDDDDDRQQLVNLLVVLVVSLVVLVVSVVVVCVRNVDPDDHLVVLSSVLSNVSSVVSSVLSVCLHDPDDDCQCPPPGRSNVSSVSSSVSSVSSSVSSVVSD

Sequence (500 aa):
MNSLKLGKTGYGFILSKKGTFIYSPIEDWVKEQKTIFQIISQGYKPEKLRVPAKKALKGSKIEMDFENPLTGQSSWIFFEPIPTTGWTLSAVFIQDEILLNTKSLHNKLILINLQIISFFFFLFILIFRAYKGSVRSLWAVSSSTSVVLLAGIGFIWYLQISERKIEQRNNIVLLKKAGLNKFLQSRKSENPQDSPLYIPTGVFVQSLEFQDANDVFITGYIWQKYDKNIPQNVSRGFILPEAVDPNVTEIHRHQDQNFEVIVWYFEAKLRENFDYSKYPFDVKDVWIRLWPKDFYKNIILTPDFDAYDLMVPTSLPGLAEDFVLPGWDIKSSFFQYKLNNYNTNFGINSYIGQDNFPELYFTVVLQRNFINVLISNMMIIIVVLLLLFCIQILIIKHKESGENQDFTALEIVSACGAFLFIVIIDQINLRQKIITAGIIYLDYFYFILYIMILLVAINAILFASNIKIDWIDYKNNLIPKLLYWPTNLALLLLVTMLVF

pLDDT: mean 83.9, std 13.72, range [36.28, 98.25]

Secondary structure (DSSP, 8-state):
-TT----SS-EEEEE-TTSBEEE-SSHHHHHTT-BHHHHHTTSSSTHHHHHHHHHHHTT--EEEEEE-TTT--EEEEEEEEETTTTEEEEEEEEHHHHS--HHHHHHHHHHHHHHHHHHHHHHHHHHTTGGG--HHHHHHHHHHHHHHHHHHHHHHHHHHHH------SSEEEE--HHHHHHHHHTT--SSGGGSPEEEEEEEEEEEEEESSSSEEEEEEEEEEEEETTS-TTSPPSEE-TTEEEEEEEEEEEEE-SSEEEEEEEEEEEEE-----TTTTS-EEEEEEEEEETTTTSSEEEEE-GGG-S---GGG-TTB-TT---TTEEEEEEEEEEEEE--S--TT-TT-GGGSSEEEEEEEEEEEE-HHHHIIIIIHHHHHHHHHHHHHHHH-----S---S----HHHHHHHHHHHHHHHHHHHHHHHHHS--SSPPTTHHHHHHHHHHHHHHHHHHHHHHSS---TTTTTTTTHHHHHHHHHHHHHHHHHHHHHH-